Protein AF-A0A945EV19-F1 (afdb_monomer)

Structure (mmCIF, N/CA/C/O backbone):
data_AF-A0A945EV19-F1
#
_entry.id   AF-A0A945EV19-F1
#
loop_
_atom_site.group_PDB
_atom_site.id
_atom_site.type_symbol
_atom_site.label_atom_id
_atom_site.label_alt_id
_atom_site.label_comp_id
_atom_site.label_asym_id
_atom_site.label_entity_id
_atom_site.label_seq_id
_atom_site.pdbx_PDB_ins_code
_atom_site.Cartn_x
_atom_site.Cartn_y
_atom_site.Cartn_z
_atom_site.occupancy
_atom_site.B_iso_or_equiv
_atom_site.auth_seq_id
_atom_site.auth_comp_id
_atom_site.auth_asym_id
_atom_site.auth_atom_id
_atom_site.pdbx_PDB_model_num
ATOM 1 N N . MET A 1 1 ? 43.793 -15.737 29.635 1.00 42.91 1 MET A N 1
ATOM 2 C CA . MET A 1 1 ? 42.887 -14.608 29.924 1.00 42.91 1 MET A CA 1
ATOM 3 C C . MET A 1 1 ? 41.475 -15.043 29.594 1.00 42.91 1 MET A C 1
ATOM 5 O O . MET A 1 1 ? 41.182 -15.377 28.456 1.00 42.91 1 MET A O 1
ATOM 9 N N . ASN A 1 2 ? 40.678 -15.157 30.649 1.00 38.75 2 ASN A N 1
ATOM 10 C CA . ASN A 1 2 ? 39.256 -15.465 30.655 1.00 38.75 2 ASN A CA 1
ATOM 11 C C . ASN A 1 2 ? 38.489 -14.234 30.160 1.00 38.75 2 ASN A C 1
ATOM 13 O O . ASN A 1 2 ? 38.858 -13.145 30.581 1.00 38.75 2 ASN A O 1
ATOM 17 N N . LEU A 1 3 ? 37.445 -14.407 29.349 1.00 44.03 3 LEU A N 1
ATOM 18 C CA . LEU A 1 3 ? 36.220 -13.596 29.377 1.00 44.03 3 LEU A CA 1
ATOM 19 C C . LEU A 1 3 ? 35.181 -14.283 28.480 1.00 44.03 3 LEU A C 1
ATOM 21 O O . LEU A 1 3 ? 35.208 -14.194 27.255 1.00 44.03 3 LEU A O 1
ATOM 25 N N . GLY A 1 4 ? 34.292 -15.031 29.131 1.00 40.19 4 GLY A N 1
ATOM 26 C CA . GLY A 1 4 ? 33.100 -15.595 28.523 1.00 40.19 4 GLY A CA 1
ATOM 27 C C . GLY A 1 4 ? 32.007 -14.543 28.370 1.00 40.19 4 GLY A C 1
ATOM 28 O O . GLY A 1 4 ? 31.804 -13.707 29.247 1.00 40.19 4 GLY A O 1
ATOM 29 N N . VAL A 1 5 ? 31.257 -14.637 27.276 1.00 44.75 5 VAL A N 1
ATOM 30 C CA . VAL A 1 5 ? 29.952 -13.990 27.134 1.00 44.75 5 VAL A CA 1
ATOM 31 C C . VAL A 1 5 ? 28.990 -15.037 26.592 1.00 44.75 5 VAL A C 1
ATOM 33 O O . VAL A 1 5 ? 28.954 -15.332 25.399 1.00 44.75 5 VAL A O 1
ATOM 36 N N . GLY A 1 6 ? 28.233 -15.643 27.504 1.00 36.22 6 GLY A N 1
ATOM 37 C CA . GLY A 1 6 ? 27.120 -16.518 27.170 1.00 36.22 6 GLY A CA 1
ATOM 38 C C . GLY A 1 6 ? 25.921 -15.691 26.717 1.00 36.22 6 GLY A C 1
ATOM 39 O O . GLY A 1 6 ? 25.368 -14.921 27.497 1.00 36.22 6 GLY A O 1
ATOM 40 N N . LYS A 1 7 ? 25.482 -15.879 25.470 1.00 43.66 7 LYS A N 1
ATOM 41 C CA . LYS A 1 7 ? 24.151 -15.456 25.019 1.00 43.66 7 LYS A CA 1
ATOM 42 C C . LYS A 1 7 ? 23.201 -16.644 25.150 1.00 43.66 7 LYS A C 1
ATOM 44 O O . LYS A 1 7 ? 23.249 -17.578 24.356 1.00 43.66 7 LYS A O 1
ATOM 49 N N . LYS A 1 8 ? 22.354 -16.611 26.181 1.00 41.12 8 LYS A N 1
ATOM 50 C CA . LYS A 1 8 ? 21.188 -17.491 26.306 1.00 41.12 8 LYS A CA 1
ATOM 51 C C . LYS A 1 8 ? 20.094 -16.980 25.371 1.00 41.12 8 LYS A C 1
ATOM 53 O O . LYS A 1 8 ? 19.514 -15.924 25.601 1.00 41.12 8 LYS A O 1
ATOM 58 N N . THR A 1 9 ? 19.826 -17.741 24.322 1.00 38.62 9 THR A N 1
ATOM 59 C CA . THR A 1 9 ? 18.695 -17.553 23.415 1.00 38.62 9 THR A CA 1
ATOM 60 C C . THR A 1 9 ? 17.422 -18.015 24.125 1.00 38.62 9 THR A C 1
ATOM 62 O O . THR A 1 9 ? 17.191 -19.215 24.267 1.00 38.62 9 THR A O 1
ATOM 65 N N . ILE A 1 10 ? 16.599 -17.081 24.601 1.00 38.25 10 ILE A N 1
ATOM 66 C CA . ILE A 1 10 ? 15.246 -17.388 25.077 1.00 38.25 10 ILE A CA 1
ATOM 67 C C . ILE A 1 10 ? 14.362 -17.528 23.835 1.00 38.25 10 ILE A C 1
ATOM 69 O O . ILE A 1 10 ? 13.971 -16.546 23.210 1.00 38.25 10 ILE A O 1
ATOM 73 N N . LYS A 1 11 ? 14.099 -18.779 23.448 1.00 35.41 11 LYS A N 1
ATOM 74 C CA . LYS A 1 11 ? 13.029 -19.141 22.516 1.00 35.41 11 LYS A CA 1
ATOM 75 C C . LYS A 1 11 ? 11.694 -18.888 23.219 1.00 35.41 11 LYS A C 1
ATOM 77 O O . LYS A 1 11 ? 11.325 -19.655 24.103 1.00 35.41 11 LYS A O 1
ATOM 82 N N . SER A 1 12 ? 10.981 -17.838 22.825 1.00 33.00 12 SER A N 1
ATOM 83 C CA . SER A 1 12 ? 9.565 -17.687 23.162 1.00 33.00 12 SER A CA 1
ATOM 84 C C . SER A 1 12 ? 8.752 -18.532 22.178 1.00 33.00 12 SER A C 1
ATOM 86 O O . SER A 1 12 ? 8.515 -18.132 21.041 1.00 33.00 12 SER A O 1
ATOM 88 N N . LEU A 1 13 ? 8.419 -19.759 22.590 1.00 31.95 13 LEU A N 1
ATOM 89 C CA . LEU A 1 13 ? 7.355 -20.555 21.986 1.00 31.95 13 LEU A CA 1
ATOM 90 C C . LEU A 1 13 ? 6.024 -20.008 22.520 1.00 31.95 13 LEU A C 1
ATOM 92 O O . LEU A 1 13 ? 5.658 -20.306 23.654 1.00 31.95 13 LEU A O 1
ATOM 96 N N . MET A 1 14 ? 5.280 -19.258 21.708 1.00 32.72 14 MET A N 1
ATOM 97 C CA . MET A 1 14 ? 3.832 -19.160 21.892 1.00 32.72 14 MET A CA 1
ATOM 98 C C . MET A 1 14 ? 3.175 -20.248 21.048 1.00 32.72 14 MET A C 1
ATOM 100 O O . MET A 1 14 ? 3.061 -20.156 19.829 1.00 32.72 14 MET A O 1
ATOM 104 N N . VAL A 1 15 ? 2.800 -21.319 21.740 1.00 33.59 15 VAL A N 1
ATOM 105 C CA . VAL A 1 15 ? 1.923 -22.378 21.254 1.00 33.59 15 VAL A CA 1
ATOM 106 C C . VAL A 1 15 ? 0.499 -21.827 21.283 1.00 33.59 15 VAL A C 1
ATOM 108 O O . VAL A 1 15 ? -0.104 -21.735 22.347 1.00 33.59 15 VAL A O 1
ATOM 111 N N . LEU A 1 16 ? -0.043 -21.463 20.122 1.00 32.97 16 LEU A N 1
ATOM 112 C CA . LEU A 1 16 ? -1.483 -21.288 19.939 1.00 32.97 16 LEU A CA 1
ATOM 113 C C . LEU A 1 16 ? -2.022 -22.552 19.271 1.00 32.97 16 LEU A C 1
ATOM 115 O O . LEU A 1 16 ? -1.946 -22.746 18.061 1.00 32.97 16 LEU A O 1
ATOM 119 N N . SER A 1 17 ? -2.509 -23.445 20.128 1.00 31.20 17 SER A N 1
ATOM 120 C CA . SER A 1 17 ? -3.308 -24.603 19.761 1.00 31.20 17 SER A CA 1
ATOM 121 C C . SER A 1 17 ? -4.707 -24.114 19.385 1.00 31.20 17 SER A C 1
ATOM 123 O O . SER A 1 17 ? -5.472 -23.708 20.255 1.00 31.20 17 SER A O 1
ATOM 125 N N . VAL A 1 18 ? -5.043 -24.139 18.095 1.00 34.44 18 VAL A N 1
ATOM 126 C CA . VAL A 1 18 ? -6.437 -24.107 17.638 1.00 34.44 18 VAL A CA 1
ATOM 127 C C . VAL A 1 18 ? -6.654 -25.319 16.750 1.00 34.44 18 VAL A C 1
ATOM 129 O O . VAL A 1 18 ? -6.249 -25.375 15.590 1.00 34.44 18 VAL A O 1
ATOM 132 N N . VAL A 1 19 ? -7.293 -26.314 17.354 1.00 32.47 19 VAL A N 1
ATOM 133 C CA . VAL A 1 19 ? -7.907 -27.464 16.702 1.00 32.47 19 VAL A CA 1
ATOM 134 C C . VAL A 1 19 ? -8.929 -26.941 15.691 1.00 32.47 19 VAL A C 1
ATOM 136 O O . VAL A 1 19 ? -9.996 -26.471 16.072 1.00 32.47 19 VAL A O 1
ATOM 139 N N . SER A 1 20 ? -8.609 -27.010 14.399 1.00 32.19 20 SER A N 1
ATOM 140 C CA . SER A 1 20 ? -9.603 -26.877 13.330 1.00 32.19 20 SER A CA 1
ATOM 141 C C . SER A 1 20 ? -9.937 -28.262 12.801 1.00 32.19 20 SER A C 1
ATOM 143 O O . SER A 1 20 ? -9.241 -28.835 11.966 1.00 32.19 20 SER A O 1
ATOM 145 N N . LEU A 1 21 ? -11.020 -28.798 13.353 1.00 28.64 21 LEU A N 1
ATOM 146 C CA . LEU A 1 21 ? -11.752 -29.948 12.855 1.00 28.64 21 LEU A CA 1
ATOM 147 C C . LEU A 1 21 ? -12.483 -29.506 11.572 1.00 28.64 21 LEU A C 1
ATOM 149 O O . LEU A 1 21 ? -13.548 -28.899 11.644 1.00 28.64 21 LEU A O 1
ATOM 153 N N . VAL A 1 22 ? -11.903 -29.750 10.394 1.00 30.72 22 VAL A N 1
ATOM 154 C CA . VAL A 1 22 ? -12.606 -29.533 9.118 1.00 30.72 22 VAL A CA 1
ATOM 155 C C . VAL A 1 22 ? -13.322 -30.823 8.744 1.00 30.72 22 VAL A C 1
ATOM 157 O O . VAL A 1 22 ? -12.722 -31.791 8.281 1.00 30.72 22 VAL A O 1
ATOM 160 N N . VAL A 1 23 ? -14.631 -30.823 8.985 1.00 34.84 23 VAL A N 1
ATOM 161 C CA . VAL A 1 23 ? -15.573 -31.807 8.457 1.00 34.84 23 VAL A CA 1
ATOM 162 C C . VAL A 1 23 ? -15.743 -31.550 6.961 1.00 34.84 23 VAL A C 1
ATOM 164 O O . VAL A 1 23 ? -16.213 -30.492 6.544 1.00 34.84 23 VAL A O 1
ATOM 167 N N . ASN A 1 24 ? -15.368 -32.546 6.161 1.00 28.39 24 ASN A N 1
ATOM 168 C CA . ASN A 1 24 ? -15.729 -32.668 4.753 1.00 28.39 24 ASN A CA 1
ATOM 169 C C . ASN A 1 24 ? -17.255 -32.649 4.599 1.00 28.39 24 ASN A C 1
ATOM 171 O O . ASN A 1 24 ? -17.937 -33.542 5.096 1.00 28.39 24 ASN A O 1
ATOM 175 N N . THR A 1 25 ? -17.782 -31.692 3.839 1.00 32.59 25 THR A N 1
ATOM 176 C CA . THR A 1 25 ? -19.096 -31.825 3.198 1.00 32.59 25 THR A CA 1
ATOM 177 C C . THR A 1 25 ? -18.971 -31.475 1.722 1.00 32.59 25 THR A C 1
ATOM 179 O O . THR A 1 25 ? -18.938 -30.323 1.307 1.00 32.59 25 THR A O 1
ATOM 182 N N . THR A 1 26 ? -18.862 -32.534 0.929 1.00 32.34 26 THR A N 1
ATOM 183 C CA . THR A 1 26 ? -19.175 -32.577 -0.496 1.00 32.34 26 THR A CA 1
ATOM 184 C C . THR A 1 26 ? -20.659 -32.281 -0.705 1.00 32.34 26 THR A C 1
ATOM 186 O O . THR A 1 26 ? -21.498 -33.019 -0.190 1.00 32.34 26 THR A O 1
ATOM 189 N N . ILE A 1 27 ? -20.987 -31.267 -1.505 1.00 35.34 27 ILE A N 1
ATOM 190 C CA . ILE A 1 27 ? -22.256 -31.223 -2.237 1.00 35.34 27 ILE A CA 1
ATOM 191 C C . ILE A 1 27 ? -21.911 -30.953 -3.693 1.00 35.34 27 ILE A C 1
ATOM 193 O O . ILE A 1 27 ? -21.363 -29.908 -4.040 1.00 35.34 27 ILE A O 1
ATOM 197 N N . ASP A 1 28 ? -22.225 -31.948 -4.506 1.00 32.94 28 ASP A N 1
ATOM 198 C CA . ASP A 1 28 ? -22.104 -31.944 -5.948 1.00 32.94 28 ASP A CA 1
ATOM 199 C C . ASP A 1 28 ? -23.506 -31.846 -6.567 1.00 32.94 28 ASP A C 1
ATOM 201 O O . ASP A 1 28 ? -24.485 -32.326 -5.994 1.00 32.94 28 ASP A O 1
ATOM 205 N N . ALA A 1 29 ? -23.535 -31.281 -7.773 1.00 32.72 29 ALA A N 1
ATOM 206 C CA . ALA A 1 29 ? -24.549 -31.440 -8.818 1.00 32.72 29 ALA A CA 1
ATOM 207 C C . ALA A 1 29 ? -25.978 -30.857 -8.629 1.00 32.72 29 ALA A C 1
ATOM 209 O O . ALA A 1 29 ? -26.816 -31.368 -7.897 1.00 32.72 29 ALA A O 1
ATOM 210 N N . ALA A 1 30 ? -26.313 -29.875 -9.482 1.00 32.84 30 ALA A N 1
ATOM 211 C CA . ALA A 1 30 ? -27.097 -30.093 -10.717 1.00 32.84 30 ALA A CA 1
ATOM 212 C C . ALA A 1 30 ? -28.138 -28.991 -11.026 1.00 32.84 30 ALA A C 1
ATOM 214 O O . ALA A 1 30 ? -29.107 -28.808 -10.304 1.00 32.84 30 ALA A O 1
ATOM 215 N N . SER A 1 31 ? -27.948 -28.369 -12.202 1.00 32.91 31 SER A N 1
ATOM 216 C CA . SER A 1 31 ? -28.939 -27.959 -13.224 1.00 32.91 31 SER A CA 1
ATOM 217 C C . SER A 1 31 ? -30.195 -27.153 -12.846 1.00 32.91 31 SER A C 1
ATOM 219 O O . SER A 1 31 ? -30.937 -27.542 -11.961 1.00 32.91 31 SER A O 1
ATOM 221 N N . VAL A 1 32 ? -30.537 -26.140 -13.666 1.00 33.91 32 VAL A N 1
ATOM 222 C CA . VAL A 1 32 ? -31.824 -26.052 -14.409 1.00 33.91 32 VAL A CA 1
ATOM 223 C C . VAL A 1 32 ? -31.885 -24.773 -15.282 1.00 33.91 32 VAL A C 1
ATOM 225 O O . VAL A 1 32 ? -31.827 -23.640 -14.823 1.00 33.91 32 VAL A O 1
ATOM 228 N N . THR A 1 33 ? -31.941 -25.038 -16.590 1.00 33.03 33 THR A N 1
ATOM 229 C CA . THR A 1 33 ? -32.557 -24.356 -17.752 1.00 33.03 33 THR A CA 1
ATOM 230 C C . THR A 1 33 ? -32.847 -22.844 -17.837 1.00 33.03 33 THR A C 1
ATOM 232 O O . THR A 1 33 ? -33.601 -22.252 -17.072 1.00 33.03 33 THR A O 1
ATOM 235 N N . LYS A 1 34 ? -32.432 -22.322 -19.006 1.00 36.31 34 LYS A N 1
ATOM 236 C CA . LYS A 1 34 ? -33.011 -21.229 -19.815 1.00 36.31 34 LYS A CA 1
ATOM 237 C C . LYS A 1 34 ? -34.547 -21.111 -19.742 1.00 36.31 34 LYS A C 1
ATOM 239 O O . LYS A 1 34 ? -35.246 -22.074 -20.050 1.00 36.31 34 LYS A O 1
ATOM 244 N N . LYS A 1 35 ? -35.059 -19.876 -19.627 1.00 35.44 35 LYS A N 1
ATOM 245 C CA . LYS A 1 35 ? -36.299 -19.464 -20.312 1.00 35.44 35 LYS A CA 1
ATOM 246 C C . LYS A 1 35 ? -36.251 -17.996 -20.747 1.00 35.44 35 LYS A C 1
ATOM 248 O O . LYS A 1 35 ? -35.703 -17.133 -20.073 1.00 35.44 35 LYS A O 1
ATOM 253 N N . LYS A 1 36 ? -36.782 -17.774 -21.946 1.00 32.44 36 LYS A N 1
ATOM 254 C CA . LYS A 1 36 ? -36.727 -16.578 -22.789 1.00 32.44 36 LYS A CA 1
ATOM 255 C C . LYS A 1 36 ? -38.066 -15.827 -22.693 1.00 32.44 36 LYS A C 1
ATOM 257 O O . LYS A 1 36 ? -39.100 -16.479 -22.646 1.00 32.44 36 LYS A O 1
ATOM 262 N N . ALA A 1 37 ? -37.986 -14.498 -22.801 1.00 33.03 37 ALA A N 1
ATOM 263 C CA . ALA A 1 37 ? -38.996 -13.533 -23.266 1.00 33.03 37 ALA A CA 1
ATOM 264 C C . ALA A 1 37 ? -40.311 -13.330 -22.477 1.00 33.03 37 ALA A C 1
ATOM 266 O O . ALA A 1 37 ? -41.147 -14.218 -22.415 1.00 33.03 37 ALA A O 1
ATOM 267 N N . ALA A 1 38 ? -40.571 -12.071 -22.092 1.00 33.56 38 ALA A N 1
ATOM 268 C CA . ALA A 1 38 ? -41.744 -11.320 -22.562 1.00 33.56 38 ALA A CA 1
ATOM 269 C C . ALA A 1 38 ? -41.592 -9.807 -22.301 1.00 33.56 38 ALA A C 1
ATOM 271 O O . ALA A 1 38 ? -41.319 -9.363 -21.190 1.00 33.56 38 ALA A O 1
ATOM 272 N N . LYS A 1 39 ? -41.780 -9.031 -23.373 1.00 33.06 39 LYS A N 1
ATOM 273 C CA . LYS A 1 39 ? -42.038 -7.584 -23.408 1.00 33.06 39 LYS A CA 1
ATOM 274 C C . LYS A 1 39 ? -43.390 -7.287 -22.745 1.00 33.06 39 LYS A C 1
ATOM 276 O O . LYS A 1 39 ? -44.362 -7.957 -23.072 1.00 33.06 39 LYS A O 1
ATOM 281 N N . SER A 1 40 ? -43.486 -6.201 -21.981 1.00 34.31 40 SER A N 1
ATOM 282 C CA . SER A 1 40 ? -44.745 -5.470 -21.788 1.00 34.31 40 SER A CA 1
ATOM 283 C C . SER A 1 40 ? -44.459 -3.969 -21.705 1.00 34.31 40 SER A C 1
ATOM 285 O O . SER A 1 40 ? -43.538 -3.541 -21.012 1.00 34.31 40 SER A O 1
ATOM 287 N N . LYS A 1 41 ? -45.202 -3.192 -22.499 1.00 35.47 41 LYS A N 1
ATOM 288 C CA . LYS A 1 41 ? -45.164 -1.729 -22.610 1.00 35.47 41 LYS A CA 1
ATOM 289 C C . LYS A 1 41 ? -46.339 -1.138 -21.815 1.00 35.47 41 LYS A C 1
ATOM 291 O O . LYS A 1 41 ? -47.455 -1.533 -22.116 1.00 35.47 41 LYS A O 1
ATOM 296 N N . SER A 1 42 ? -46.043 -0.128 -20.978 1.00 39.94 42 SER A N 1
ATOM 297 C CA . SER A 1 42 ? -46.782 1.149 -20.753 1.00 39.94 42 SER A CA 1
ATOM 298 C C . SER A 1 42 ? -48.249 1.093 -20.233 1.00 39.94 42 SER A C 1
ATOM 300 O O . SER A 1 42 ? -48.894 0.074 -20.426 1.00 39.94 42 SER A O 1
ATOM 302 N N . PRO A 1 43 ? -48.832 2.162 -19.618 1.00 50.25 43 PRO A N 1
ATOM 303 C CA . PRO A 1 43 ? -48.486 3.578 -19.777 1.00 50.25 43 PRO A CA 1
ATOM 304 C C . PRO A 1 43 ? -48.506 4.481 -18.519 1.00 50.25 43 PRO A C 1
ATOM 306 O O . PRO A 1 43 ? -48.774 4.089 -17.390 1.00 50.25 43 PRO A O 1
ATOM 309 N N . VAL A 1 44 ? -48.154 5.727 -18.829 1.00 38.31 44 VAL A N 1
ATOM 310 C CA . VAL A 1 44 ? -48.115 6.985 -18.080 1.00 38.31 44 VAL A CA 1
ATOM 311 C C . VAL A 1 44 ? -49.449 7.354 -17.420 1.00 38.31 44 VAL A C 1
ATOM 313 O O . VAL A 1 44 ? -50.466 7.374 -18.106 1.00 38.31 44 VAL A O 1
ATOM 316 N N . THR A 1 45 ? -49.389 7.845 -16.175 1.00 40.25 45 THR A N 1
ATOM 317 C CA . THR A 1 45 ? -50.371 8.802 -15.635 1.00 40.25 45 THR A CA 1
ATOM 318 C C . THR A 1 45 ? -49.653 9.871 -14.802 1.00 40.25 45 THR A C 1
ATOM 320 O O . THR A 1 45 ? -49.024 9.570 -13.792 1.00 40.25 45 THR A O 1
ATOM 323 N N . LYS A 1 46 ? -49.735 11.130 -15.253 1.00 41.69 46 LYS A N 1
ATOM 324 C CA . LYS A 1 46 ? -49.443 12.359 -14.491 1.00 41.69 46 LYS A CA 1
ATOM 325 C C . LYS A 1 46 ? -50.733 12.806 -13.802 1.00 41.69 46 LYS A C 1
ATOM 327 O O . LYS A 1 46 ? -51.681 13.014 -14.547 1.00 41.69 46 LYS A O 1
ATOM 332 N N . VAL A 1 47 ? -50.739 13.081 -12.492 1.00 38.34 47 VAL A N 1
ATOM 333 C CA . VAL A 1 47 ? -51.599 14.104 -11.839 1.00 38.34 47 VAL A CA 1
ATOM 334 C C . VAL A 1 47 ? -50.897 14.625 -10.564 1.00 38.34 47 VAL A C 1
ATOM 336 O O . VAL A 1 47 ? -50.051 13.947 -9.991 1.00 38.34 47 VAL A O 1
ATOM 339 N N . ALA A 1 48 ? -51.209 15.875 -10.225 1.00 36.31 48 ALA A N 1
ATOM 340 C CA . ALA A 1 48 ? -50.528 16.870 -9.404 1.00 36.31 48 ALA A CA 1
ATOM 341 C C . ALA A 1 48 ? -50.494 16.691 -7.862 1.00 36.31 48 ALA A C 1
ATOM 343 O O . ALA A 1 48 ? -51.332 16.030 -7.261 1.00 36.31 48 ALA A O 1
ATOM 344 N N . THR A 1 49 ? -49.514 17.382 -7.262 1.00 35.22 49 THR A N 1
ATOM 345 C CA . THR A 1 49 ? -49.324 17.846 -5.859 1.00 35.22 49 THR A CA 1
ATOM 346 C C . THR A 1 49 ? -50.412 18.861 -5.414 1.00 35.22 49 THR A C 1
ATOM 348 O O . THR A 1 49 ? -51.123 19.315 -6.315 1.00 35.22 49 THR A O 1
ATOM 351 N N . PRO A 1 50 ? -50.524 19.357 -4.138 1.00 53.47 50 PRO A N 1
ATOM 352 C CA . PRO A 1 50 ? -49.675 19.256 -2.911 1.00 53.47 50 PRO A CA 1
ATOM 353 C C . PRO A 1 50 ? -50.503 19.097 -1.581 1.00 53.47 50 PRO A C 1
ATOM 355 O O . PRO A 1 50 ? -51.657 18.691 -1.673 1.00 53.47 50 PRO A O 1
ATOM 358 N N . PRO A 1 51 ? -50.067 19.537 -0.367 1.00 57.97 51 PRO A N 1
ATOM 359 C CA . PRO A 1 51 ? -48.795 19.410 0.384 1.00 57.97 51 PRO A CA 1
ATOM 360 C C . PRO A 1 51 ? -48.976 18.739 1.781 1.00 57.97 51 PRO A C 1
ATOM 362 O O . PRO A 1 51 ? -50.080 18.734 2.310 1.00 57.97 51 PRO A O 1
ATOM 365 N N . ALA A 1 52 ? -47.888 18.269 2.424 1.00 32.00 52 ALA A N 1
ATOM 366 C CA . ALA A 1 52 ? -47.542 18.507 3.850 1.00 32.00 52 ALA A CA 1
ATOM 367 C C . ALA A 1 52 ? -46.577 17.457 4.457 1.00 32.00 52 ALA A C 1
ATOM 369 O O . ALA A 1 52 ? -46.716 16.257 4.254 1.00 32.00 52 ALA A O 1
ATOM 370 N N . SER A 1 53 ? -45.672 17.978 5.297 1.00 34.56 53 SER A N 1
ATOM 371 C CA . SER A 1 53 ? -44.953 17.358 6.433 1.00 34.56 53 SER A CA 1
ATOM 372 C C . SER A 1 53 ? -43.923 16.231 6.210 1.00 34.56 53 SER A C 1
ATOM 374 O O . SER A 1 53 ? -44.218 15.141 5.739 1.00 34.56 53 SER A O 1
ATOM 376 N N . LYS A 1 54 ? -42.695 16.531 6.669 1.00 39.97 54 LYS A N 1
ATOM 377 C CA . LYS A 1 54 ? -41.512 15.664 6.868 1.00 39.97 54 LYS A CA 1
ATOM 378 C C . LYS A 1 54 ? -41.835 14.423 7.739 1.00 39.97 54 LYS A C 1
ATOM 380 O O . LYS A 1 54 ? -42.753 14.497 8.550 1.00 39.97 54 LYS A O 1
ATOM 385 N N . PRO A 1 55 ? -41.041 13.335 7.657 1.00 36.78 55 PRO A N 1
ATOM 386 C CA . PRO A 1 55 ? -39.794 13.265 8.429 1.00 36.78 55 PRO A CA 1
ATOM 387 C C . PRO A 1 55 ? -38.569 12.842 7.605 1.00 36.78 55 PRO A C 1
ATOM 389 O O . PRO A 1 55 ? -38.652 12.164 6.585 1.00 36.78 55 PRO A O 1
ATOM 392 N N . SER A 1 56 ? -37.416 13.296 8.090 1.00 41.00 56 SER A N 1
ATOM 393 C CA . SER A 1 56 ? -36.074 13.055 7.570 1.00 41.00 56 SER A CA 1
ATOM 394 C C . SER A 1 56 ? -35.739 11.562 7.578 1.00 41.00 56 SER A C 1
ATOM 396 O O . SER A 1 56 ? -35.547 10.974 8.638 1.00 41.00 56 SER A O 1
ATOM 398 N N . VAL A 1 57 ? -35.648 10.954 6.395 1.00 34.66 57 VAL A N 1
ATOM 399 C CA . VAL A 1 57 ? -35.093 9.610 6.217 1.00 34.66 57 VAL A CA 1
ATOM 400 C C . VAL A 1 57 ? -33.575 9.741 6.165 1.00 34.66 57 VAL A C 1
ATOM 402 O O . VAL A 1 57 ? -33.035 10.371 5.257 1.00 34.66 57 VAL A O 1
ATOM 405 N N . HIS A 1 58 ? -32.888 9.140 7.136 1.00 39.31 58 HIS A N 1
ATOM 406 C CA . HIS A 1 58 ? -31.459 8.867 7.047 1.00 39.31 58 HIS A CA 1
ATOM 407 C C . HIS A 1 58 ? -31.202 7.976 5.826 1.00 39.31 58 HIS A C 1
ATOM 409 O O . HIS A 1 58 ? -31.363 6.758 5.859 1.00 39.31 58 HIS A O 1
ATOM 415 N N . THR A 1 59 ? -30.808 8.596 4.717 1.00 31.78 59 THR A N 1
ATOM 416 C CA . THR A 1 59 ? -30.155 7.910 3.607 1.00 31.78 59 THR A CA 1
ATOM 417 C C . THR A 1 59 ? -28.847 7.326 4.117 1.00 31.78 59 THR A C 1
ATOM 419 O O . THR A 1 59 ? -27.881 8.050 4.350 1.00 31.78 59 THR A O 1
ATOM 422 N N . VAL A 1 60 ? -28.832 6.004 4.275 1.00 37.66 60 VAL A N 1
ATOM 423 C CA . VAL A 1 60 ? -27.615 5.195 4.334 1.00 37.66 60 VAL A CA 1
ATOM 424 C C . VAL A 1 60 ? -26.715 5.632 3.170 1.00 37.66 60 VAL A C 1
ATOM 426 O O . VAL A 1 60 ? -27.169 5.584 2.018 1.00 37.66 60 VAL A O 1
ATOM 429 N N . PRO A 1 61 ? -25.473 6.089 3.414 1.00 34.62 61 PRO A N 1
ATOM 430 C CA . PRO A 1 61 ? -24.547 6.362 2.335 1.00 34.62 61 PRO A CA 1
ATOM 431 C C . PRO A 1 61 ? -24.249 5.030 1.655 1.00 34.62 61 PRO A C 1
ATOM 433 O O . PRO A 1 61 ? -23.567 4.157 2.187 1.00 34.62 61 PRO A O 1
ATOM 436 N N . LYS A 1 62 ? -24.831 4.876 0.467 1.00 32.47 62 LYS A N 1
ATOM 437 C CA . LYS A 1 62 ? -24.510 3.836 -0.500 1.00 32.47 62 LYS A CA 1
ATOM 438 C C . LYS A 1 62 ? -22.989 3.813 -0.616 1.00 32.47 62 LYS A C 1
ATOM 440 O O . LYS A 1 62 ? -22.401 4.817 -1.023 1.00 32.47 62 LYS A O 1
ATOM 445 N N . SER A 1 63 ? -22.384 2.707 -0.185 1.00 36.03 63 SER A N 1
ATOM 446 C CA . SER A 1 63 ? -20.942 2.484 -0.207 1.00 36.03 63 SER A CA 1
ATOM 447 C C . SER A 1 63 ? -20.367 3.016 -1.519 1.00 36.03 63 SER A C 1
ATOM 449 O O . SER A 1 63 ? -20.950 2.735 -2.577 1.00 36.03 63 SER A O 1
ATOM 451 N N . PRO A 1 64 ? -19.276 3.803 -1.487 1.00 42.97 64 PRO A N 1
ATOM 452 C CA . PRO A 1 64 ? -18.655 4.266 -2.710 1.00 42.97 64 PRO A CA 1
ATOM 453 C C . PRO A 1 64 ? -18.313 3.022 -3.516 1.00 42.97 64 PRO A C 1
ATOM 455 O O . PRO A 1 64 ? -17.567 2.157 -3.063 1.00 42.97 64 PRO A O 1
ATOM 458 N N . VAL A 1 65 ? -18.939 2.914 -4.687 1.00 34.34 65 VAL A N 1
ATOM 459 C CA . VAL A 1 65 ? -18.590 1.930 -5.700 1.00 34.34 65 VAL A CA 1
ATOM 460 C C . VAL A 1 65 ? -17.090 2.056 -5.874 1.00 34.34 65 VAL A C 1
ATOM 462 O O . VAL A 1 65 ? -16.605 3.064 -6.386 1.00 34.34 65 VAL A O 1
ATOM 465 N N . THR A 1 66 ? -16.370 1.053 -5.380 1.00 38.44 66 THR A N 1
ATOM 466 C CA . THR A 1 66 ? -14.955 0.844 -5.622 1.00 38.44 66 THR A CA 1
ATOM 467 C C . THR A 1 66 ? -14.798 0.786 -7.131 1.00 38.44 66 THR A C 1
ATOM 469 O O . THR A 1 66 ? -14.952 -0.265 -7.754 1.00 38.44 66 THR A O 1
ATOM 472 N N . SER A 1 67 ? -14.547 1.939 -7.748 1.00 38.84 67 SER A N 1
ATOM 473 C CA . SER A 1 67 ? -14.024 2.012 -9.094 1.00 38.84 67 SER A CA 1
ATOM 474 C C . SER A 1 67 ? -12.687 1.296 -9.013 1.00 38.84 67 SER A C 1
ATOM 476 O O . SER A 1 67 ? -11.695 1.876 -8.564 1.00 38.84 67 SER A O 1
ATOM 478 N N . LYS A 1 68 ? -12.682 0.001 -9.355 1.00 38.72 68 LYS A N 1
ATOM 479 C CA . LYS A 1 68 ? -11.457 -0.738 -9.640 1.00 38.72 68 LYS A CA 1
ATOM 480 C C . LYS A 1 68 ? -10.616 0.199 -10.502 1.00 38.72 68 LYS A C 1
ATOM 482 O O . LYS A 1 68 ? -11.105 0.602 -11.562 1.00 38.72 68 LYS A O 1
ATOM 487 N N . PRO A 1 69 ? -9.405 0.582 -10.066 1.00 45.50 69 PRO A N 1
ATOM 488 C CA . PRO A 1 69 ? -8.482 1.239 -10.963 1.00 45.50 69 PRO A CA 1
ATOM 489 C C . PRO A 1 69 ? -8.403 0.329 -12.180 1.00 45.50 69 PRO A C 1
ATOM 491 O O . PRO A 1 69 ? -8.133 -0.868 -12.035 1.00 45.50 69 PRO A O 1
ATOM 494 N N . VAL A 1 70 ? -8.726 0.858 -13.360 1.00 42.47 70 VAL A N 1
ATOM 495 C CA . VAL A 1 70 ? -8.431 0.180 -14.618 1.00 42.47 70 VAL A CA 1
ATOM 496 C C . VAL A 1 70 ? -6.911 0.143 -14.682 1.00 42.47 70 VAL A C 1
ATOM 498 O O . VAL A 1 70 ? -6.260 1.045 -15.203 1.00 42.47 70 VAL A O 1
ATOM 501 N N . ALA A 1 71 ? -6.341 -0.866 -14.030 1.00 44.62 71 ALA A N 1
ATOM 502 C CA . ALA A 1 71 ? -4.950 -1.213 -14.132 1.00 44.62 71 ALA A CA 1
ATOM 503 C C . ALA A 1 71 ? -4.751 -1.543 -15.606 1.00 44.62 71 ALA A C 1
ATOM 505 O O . ALA A 1 71 ? -5.196 -2.591 -16.079 1.00 44.62 71 ALA A O 1
ATOM 506 N N . LYS A 1 72 ? -4.150 -0.602 -16.347 1.00 48.91 72 LYS A N 1
ATOM 507 C CA . LYS A 1 72 ? -3.566 -0.894 -17.654 1.00 48.91 72 LYS A CA 1
ATOM 508 C C . LYS A 1 72 ? -2.783 -2.189 -17.468 1.00 48.91 72 LYS A C 1
ATOM 510 O O . LYS A 1 72 ? -1.964 -2.274 -16.550 1.00 48.91 72 LYS A O 1
ATOM 515 N N . ALA A 1 73 ? -3.160 -3.203 -18.244 1.00 53.12 73 ALA A N 1
ATOM 516 C CA . ALA A 1 73 ? -2.653 -4.558 -18.106 1.00 53.12 73 ALA A CA 1
ATOM 517 C C . ALA A 1 73 ? -1.119 -4.548 -17.967 1.00 53.12 73 ALA A C 1
ATOM 519 O O . ALA A 1 73 ? -0.478 -3.670 -18.557 1.00 53.12 73 ALA A O 1
ATOM 520 N N . PRO A 1 74 ? -0.531 -5.499 -17.211 1.00 54.66 74 PRO A N 1
ATOM 521 C CA . PRO A 1 74 ? 0.915 -5.675 -17.162 1.00 54.66 74 PRO A CA 1
ATOM 522 C C . PRO A 1 74 ? 1.452 -5.616 -18.585 1.00 54.66 74 PRO A C 1
ATOM 524 O O . PRO A 1 74 ? 0.919 -6.313 -19.451 1.00 54.66 74 PRO A O 1
ATOM 527 N N . VAL A 1 75 ? 2.433 -4.741 -18.827 1.00 57.50 75 VAL A N 1
ATOM 528 C CA . VAL A 1 75 ? 3.071 -4.587 -20.136 1.00 57.50 75 VAL A CA 1
ATOM 529 C C . VAL A 1 75 ? 3.541 -5.976 -20.556 1.00 57.50 75 VAL A C 1
ATOM 531 O O . VAL A 1 75 ? 4.516 -6.496 -20.014 1.00 57.50 75 VAL A O 1
ATOM 534 N N . GLN A 1 76 ? 2.790 -6.618 -21.454 1.00 62.50 76 GLN A N 1
ATOM 535 C CA . GLN A 1 76 ? 3.226 -7.859 -22.068 1.00 62.50 76 GLN A CA 1
ATOM 536 C C . GLN A 1 76 ? 4.537 -7.546 -22.796 1.00 62.50 76 GLN A C 1
ATOM 538 O O . GLN A 1 76 ? 4.658 -6.448 -23.356 1.00 62.50 76 GLN A O 1
ATOM 543 N N . PRO A 1 77 ? 5.529 -8.455 -22.760 1.00 56.34 77 PRO A N 1
ATOM 544 C CA . PRO A 1 77 ? 6.751 -8.270 -23.527 1.00 56.34 77 PRO A CA 1
ATOM 545 C C . PRO A 1 77 ? 6.350 -7.932 -24.970 1.00 56.34 77 PRO A C 1
ATOM 547 O O . PRO A 1 77 ? 5.511 -8.640 -25.533 1.00 56.34 77 PRO A O 1
ATOM 550 N N . PRO A 1 78 ? 6.844 -6.816 -25.536 1.00 48.66 78 PRO A N 1
ATOM 551 C CA . PRO A 1 78 ? 6.411 -6.379 -26.846 1.00 48.66 78 PRO A CA 1
ATOM 552 C C . PRO A 1 78 ? 6.714 -7.487 -27.848 1.00 48.66 78 PRO A C 1
ATOM 554 O O . PRO A 1 78 ? 7.832 -8.006 -27.902 1.00 48.66 78 PRO A O 1
ATOM 557 N N . THR A 1 79 ? 5.705 -7.843 -28.641 1.00 54.69 79 THR A N 1
ATOM 558 C CA . THR A 1 79 ? 5.889 -8.595 -29.878 1.00 54.69 79 THR A CA 1
ATOM 559 C C . THR A 1 79 ? 7.016 -7.915 -30.659 1.00 54.69 79 THR A C 1
ATOM 561 O O . THR A 1 79 ? 6.979 -6.684 -30.777 1.00 54.69 79 THR A O 1
ATOM 564 N N . PRO A 1 80 ? 8.038 -8.652 -31.134 1.00 52.00 80 PRO A N 1
ATOM 565 C CA . PRO A 1 80 ? 9.147 -8.057 -31.866 1.00 52.00 80 PRO A CA 1
ATOM 566 C C . PRO A 1 80 ? 8.594 -7.180 -32.988 1.00 52.00 80 PRO A C 1
ATOM 568 O O . PRO A 1 80 ? 7.811 -7.640 -33.819 1.00 52.00 80 PRO A O 1
ATOM 571 N N . VAL A 1 81 ? 8.954 -5.895 -32.955 1.00 48.81 81 VAL A N 1
ATOM 572 C CA . VAL A 1 81 ? 8.583 -4.932 -33.989 1.00 48.81 81 VAL A CA 1
ATOM 573 C C . VAL A 1 81 ? 9.233 -5.421 -35.276 1.00 48.81 81 VAL A C 1
ATOM 575 O O . VAL A 1 81 ? 10.454 -5.383 -35.417 1.00 48.81 81 VAL A O 1
ATOM 578 N N . VAL A 1 82 ? 8.417 -5.953 -36.185 1.00 44.25 82 VAL A N 1
ATOM 579 C CA . VAL A 1 82 ? 8.837 -6.270 -37.548 1.00 44.25 82 VAL A CA 1
ATOM 580 C C . VAL A 1 82 ? 9.237 -4.943 -38.178 1.00 44.25 82 VAL A C 1
ATOM 582 O O . VAL A 1 82 ? 8.397 -4.061 -38.351 1.00 44.25 82 VAL A O 1
ATOM 585 N N . ALA A 1 83 ? 10.532 -4.777 -38.438 1.00 47.75 83 ALA A N 1
ATOM 586 C CA . ALA A 1 83 ? 11.060 -3.615 -39.130 1.00 47.75 83 ALA A CA 1
ATOM 587 C C . ALA A 1 83 ? 10.374 -3.519 -40.500 1.00 47.75 83 ALA A C 1
ATOM 589 O O . ALA A 1 83 ? 10.546 -4.395 -41.345 1.00 47.75 83 ALA A O 1
ATOM 590 N N . GLN A 1 84 ? 9.554 -2.488 -40.700 1.00 46.19 84 GLN A N 1
ATOM 591 C CA . GLN A 1 84 ? 9.091 -2.125 -42.033 1.00 46.19 84 GLN A CA 1
ATOM 592 C C . GLN A 1 84 ? 10.276 -1.500 -42.767 1.00 46.19 84 GLN A C 1
ATOM 594 O O . GLN A 1 84 ? 10.733 -0.415 -42.410 1.00 46.19 84 GLN A O 1
ATOM 599 N N . GLU A 1 85 ? 10.794 -2.219 -43.760 1.00 39.59 85 GLU A N 1
ATOM 600 C CA . GLU A 1 85 ? 11.790 -1.708 -44.697 1.00 39.59 85 GLU A CA 1
ATOM 601 C C . GLU A 1 85 ? 11.211 -0.486 -45.425 1.00 39.59 85 GLU A C 1
ATOM 603 O O . GLU A 1 85 ? 10.189 -0.569 -46.109 1.00 39.59 85 GLU A O 1
ATOM 608 N N . ALA A 1 86 ? 11.845 0.673 -45.248 1.00 46.22 86 ALA A N 1
ATOM 609 C CA . ALA A 1 86 ? 11.512 1.865 -46.011 1.00 46.22 86 ALA A CA 1
ATOM 610 C C . ALA A 1 86 ? 11.972 1.686 -47.473 1.00 46.22 86 ALA A C 1
ATOM 612 O O . ALA A 1 86 ? 13.102 1.247 -47.707 1.00 46.22 86 ALA A O 1
ATOM 613 N N . PRO A 1 87 ? 11.147 2.043 -48.474 1.00 45.97 87 PRO A N 1
ATOM 614 C CA . PRO A 1 87 ? 11.527 1.923 -49.874 1.00 45.97 87 PRO A CA 1
ATOM 615 C C . PRO A 1 87 ? 12.596 2.959 -50.263 1.00 45.97 87 PRO A C 1
ATOM 617 O O . PRO A 1 87 ? 12.317 4.144 -50.406 1.00 45.97 87 PRO A O 1
ATOM 620 N N . GLY A 1 88 ? 13.821 2.465 -50.465 1.00 46.97 88 GLY A N 1
ATOM 621 C CA . GLY A 1 88 ? 14.772 2.890 -51.499 1.00 46.97 88 GLY A CA 1
ATOM 622 C C . GLY A 1 88 ? 15.148 4.372 -51.586 1.00 46.97 88 GLY A C 1
ATOM 623 O O . GLY A 1 88 ? 14.729 5.058 -52.516 1.00 46.97 88 GLY A O 1
ATOM 624 N N . ILE A 1 89 ? 16.071 4.824 -50.734 1.00 43.56 89 ILE A N 1
ATOM 625 C CA . ILE A 1 89 ? 16.888 6.011 -51.025 1.00 43.56 89 ILE A CA 1
ATOM 626 C C . ILE A 1 89 ? 18.133 5.534 -51.785 1.00 43.56 89 ILE A C 1
ATOM 628 O O . ILE A 1 89 ? 19.042 4.949 -51.203 1.00 43.56 89 ILE A O 1
ATOM 632 N N . LYS A 1 90 ? 18.170 5.765 -53.103 1.00 46.72 90 LYS A N 1
ATOM 633 C CA . LYS A 1 90 ? 19.378 5.582 -53.922 1.00 46.72 90 LYS A CA 1
ATOM 634 C C . LYS A 1 90 ? 20.359 6.716 -53.619 1.00 46.72 90 LYS A C 1
ATOM 636 O O . LYS A 1 90 ? 20.289 7.775 -54.235 1.00 46.72 90 LYS A O 1
ATOM 641 N N . THR A 1 91 ? 21.271 6.505 -52.679 1.00 49.50 91 THR A N 1
ATOM 642 C CA . THR A 1 91 ? 22.448 7.364 -52.503 1.00 49.50 91 THR A CA 1
ATOM 643 C C . THR A 1 91 ? 23.544 6.930 -53.471 1.00 49.50 91 THR A C 1
ATOM 645 O O . THR A 1 91 ? 24.231 5.941 -53.245 1.00 49.50 91 THR A O 1
ATOM 648 N N . THR A 1 92 ? 23.713 7.679 -54.559 1.00 49.41 92 THR A N 1
ATOM 649 C CA . THR A 1 92 ? 24.905 7.648 -55.418 1.00 49.41 92 THR A CA 1
ATOM 650 C C . THR A 1 92 ? 26.081 8.271 -54.664 1.00 49.41 92 THR A C 1
ATOM 652 O O . THR A 1 92 ? 26.242 9.491 -54.664 1.00 49.41 92 THR A O 1
ATOM 655 N N . GLY A 1 93 ? 26.882 7.450 -53.989 1.00 48.00 93 GLY A N 1
ATOM 656 C CA . GLY A 1 93 ? 28.085 7.882 -53.282 1.00 48.00 93 GLY A CA 1
ATOM 657 C C . GLY A 1 93 ? 29.084 6.736 -53.169 1.00 48.00 93 GLY A C 1
ATOM 658 O O . GLY A 1 93 ? 28.731 5.691 -52.642 1.00 48.00 93 GLY A O 1
ATOM 659 N N . LEU A 1 94 ? 30.288 6.970 -53.708 1.00 44.34 94 LEU A N 1
ATOM 660 C CA . LEU A 1 94 ? 31.512 6.155 -53.675 1.00 44.34 94 LEU A CA 1
ATOM 661 C C . LEU A 1 94 ? 31.322 4.667 -53.330 1.00 44.34 94 LEU A C 1
ATOM 663 O O . LEU A 1 94 ? 31.318 4.254 -52.169 1.00 44.34 94 LEU A O 1
ATOM 667 N N . ASP A 1 95 ? 31.212 3.877 -54.389 1.00 46.09 95 ASP A N 1
ATOM 668 C CA . ASP A 1 95 ? 30.996 2.445 -54.324 1.00 46.09 95 ASP A CA 1
ATOM 669 C C . ASP A 1 95 ? 32.241 1.731 -53.768 1.00 46.09 95 ASP A C 1
ATOM 671 O O . ASP A 1 95 ? 33.261 1.568 -54.439 1.00 46.09 95 ASP A O 1
ATOM 675 N N . THR A 1 96 ? 32.176 1.374 -52.486 1.00 50.38 96 THR A N 1
ATOM 676 C CA . THR A 1 96 ? 33.146 0.519 -51.781 1.00 50.38 96 THR A CA 1
ATOM 677 C C . THR A 1 96 ? 32.601 -0.908 -51.660 1.00 50.38 96 THR A C 1
ATOM 679 O O . THR A 1 96 ? 32.931 -1.627 -50.717 1.00 50.38 96 THR A O 1
ATOM 682 N N . GLU A 1 97 ? 31.767 -1.334 -52.620 1.00 46.28 97 GLU A N 1
ATOM 683 C CA . GLU A 1 97 ? 31.233 -2.691 -52.748 1.00 46.28 97 GLU A CA 1
ATOM 684 C C . GLU A 1 97 ? 32.333 -3.710 -53.083 1.00 46.28 97 GLU A C 1
ATOM 686 O O . GLU A 1 97 ? 32.436 -4.269 -54.173 1.00 46.28 97 GLU A O 1
ATOM 691 N N . ASN A 1 98 ? 33.128 -4.059 -52.079 1.00 53.59 98 ASN A N 1
ATOM 692 C CA . ASN A 1 98 ? 33.381 -5.468 -51.863 1.00 53.59 98 ASN A CA 1
ATOM 693 C C . ASN A 1 98 ? 32.218 -5.961 -50.994 1.00 53.59 98 ASN A C 1
ATOM 695 O O . ASN A 1 98 ? 31.941 -5.369 -49.957 1.00 53.59 98 ASN A O 1
ATOM 699 N N . LYS A 1 99 ? 31.525 -7.046 -51.356 1.00 53.00 99 LYS A N 1
ATOM 700 C CA . LYS A 1 99 ? 30.416 -7.602 -50.537 1.00 53.00 99 LYS A CA 1
ATOM 701 C C . LYS A 1 99 ? 30.842 -7.994 -49.107 1.00 53.00 99 LYS A C 1
ATOM 703 O O . LYS A 1 99 ? 30.002 -8.320 -48.278 1.00 53.00 99 LYS A O 1
ATOM 708 N N . ALA A 1 100 ? 32.147 -7.962 -48.830 1.00 58.19 100 ALA A N 1
ATOM 709 C CA . ALA A 1 100 ? 32.762 -8.145 -47.522 1.00 58.19 100 ALA A CA 1
ATOM 710 C C . ALA A 1 100 ? 33.064 -6.830 -46.758 1.00 58.19 100 ALA A C 1
ATOM 712 O O . ALA A 1 100 ? 33.428 -6.893 -45.585 1.00 58.19 100 ALA A O 1
ATOM 713 N N . SER A 1 101 ? 32.938 -5.651 -47.378 1.00 62.78 101 SER A N 1
ATOM 714 C CA . SER A 1 101 ? 33.262 -4.343 -46.793 1.00 62.78 101 SER A CA 1
ATOM 715 C C . SER A 1 101 ? 32.047 -3.415 -46.816 1.00 62.78 101 SER A C 1
ATOM 717 O O . SER A 1 101 ? 31.809 -2.703 -47.785 1.00 62.78 101 SER A O 1
ATOM 719 N N . GLY A 1 102 ? 31.261 -3.421 -45.737 1.00 76.38 102 GLY A N 1
ATOM 720 C CA . GLY A 1 102 ? 30.198 -2.433 -45.546 1.00 76.38 102 GLY A CA 1
ATOM 721 C C . GLY A 1 102 ? 30.740 -1.000 -45.455 1.00 76.38 102 GLY A C 1
ATOM 722 O O . GLY A 1 102 ? 31.931 -0.779 -45.219 1.00 76.38 102 GLY A O 1
ATOM 723 N N . ASN A 1 103 ? 29.857 -0.008 -45.599 1.00 90.88 103 ASN A N 1
ATOM 724 C CA . ASN A 1 103 ? 30.229 1.399 -45.461 1.00 90.88 103 ASN A CA 1
ATOM 725 C C . ASN A 1 103 ? 30.603 1.717 -44.001 1.00 90.88 103 ASN A C 1
ATOM 727 O O . ASN A 1 103 ? 29.739 1.844 -43.127 1.00 90.88 103 ASN A O 1
ATOM 731 N N . TRP A 1 104 ? 31.903 1.874 -43.740 1.00 91.19 104 TRP A N 1
ATOM 732 C CA . TRP A 1 104 ? 32.428 2.142 -42.399 1.00 91.19 104 TRP A CA 1
ATOM 733 C C . TRP A 1 104 ? 31.858 3.425 -41.777 1.00 91.19 104 TRP A C 1
ATOM 735 O O . TRP A 1 104 ? 31.623 3.453 -40.569 1.00 91.19 104 TRP A O 1
ATOM 745 N N . VAL A 1 105 ? 31.615 4.474 -42.574 1.00 94.12 105 VAL A N 1
ATOM 746 C CA . VAL A 1 105 ? 31.128 5.769 -42.065 1.00 94.12 105 VAL A CA 1
ATOM 747 C C . VAL A 1 105 ? 29.719 5.603 -41.509 1.00 94.12 105 VAL A C 1
ATOM 749 O O . VAL A 1 105 ? 29.449 6.013 -40.382 1.00 94.12 105 VAL A O 1
ATOM 752 N N . LEU A 1 106 ? 28.849 4.923 -42.262 1.00 94.56 106 L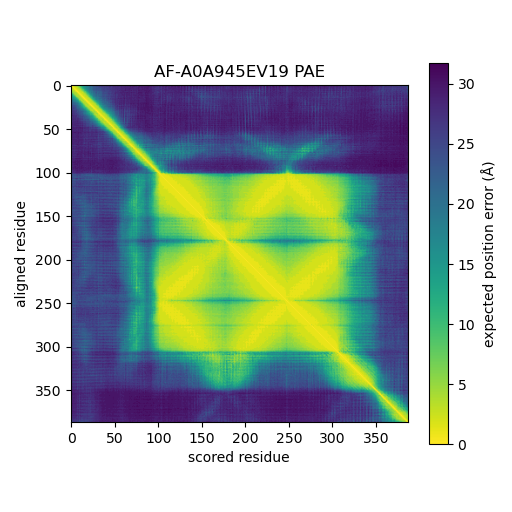EU A N 1
ATOM 753 C CA . LEU A 1 106 ? 27.484 4.625 -41.826 1.00 94.56 106 LEU A CA 1
ATOM 754 C C . LEU A 1 106 ? 27.475 3.706 -40.601 1.00 94.56 106 LEU A C 1
ATOM 756 O O . LEU A 1 106 ? 26.756 3.964 -39.639 1.00 94.56 106 LEU A O 1
ATOM 760 N N . LYS A 1 107 ? 28.328 2.673 -40.579 1.00 94.56 107 LYS A N 1
ATOM 761 C CA . LYS A 1 107 ? 28.491 1.817 -39.395 1.00 94.56 107 LYS A CA 1
ATOM 762 C C . LYS A 1 107 ? 28.889 2.643 -38.164 1.00 94.56 107 LYS A C 1
ATOM 764 O O . LYS A 1 107 ? 28.312 2.452 -37.094 1.00 94.56 107 LYS A O 1
ATOM 769 N N . LYS A 1 108 ? 29.875 3.538 -38.299 1.00 95.44 108 LYS A N 1
ATOM 770 C CA . LYS A 1 108 ? 30.331 4.399 -37.201 1.00 95.44 108 LYS A CA 1
ATOM 771 C C . LYS A 1 108 ? 29.193 5.277 -36.683 1.00 95.44 108 LYS A C 1
ATOM 773 O O . LYS A 1 108 ? 29.011 5.343 -35.473 1.00 95.44 108 LYS A O 1
ATOM 778 N N . GLN A 1 109 ? 28.406 5.872 -37.577 1.00 96.69 109 GLN A N 1
ATOM 779 C CA . GLN A 1 109 ? 27.233 6.653 -37.191 1.00 96.69 109 GLN A CA 1
ATOM 780 C C . GLN A 1 109 ? 26.249 5.817 -36.353 1.00 96.69 109 GLN A C 1
ATOM 782 O O . GLN A 1 109 ? 25.889 6.222 -35.249 1.00 96.69 109 GLN A O 1
ATOM 787 N N . TYR A 1 110 ? 25.873 4.616 -36.810 1.00 97.50 110 TYR A N 1
ATOM 788 C CA . TYR A 1 110 ? 24.979 3.740 -36.039 1.00 97.50 110 TYR A CA 1
ATOM 789 C C . TYR A 1 110 ? 25.566 3.316 -34.694 1.00 97.50 110 TYR A C 1
ATOM 791 O O . TYR A 1 110 ? 24.827 3.156 -33.725 1.00 97.50 110 TYR A O 1
ATOM 799 N N . TRP A 1 111 ? 26.884 3.141 -34.610 1.00 97.81 111 TRP A N 1
ATOM 800 C CA . TRP A 1 111 ? 27.553 2.831 -33.351 1.00 97.81 111 TRP A CA 1
ATOM 801 C C . TRP A 1 111 ? 27.466 3.995 -32.350 1.00 97.81 111 TRP A C 1
ATOM 803 O O . TRP A 1 111 ? 27.114 3.762 -31.194 1.00 97.81 111 TRP A O 1
ATOM 813 N N . GLU A 1 112 ? 27.712 5.237 -32.781 1.00 98.06 112 GLU A N 1
ATOM 814 C CA . GLU A 1 112 ? 27.616 6.438 -31.930 1.00 98.06 112 GLU A CA 1
ATOM 815 C C . GLU A 1 112 ? 26.171 6.686 -31.452 1.00 98.06 112 GLU A C 1
ATOM 817 O O . GLU A 1 112 ? 25.920 6.963 -30.270 1.00 98.06 112 GLU A O 1
ATOM 822 N N . GLU A 1 113 ? 25.191 6.514 -32.345 1.00 98.06 113 GLU A N 1
ATOM 823 C CA . GLU A 1 113 ? 23.768 6.616 -32.005 1.00 98.06 113 GLU A CA 1
ATOM 8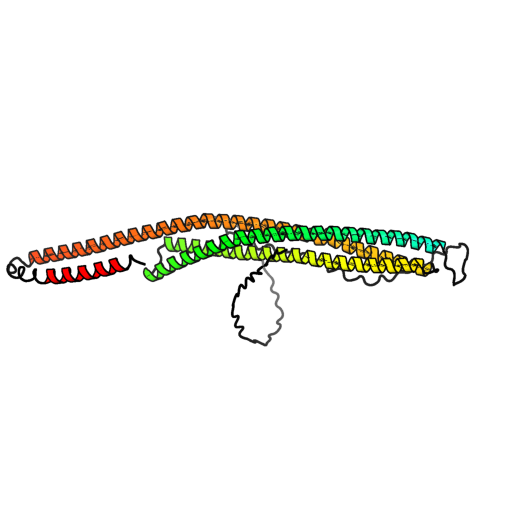24 C C . GLU A 1 113 ? 23.326 5.493 -31.049 1.00 98.06 113 GLU A C 1
ATOM 826 O O . GLU A 1 113 ? 22.580 5.738 -30.088 1.00 98.06 113 GLU A O 1
ATOM 831 N N . ALA A 1 114 ? 23.808 4.263 -31.259 1.00 98.00 114 ALA A N 1
ATOM 832 C CA . ALA A 1 114 ? 23.550 3.132 -30.371 1.00 98.00 114 ALA A CA 1
ATOM 833 C C . ALA A 1 114 ? 24.177 3.339 -28.987 1.00 98.00 114 ALA A C 1
ATOM 835 O O . ALA A 1 114 ? 23.514 3.058 -27.989 1.00 98.00 114 ALA A O 1
ATOM 836 N N . GLN A 1 115 ? 25.402 3.875 -28.907 1.00 98.19 115 GLN A N 1
ATOM 837 C CA . GLN A 1 115 ? 26.052 4.214 -27.640 1.00 98.19 115 GLN A CA 1
ATOM 838 C C . GLN A 1 115 ? 25.211 5.228 -26.862 1.00 98.19 115 GLN A C 1
ATOM 840 O O . GLN A 1 115 ? 24.841 4.979 -25.715 1.00 98.19 115 GLN A O 1
ATOM 845 N N . THR A 1 116 ? 24.840 6.332 -27.513 1.00 98.38 116 THR A N 1
ATOM 846 C CA . THR A 1 116 ? 24.010 7.381 -26.904 1.00 98.38 116 THR A CA 1
ATOM 847 C C . THR A 1 116 ? 22.676 6.815 -26.406 1.00 98.38 116 THR A C 1
ATOM 849 O O . THR A 1 116 ? 22.186 7.160 -25.330 1.00 98.38 116 THR A O 1
ATOM 852 N N . THR A 1 117 ? 22.062 5.921 -27.184 1.00 98.25 117 THR A N 1
ATOM 853 C CA . THR A 1 117 ? 20.794 5.276 -26.820 1.00 98.25 117 THR A CA 1
ATOM 854 C C . THR A 1 117 ? 20.963 4.311 -25.646 1.00 98.25 117 THR A C 1
ATOM 856 O O . THR A 1 117 ? 20.134 4.300 -24.735 1.00 98.25 117 THR A O 1
ATOM 859 N N . PHE A 1 118 ? 22.047 3.538 -25.617 1.00 98.44 118 PHE A N 1
ATOM 860 C CA . PHE A 1 118 ? 22.371 2.646 -24.508 1.00 98.44 118 PHE A CA 1
ATOM 861 C C . PHE A 1 118 ? 22.635 3.416 -23.205 1.00 98.44 118 PHE A C 1
ATOM 863 O O . PHE A 1 118 ? 22.106 3.049 -22.157 1.00 98.44 118 PHE A O 1
ATOM 870 N N . GLU A 1 119 ? 23.365 4.531 -23.262 1.00 98.56 119 GLU A N 1
ATOM 871 C CA . GLU A 1 119 ? 23.578 5.406 -22.103 1.00 98.56 119 GLU A CA 1
ATOM 872 C C . GLU A 1 119 ? 22.252 5.950 -21.552 1.00 98.56 119 GLU A C 1
ATOM 874 O O . GLU A 1 119 ? 22.040 5.961 -20.338 1.00 98.56 119 GLU A O 1
ATOM 879 N N . LYS A 1 120 ? 21.302 6.314 -22.425 1.00 98.56 120 LYS A N 1
ATOM 880 C CA . LYS A 1 120 ? 19.943 6.695 -22.001 1.00 98.56 120 LYS A CA 1
ATOM 881 C C . LYS A 1 120 ? 19.213 5.553 -21.290 1.00 98.56 120 LYS A C 1
ATOM 883 O O . LYS A 1 120 ? 18.567 5.809 -20.276 1.00 98.56 120 LYS A O 1
ATOM 888 N N . ILE A 1 121 ? 19.309 4.316 -21.788 1.00 98.44 121 ILE A N 1
ATOM 889 C CA . ILE A 1 121 ? 18.724 3.134 -21.126 1.00 98.44 121 ILE A CA 1
ATOM 890 C C . ILE A 1 121 ? 19.295 2.977 -19.714 1.00 98.44 121 ILE A C 1
ATOM 892 O O . ILE A 1 121 ? 18.531 2.863 -18.753 1.00 98.44 121 ILE A O 1
ATOM 896 N N . ARG A 1 122 ? 20.624 3.024 -19.585 1.00 98.56 122 ARG A N 1
ATOM 897 C CA . ARG A 1 122 ? 21.317 2.904 -18.300 1.00 98.56 122 ARG A CA 1
ATOM 898 C C . ARG A 1 122 ? 20.881 3.992 -17.318 1.00 98.56 122 ARG A C 1
ATOM 900 O O . ARG A 1 122 ? 20.495 3.683 -16.196 1.00 98.56 122 ARG A O 1
ATOM 907 N N . ASN A 1 123 ? 20.842 5.248 -17.764 1.00 98.56 123 ASN A N 1
ATOM 908 C CA . ASN A 1 123 ? 20.409 6.375 -16.935 1.00 98.56 123 ASN A CA 1
ATOM 909 C C . ASN A 1 123 ? 18.961 6.216 -16.435 1.00 98.56 123 ASN A C 1
ATOM 911 O O . ASN A 1 123 ? 18.667 6.532 -15.280 1.00 98.56 123 ASN A O 1
ATOM 915 N N . ILE A 1 124 ? 18.052 5.701 -17.275 1.00 98.50 124 ILE A N 1
ATOM 916 C CA . ILE A 1 124 ? 16.676 5.403 -16.851 1.00 98.50 124 ILE A CA 1
ATOM 917 C C . ILE A 1 124 ? 16.669 4.297 -15.790 1.00 98.50 124 ILE A C 1
ATOM 919 O O . ILE A 1 124 ? 16.001 4.447 -14.768 1.00 98.50 124 ILE A O 1
ATOM 923 N N . ASN A 1 125 ? 17.422 3.214 -15.989 1.00 98.44 125 ASN A N 1
ATOM 924 C CA . ASN A 1 125 ? 17.493 2.119 -15.020 1.00 98.44 125 ASN A CA 1
ATOM 925 C C . ASN A 1 125 ? 18.085 2.557 -13.676 1.00 98.44 125 ASN A C 1
ATOM 927 O O . ASN A 1 125 ? 17.544 2.193 -12.631 1.00 98.44 125 ASN A O 1
ATOM 931 N N . ASP A 1 126 ? 19.119 3.396 -13.682 1.00 98.44 126 ASP A N 1
ATOM 932 C CA . ASP A 1 126 ? 19.676 3.980 -12.460 1.00 98.44 126 ASP A CA 1
ATOM 933 C C . ASP A 1 126 ? 18.634 4.844 -11.723 1.00 98.44 126 ASP A C 1
ATOM 935 O O . ASP A 1 126 ? 18.490 4.755 -10.500 1.00 98.44 126 ASP A O 1
ATOM 939 N N . SER A 1 127 ? 17.839 5.633 -12.456 1.00 98.25 127 SER A N 1
ATOM 940 C CA . SER A 1 127 ? 16.720 6.390 -11.879 1.00 98.25 127 SER A CA 1
ATOM 941 C C . SER A 1 127 ? 15.621 5.482 -11.322 1.00 98.25 127 SER A C 1
ATOM 943 O O . SER A 1 127 ? 15.040 5.793 -10.283 1.00 98.25 127 SER A O 1
ATOM 945 N N . LEU A 1 128 ? 15.326 4.360 -11.982 1.00 98.00 128 LEU A N 1
ATOM 946 C CA . LEU A 1 128 ? 14.321 3.402 -11.525 1.00 98.00 128 LEU A CA 1
ATOM 947 C C . LEU A 1 128 ? 14.707 2.746 -10.196 1.00 98.00 128 LEU A C 1
ATOM 949 O O . LEU A 1 128 ? 13.838 2.517 -9.357 1.00 98.00 128 LEU A O 1
ATOM 953 N N . LEU A 1 129 ? 15.997 2.491 -9.970 1.00 97.62 129 LEU A N 1
ATOM 954 C CA . LEU A 1 129 ? 16.491 1.957 -8.697 1.00 97.62 129 LEU A CA 1
ATOM 955 C C . LEU A 1 129 ? 16.341 2.957 -7.554 1.00 97.62 129 LEU A C 1
ATOM 957 O O . LEU A 1 129 ? 15.937 2.577 -6.459 1.00 97.62 129 LEU A O 1
ATOM 961 N N . LYS A 1 130 ? 16.603 4.242 -7.810 1.00 98.12 130 LYS A N 1
ATOM 962 C CA . LYS A 1 130 ? 16.315 5.301 -6.830 1.00 98.12 130 LYS A CA 1
ATOM 963 C C . LYS A 1 130 ? 14.822 5.351 -6.524 1.00 98.12 130 LYS A C 1
ATOM 965 O O . LYS A 1 130 ? 14.432 5.349 -5.360 1.00 98.12 130 LYS A O 1
ATOM 970 N N . LYS A 1 131 ? 13.987 5.287 -7.566 1.00 97.88 131 LYS A N 1
ATOM 971 C CA . LYS A 1 131 ? 12.532 5.270 -7.407 1.00 97.88 131 LYS A CA 1
ATOM 972 C C . LYS A 1 131 ? 12.052 4.059 -6.607 1.00 97.88 131 LYS A C 1
ATOM 974 O O . LYS A 1 131 ? 11.126 4.194 -5.820 1.00 97.88 131 LYS A O 1
ATOM 979 N N . GLN A 1 132 ? 12.684 2.894 -6.752 1.00 98.06 132 GLN A N 1
ATOM 980 C CA . GLN A 1 132 ? 12.371 1.707 -5.948 1.00 98.06 132 GLN A CA 1
ATOM 981 C C . GLN A 1 132 ? 12.487 1.977 -4.446 1.00 98.06 132 GLN A C 1
ATOM 983 O O . GLN A 1 132 ? 11.626 1.530 -3.693 1.00 98.06 132 GLN A O 1
ATOM 988 N N . MET A 1 133 ? 13.515 2.717 -4.025 1.00 98.00 133 MET A N 1
ATOM 989 C CA . MET A 1 133 ? 13.696 3.076 -2.618 1.00 98.00 133 MET A CA 1
ATOM 990 C C . MET A 1 133 ? 12.565 3.980 -2.132 1.00 98.00 133 MET A C 1
ATOM 992 O O . MET A 1 133 ? 11.994 3.700 -1.090 1.00 98.00 133 MET A O 1
ATOM 996 N N . GLU A 1 134 ? 12.117 4.946 -2.942 1.00 97.94 134 GLU A N 1
ATOM 997 C CA . GLU A 1 134 ? 10.952 5.776 -2.588 1.00 97.94 134 GLU A CA 1
ATOM 998 C C . GLU A 1 134 ? 9.672 4.948 -2.365 1.00 97.94 134 GLU A C 1
ATOM 1000 O O . GLU A 1 134 ? 8.859 5.277 -1.503 1.00 97.94 134 GLU A O 1
ATOM 1005 N N . TYR A 1 135 ? 9.472 3.864 -3.125 1.00 98.25 135 TYR A N 1
ATOM 1006 C CA . TYR A 1 135 ? 8.359 2.934 -2.895 1.00 98.25 135 TYR A CA 1
ATOM 1007 C C . TYR A 1 135 ? 8.509 2.150 -1.592 1.00 98.25 135 TYR A C 1
ATOM 1009 O O . TYR A 1 135 ? 7.514 1.949 -0.898 1.00 98.25 135 TYR A O 1
ATOM 1017 N N . ILE A 1 136 ? 9.723 1.694 -1.282 1.00 98.12 136 ILE A N 1
ATOM 1018 C CA . ILE A 1 136 ? 10.021 0.965 -0.045 1.00 98.12 136 ILE A CA 1
ATOM 1019 C C . ILE A 1 136 ? 9.795 1.881 1.157 1.00 98.12 136 ILE A C 1
ATOM 1021 O O . ILE A 1 136 ? 9.037 1.512 2.049 1.00 98.12 136 ILE A O 1
ATOM 1025 N N . ASP A 1 137 ? 10.359 3.087 1.136 1.00 98.12 137 ASP A N 1
ATOM 1026 C CA . ASP A 1 137 ? 10.213 4.079 2.202 1.00 98.12 137 ASP A CA 1
ATOM 1027 C C . ASP A 1 137 ? 8.738 4.422 2.420 1.00 98.12 137 ASP A C 1
ATOM 1029 O O . ASP A 1 137 ? 8.233 4.386 3.541 1.00 98.12 137 ASP A O 1
ATOM 1033 N N . LYS A 1 138 ? 7.998 4.666 1.329 1.00 97.62 138 LYS A N 1
ATOM 1034 C CA . LYS A 1 138 ? 6.571 4.974 1.420 1.00 97.62 138 LYS A CA 1
ATOM 1035 C C . LYS A 1 138 ? 5.754 3.812 1.984 1.00 97.62 138 LYS A C 1
ATOM 1037 O O . LYS A 1 138 ? 4.799 4.061 2.714 1.00 97.62 138 LYS A O 1
ATOM 1042 N N . SER A 1 139 ? 6.102 2.573 1.635 1.00 97.25 139 SER A N 1
ATOM 1043 C CA . SER A 1 139 ? 5.461 1.374 2.180 1.00 97.25 139 SER A CA 1
ATOM 1044 C C . SER A 1 139 ? 5.755 1.222 3.671 1.00 97.25 139 SER A C 1
ATOM 1046 O O . SER A 1 139 ? 4.824 1.020 4.438 1.00 97.25 139 SER A O 1
ATOM 1048 N N . ALA A 1 140 ? 7.013 1.390 4.086 1.00 97.94 140 ALA A N 1
ATOM 1049 C CA . ALA A 1 140 ? 7.422 1.299 5.486 1.00 97.94 140 ALA A CA 1
ATOM 1050 C C . ALA A 1 140 ? 6.753 2.379 6.356 1.00 97.94 140 ALA A C 1
ATOM 1052 O O . ALA A 1 140 ? 6.336 2.114 7.482 1.00 97.94 140 ALA A O 1
ATOM 1053 N N . ASP A 1 141 ? 6.589 3.594 5.823 1.00 97.31 141 ASP A N 1
ATOM 1054 C CA . ASP A 1 141 ? 5.847 4.667 6.491 1.00 97.31 141 ASP A CA 1
ATOM 1055 C C . ASP A 1 141 ? 4.378 4.298 6.749 1.00 97.31 141 ASP A C 1
ATOM 1057 O O . ASP A 1 141 ? 3.801 4.711 7.758 1.00 97.31 141 ASP A O 1
ATOM 1061 N N . ILE A 1 142 ? 3.747 3.580 5.816 1.00 96.50 142 ILE A N 1
ATOM 1062 C CA . ILE A 1 142 ? 2.346 3.158 5.928 1.00 96.50 142 ILE A CA 1
ATOM 1063 C C . ILE A 1 142 ? 2.239 1.993 6.901 1.00 96.50 142 ILE A C 1
ATOM 1065 O O . ILE A 1 142 ? 1.455 2.098 7.838 1.00 96.50 142 ILE A O 1
ATOM 1069 N N . GLU A 1 143 ? 3.078 0.971 6.748 1.00 97.56 143 GLU A N 1
ATOM 1070 C CA . GLU A 1 143 ? 3.169 -0.179 7.653 1.00 97.56 143 GLU A CA 1
ATOM 1071 C C . GLU A 1 143 ? 3.334 0.290 9.102 1.00 97.56 143 GLU A C 1
ATOM 1073 O O . GLU A 1 143 ? 2.518 -0.030 9.957 1.00 97.56 143 GLU A O 1
ATOM 1078 N N . LYS A 1 144 ? 4.280 1.199 9.371 1.00 97.50 144 LYS A N 1
ATOM 1079 C CA . LYS A 1 144 ? 4.477 1.762 10.713 1.00 97.50 144 LYS A CA 1
ATOM 1080 C C . LYS A 1 144 ? 3.227 2.452 11.264 1.00 97.50 144 LYS A C 1
ATOM 1082 O O . LYS A 1 144 ? 2.934 2.337 12.456 1.00 97.50 144 LYS A O 1
ATOM 1087 N N . LYS A 1 145 ? 2.513 3.227 10.439 1.00 95.94 145 LYS A N 1
ATOM 1088 C CA . LYS A 1 145 ? 1.266 3.900 10.851 1.00 95.94 145 LYS A CA 1
ATOM 1089 C C . LYS A 1 145 ? 0.168 2.890 11.144 1.00 95.94 145 LYS A C 1
ATOM 1091 O O . LYS A 1 145 ? -0.545 3.056 12.127 1.00 95.94 145 LYS A O 1
ATOM 1096 N N . VAL A 1 146 ? 0.055 1.874 10.299 1.00 96.00 146 VAL A N 1
ATOM 1097 C CA . VAL A 1 146 ? -0.902 0.783 10.431 1.00 96.00 146 VAL A CA 1
ATOM 1098 C C . VAL A 1 146 ? -0.610 -0.010 11.706 1.00 96.00 146 VAL A C 1
ATOM 1100 O O . VAL A 1 146 ? -1.496 -0.115 12.542 1.00 96.00 146 VAL A O 1
ATOM 1103 N N . ASP A 1 147 ? 0.628 -0.439 11.941 1.00 95.75 147 ASP A N 1
ATOM 1104 C CA . ASP A 1 147 ? 1.052 -1.159 13.151 1.00 95.75 147 ASP A CA 1
ATOM 1105 C C . ASP A 1 147 ? 0.816 -0.357 14.432 1.00 95.75 147 ASP A C 1
ATOM 1107 O O . ASP A 1 147 ? 0.309 -0.875 15.431 1.00 95.75 147 ASP A O 1
ATOM 1111 N N . THR A 1 148 ? 1.172 0.932 14.401 1.00 93.00 148 THR A N 1
ATOM 1112 C CA . THR A 1 148 ? 0.954 1.840 15.533 1.00 93.00 148 THR A CA 1
ATOM 1113 C C . THR A 1 148 ? -0.538 1.949 15.826 1.00 93.00 148 THR A C 1
ATOM 1115 O O . THR A 1 148 ? -0.954 1.809 16.974 1.00 93.00 148 THR A O 1
ATOM 1118 N N . ALA A 1 149 ? -1.348 2.127 14.781 1.00 91.19 149 ALA A N 1
ATOM 1119 C CA . ALA A 1 149 ? -2.790 2.177 14.906 1.00 91.19 149 ALA A CA 1
ATOM 1120 C C . ALA A 1 149 ? -3.356 0.857 15.439 1.00 91.19 149 ALA A C 1
ATOM 1122 O O . ALA A 1 149 ? -4.046 0.895 16.442 1.00 91.19 149 ALA A O 1
ATOM 1123 N N . PHE A 1 150 ? -3.026 -0.302 14.864 1.00 91.75 150 PHE A N 1
ATOM 1124 C CA . PHE A 1 150 ? -3.505 -1.610 15.331 1.00 91.75 150 PHE A CA 1
ATOM 1125 C C . PHE A 1 150 ? -3.116 -1.908 16.779 1.00 91.75 150 PHE A C 1
ATOM 1127 O O . PHE A 1 150 ? -3.907 -2.504 17.506 1.00 91.75 150 PHE A O 1
ATOM 1134 N N . THR A 1 151 ? -1.935 -1.473 17.219 1.00 90.19 151 THR A N 1
ATOM 1135 C CA . THR A 1 151 ? -1.507 -1.648 18.611 1.00 90.19 151 THR A CA 1
ATOM 1136 C C . THR A 1 151 ? -2.334 -0.775 19.555 1.00 90.19 151 THR A C 1
ATOM 1138 O O . THR A 1 151 ? -2.860 -1.280 20.541 1.00 90.19 151 THR A O 1
ATOM 1141 N N . THR A 1 152 ? -2.485 0.520 19.259 1.00 88.38 152 THR A N 1
ATOM 1142 C CA . THR A 1 152 ? -3.251 1.446 20.112 1.00 88.38 152 THR A CA 1
ATOM 1143 C C . THR A 1 152 ? -4.747 1.129 20.085 1.00 88.38 152 THR A C 1
ATOM 1145 O O . THR A 1 152 ? -5.361 0.897 21.122 1.00 88.38 152 THR A O 1
ATOM 1148 N N . ILE A 1 153 ? -5.317 1.039 18.887 1.00 88.06 153 ILE A N 1
ATOM 1149 C CA . ILE A 1 153 ? -6.740 0.791 18.646 1.00 88.06 153 ILE A CA 1
ATOM 1150 C C . ILE A 1 153 ? -7.137 -0.609 19.105 1.00 88.06 153 ILE A C 1
ATOM 1152 O O . ILE A 1 153 ? -8.205 -0.776 19.683 1.00 88.06 153 ILE A O 1
ATOM 1156 N N . GLY A 1 154 ? -6.293 -1.618 18.877 1.00 82.44 154 GLY A N 1
ATOM 1157 C CA . GLY A 1 154 ? -6.594 -2.997 19.259 1.00 82.44 154 GLY A CA 1
ATOM 1158 C C . GLY A 1 154 ? -6.738 -3.175 20.770 1.00 82.44 154 GLY A C 1
ATOM 1159 O O . GLY A 1 154 ? -7.611 -3.922 21.211 1.00 82.44 154 GLY A O 1
ATOM 1160 N N . VAL A 1 155 ? -5.932 -2.459 21.564 1.00 83.06 155 VAL A N 1
ATOM 1161 C CA . VAL A 1 155 ? -6.052 -2.459 23.030 1.00 83.06 155 VAL A CA 1
ATOM 1162 C C . VAL A 1 155 ? -7.372 -1.812 23.455 1.00 83.06 155 VAL A C 1
ATOM 1164 O O . VAL A 1 155 ? -8.167 -2.451 24.142 1.00 83.06 155 VAL A O 1
ATOM 1167 N N . GLU A 1 156 ? -7.655 -0.597 22.981 1.00 83.31 156 GLU A N 1
ATOM 1168 C CA . GLU A 1 156 ? -8.879 0.138 23.341 1.00 83.31 156 GLU A CA 1
ATOM 1169 C C . GLU A 1 156 ? -10.151 -0.603 22.900 1.00 83.31 156 GLU A C 1
ATOM 1171 O O . GLU A 1 156 ? -11.127 -0.703 23.644 1.00 83.31 156 GLU A O 1
ATOM 1176 N N . GLN A 1 157 ? -10.134 -1.191 21.703 1.00 81.62 157 GLN A N 1
ATOM 1177 C CA . GLN A 1 157 ? -11.243 -1.978 21.178 1.00 81.62 157 GLN A CA 1
ATOM 1178 C C . GLN A 1 157 ? -11.481 -3.254 21.994 1.00 81.62 157 GLN A C 1
ATOM 1180 O O . GLN A 1 157 ? -12.636 -3.604 22.248 1.00 81.62 157 GLN A O 1
ATOM 1185 N N . GLY A 1 158 ? -10.415 -3.946 22.409 1.00 82.94 158 GLY A N 1
ATOM 1186 C CA . GLY A 1 158 ? -10.510 -5.142 23.245 1.00 82.94 158 GLY A CA 1
ATOM 1187 C C . GLY A 1 158 ? -11.203 -4.851 24.575 1.00 82.94 158 GLY A C 1
ATOM 1188 O O . GLY A 1 158 ? -12.187 -5.512 24.915 1.00 82.94 158 GLY A O 1
ATOM 1189 N N . GLU A 1 159 ? -10.762 -3.800 25.268 1.00 86.81 159 GLU A N 1
ATOM 1190 C CA . GLU A 1 159 ? -11.361 -3.352 26.530 1.00 86.81 159 GLU A CA 1
ATOM 1191 C C . GLU A 1 159 ? -12.837 -2.958 26.360 1.00 86.81 159 GLU A C 1
ATOM 1193 O O . GLU A 1 159 ? -13.689 -3.311 27.183 1.00 86.81 159 GLU A O 1
ATOM 1198 N N . LEU A 1 160 ? -13.170 -2.267 25.264 1.00 83.62 160 LEU A N 1
ATOM 1199 C CA . LEU A 1 160 ? -14.537 -1.844 24.966 1.00 83.62 160 LEU A CA 1
ATOM 1200 C C . LEU A 1 160 ? -15.464 -3.043 24.681 1.00 83.62 160 LEU A C 1
ATOM 1202 O O . LEU A 1 160 ? -16.607 -3.071 25.141 1.00 83.62 160 LEU A O 1
ATOM 1206 N N . ILE A 1 161 ? -14.978 -4.057 23.954 1.00 86.06 161 ILE A N 1
ATOM 1207 C CA . ILE A 1 161 ? -15.725 -5.293 23.675 1.00 86.06 161 ILE A CA 1
ATOM 1208 C C . ILE A 1 161 ? -15.983 -6.077 24.961 1.00 86.06 161 ILE A C 1
ATOM 1210 O O . ILE A 1 161 ? -17.097 -6.568 25.160 1.00 86.06 161 ILE A O 1
ATOM 1214 N N . GLU A 1 162 ? -14.973 -6.227 25.820 1.00 89.38 162 GLU A N 1
ATOM 1215 C CA . GLU A 1 162 ? -15.122 -6.915 27.105 1.00 89.38 162 GLU A CA 1
ATOM 1216 C C . GLU A 1 162 ? -16.134 -6.203 28.001 1.00 89.38 162 GLU A C 1
ATOM 1218 O O . GLU A 1 162 ? -17.033 -6.851 28.543 1.00 89.38 162 GLU A O 1
ATOM 1223 N N . LEU A 1 163 ? -16.067 -4.871 28.062 1.00 85.56 163 LEU A N 1
ATOM 1224 C CA . LEU A 1 163 ? -17.025 -4.058 28.800 1.00 85.56 163 LEU A CA 1
ATOM 1225 C C . LEU A 1 163 ? -18.459 -4.241 28.288 1.00 85.56 163 LEU A C 1
ATOM 1227 O O . LEU A 1 163 ? -19.365 -4.513 29.078 1.00 85.56 163 LEU A O 1
ATOM 1231 N N . LEU A 1 164 ? -18.687 -4.128 26.975 1.00 85.81 164 LEU A N 1
ATOM 1232 C CA . LEU A 1 164 ? -20.027 -4.314 26.406 1.00 85.81 164 LEU A CA 1
ATOM 1233 C C . LEU A 1 164 ? -20.553 -5.736 26.635 1.00 85.81 164 LEU A C 1
ATOM 1235 O O . LEU A 1 164 ? -21.740 -5.912 26.906 1.00 85.81 164 LEU A O 1
ATOM 1239 N N . LYS A 1 165 ? -19.686 -6.755 26.564 1.00 90.62 165 LYS A N 1
ATOM 1240 C CA . LYS A 1 165 ? -20.060 -8.139 26.887 1.00 90.62 165 LYS A CA 1
ATOM 1241 C C . LYS A 1 165 ? -20.458 -8.287 28.352 1.00 90.62 165 LYS A C 1
ATOM 1243 O O . LYS A 1 165 ? -21.473 -8.927 28.612 1.00 90.62 165 LYS A O 1
ATOM 1248 N N . SER A 1 166 ? -19.713 -7.690 29.288 1.00 88.69 166 SER A N 1
ATOM 1249 C CA . SER A 1 166 ? -20.073 -7.740 30.710 1.00 88.69 166 SER A CA 1
ATOM 1250 C C . SER A 1 166 ? -21.390 -7.017 30.995 1.00 88.69 166 SER A C 1
ATOM 1252 O O . SER A 1 166 ? -22.231 -7.558 31.703 1.00 88.69 166 SER A O 1
ATOM 1254 N N . LEU A 1 167 ? -21.617 -5.847 30.381 1.00 86.38 167 LEU A N 1
ATOM 1255 C CA . LEU A 1 167 ? -22.860 -5.086 30.550 1.00 86.38 167 LEU A CA 1
ATOM 1256 C C . LEU A 1 167 ? -24.071 -5.853 30.001 1.00 86.38 167 LEU A C 1
ATOM 1258 O O . LEU A 1 167 ? -25.089 -5.961 30.678 1.00 86.38 167 LEU A O 1
ATOM 1262 N N . ASN A 1 168 ? -23.951 -6.446 28.808 1.00 88.38 168 ASN A N 1
ATOM 1263 C CA . ASN A 1 168 ? -25.012 -7.284 28.245 1.00 88.38 168 ASN A CA 1
ATOM 1264 C C . ASN A 1 168 ? -25.286 -8.530 29.103 1.00 88.38 168 ASN A C 1
ATOM 1266 O O . ASN A 1 168 ? -26.445 -8.902 29.276 1.00 88.38 168 ASN A O 1
ATOM 1270 N N . ALA A 1 169 ? -24.243 -9.175 29.637 1.00 91.56 169 ALA A N 1
ATOM 1271 C CA . ALA A 1 169 ? -24.397 -10.349 30.494 1.00 91.56 169 ALA A CA 1
ATOM 1272 C C . ALA A 1 169 ? -25.124 -10.016 31.807 1.00 91.56 169 ALA A C 1
ATOM 1274 O O . ALA A 1 169 ? -25.975 -10.796 32.238 1.00 91.56 169 ALA A O 1
ATOM 1275 N N . ASP A 1 170 ? -24.832 -8.858 32.404 1.00 88.06 170 ASP A N 1
ATOM 1276 C CA . ASP A 1 170 ? -25.512 -8.370 33.607 1.00 88.06 170 ASP A CA 1
ATOM 1277 C C . ASP A 1 170 ? -27.009 -8.118 33.339 1.00 88.06 170 ASP A C 1
ATOM 1279 O O . ASP A 1 170 ? -27.847 -8.649 34.066 1.00 88.06 170 ASP A O 1
ATOM 1283 N N . ILE A 1 171 ? -27.367 -7.429 32.245 1.00 87.81 171 ILE A N 1
ATOM 1284 C CA . ILE A 1 171 ? -28.781 -7.187 31.883 1.00 87.81 171 ILE A CA 1
ATOM 1285 C C . ILE A 1 171 ? -29.515 -8.500 31.577 1.00 87.81 171 ILE A C 1
ATOM 1287 O O . ILE A 1 171 ? -30.667 -8.697 31.963 1.00 87.81 171 ILE A O 1
ATOM 1291 N N . GLU A 1 172 ? -28.870 -9.440 30.879 1.00 89.44 172 GLU A N 1
ATOM 1292 C CA . GLU A 1 172 ? -29.469 -10.755 30.627 1.00 89.44 172 GLU A CA 1
ATOM 1293 C C . GLU A 1 172 ? -29.695 -11.552 31.913 1.00 89.44 172 GLU A C 1
ATOM 1295 O O . GLU A 1 172 ? -30.645 -12.339 31.989 1.00 89.44 172 GLU A O 1
ATOM 1300 N N . LYS A 1 173 ? -28.821 -11.385 32.907 1.00 91.00 173 LYS A N 1
ATOM 1301 C CA . LYS A 1 173 ? -28.973 -12.007 34.218 1.00 91.00 173 LYS A CA 1
ATOM 1302 C C . LYS A 1 173 ? -30.148 -11.387 34.974 1.00 91.00 173 LYS A C 1
ATOM 1304 O O . LYS A 1 173 ? -31.002 -12.138 35.439 1.00 91.00 173 LYS A O 1
ATOM 1309 N N . GLU A 1 174 ? -30.256 -10.061 35.007 1.00 84.94 174 GLU A N 1
ATOM 1310 C CA . GLU A 1 174 ? -31.391 -9.350 35.618 1.00 84.94 174 GLU A CA 1
ATOM 1311 C C . GLU A 1 174 ? -32.721 -9.751 34.973 1.00 84.94 174 GLU A C 1
ATOM 1313 O O . GLU A 1 174 ? 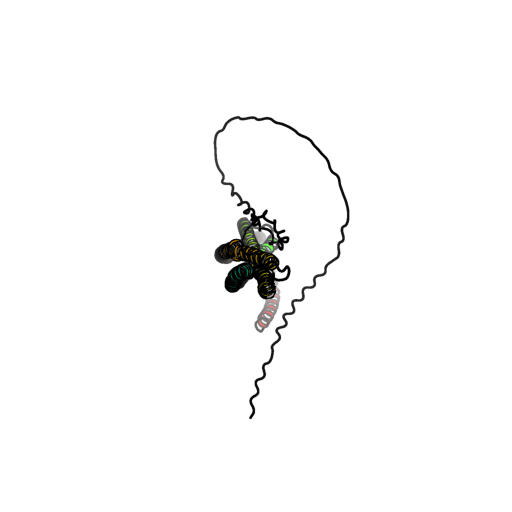-33.673 -10.089 35.676 1.00 84.94 174 GLU A O 1
ATOM 1318 N N . ARG A 1 175 ? -32.764 -9.867 33.641 1.00 88.19 175 ARG A N 1
ATOM 1319 C CA . ARG A 1 175 ? -33.935 -10.379 32.915 1.00 88.19 175 ARG A CA 1
ATOM 1320 C C . ARG A 1 175 ? -34.326 -11.800 33.337 1.00 88.19 175 ARG A C 1
ATOM 1322 O O . ARG A 1 175 ? -35.506 -12.129 33.423 1.00 88.19 175 ARG A O 1
ATOM 1329 N N . LYS A 1 176 ? -33.353 -12.682 33.581 1.00 92.00 176 LYS A N 1
ATOM 1330 C CA . LYS A 1 176 ? -33.625 -14.063 34.023 1.00 92.00 176 LYS A CA 1
ATOM 1331 C C . LYS A 1 176 ? -34.118 -14.122 35.469 1.00 92.00 176 LYS A C 1
ATOM 1333 O O . LYS A 1 176 ? -34.920 -14.996 35.782 1.00 92.00 176 LYS A O 1
ATOM 1338 N N . GLU A 1 177 ? -33.640 -13.226 36.330 1.00 89.75 177 GLU A N 1
ATOM 1339 C CA . GLU A 1 177 ? -33.974 -13.204 37.759 1.00 89.75 177 GLU A CA 1
ATOM 1340 C C . GLU A 1 177 ? -35.288 -12.464 38.054 1.00 89.75 177 GLU A C 1
ATOM 1342 O O . GLU A 1 177 ? -36.099 -12.954 38.840 1.00 89.75 177 GLU A O 1
ATOM 1347 N N . ARG A 1 178 ? -35.522 -11.310 37.417 1.00 84.12 178 ARG A N 1
ATOM 1348 C CA . ARG A 1 178 ? -36.666 -10.416 37.682 1.00 84.12 178 ARG A CA 1
ATOM 1349 C C . ARG A 1 178 ? -37.795 -10.525 36.652 1.00 84.12 178 ARG A C 1
ATOM 1351 O O . ARG A 1 178 ? -38.910 -10.088 36.927 1.00 84.12 178 ARG A O 1
ATOM 1358 N N . GLY A 1 179 ? -37.545 -11.151 35.502 1.00 87.94 179 GLY A N 1
ATOM 1359 C CA . GLY A 1 179 ? -38.529 -11.330 34.436 1.00 87.94 179 GLY A CA 1
ATOM 1360 C C . GLY A 1 179 ? -38.434 -10.257 33.350 1.00 87.94 179 GLY A C 1
ATOM 1361 O O . GLY A 1 179 ? -37.420 -10.139 32.665 1.00 87.94 179 GLY A O 1
ATOM 1362 N N . ASP A 1 180 ? -39.523 -9.528 33.107 1.00 89.62 180 ASP A N 1
ATOM 1363 C CA . ASP A 1 180 ? -39.561 -8.543 32.023 1.00 89.62 180 ASP A CA 1
ATOM 1364 C C . ASP A 1 180 ? -38.756 -7.287 32.387 1.00 89.62 180 ASP A C 1
ATOM 1366 O O . ASP A 1 180 ? -38.945 -6.714 33.455 1.00 89.62 180 ASP A O 1
ATOM 1370 N N . LEU A 1 181 ? -37.876 -6.863 31.473 1.00 85.94 181 LEU A N 1
ATOM 1371 C CA . LEU A 1 181 ? -37.036 -5.672 31.641 1.00 85.94 181 LEU A CA 1
ATOM 1372 C C . LEU A 1 181 ? -37.895 -4.409 31.741 1.00 85.94 181 LEU A C 1
ATOM 1374 O O . LEU A 1 181 ? -38.857 -4.261 30.966 1.00 85.94 181 LEU A O 1
ATOM 1378 N N . SER A 1 182 ? -37.500 -3.488 32.619 1.00 88.31 182 SER A N 1
ATOM 1379 C CA . SER A 1 182 ? -38.114 -2.164 32.728 1.00 88.31 182 SER A CA 1
ATOM 1380 C C . SER A 1 182 ? -37.886 -1.338 31.449 1.00 88.31 182 SER A C 1
ATOM 1382 O O . SER A 1 182 ? -36.970 -1.598 30.668 1.00 88.31 182 SER A O 1
ATOM 1384 N N . GLU A 1 183 ? -38.738 -0.343 31.180 1.00 89.19 183 GLU A N 1
ATOM 1385 C CA . GLU A 1 183 ? -38.583 0.524 29.999 1.00 89.19 183 GLU A CA 1
ATOM 1386 C C . GLU A 1 183 ? -37.190 1.186 29.892 1.00 89.19 183 GLU A C 1
ATOM 1388 O O . GLU A 1 183 ? -36.606 1.146 28.805 1.00 89.19 183 GLU A O 1
ATOM 1393 N N . PRO A 1 184 ? -36.589 1.730 30.972 1.00 86.94 184 PRO A N 1
ATOM 1394 C CA . PRO A 1 184 ? -35.247 2.296 30.875 1.00 86.94 184 PRO A CA 1
ATOM 1395 C C . PRO A 1 184 ? -34.150 1.237 30.659 1.00 86.94 184 PRO A C 1
ATOM 1397 O O . PRO A 1 184 ? -33.197 1.505 29.931 1.00 86.94 184 PRO A O 1
ATOM 1400 N N . GLU A 1 185 ? -34.292 0.013 31.181 1.00 83.62 185 GLU A N 1
ATOM 1401 C CA . GLU A 1 185 ? -33.369 -1.094 30.865 1.00 83.62 185 GLU A CA 1
ATOM 1402 C C . GLU A 1 185 ? -33.441 -1.498 29.385 1.00 83.62 185 GLU A C 1
ATOM 1404 O O . GLU A 1 185 ? -32.426 -1.839 28.773 1.00 83.62 185 GLU A O 1
ATOM 1409 N N . ARG A 1 186 ? -34.636 -1.458 28.778 1.00 88.94 186 ARG A N 1
ATOM 1410 C CA . ARG A 1 186 ? -34.817 -1.739 27.342 1.00 88.94 186 ARG A CA 1
ATOM 1411 C C . ARG A 1 186 ? -34.135 -0.686 26.476 1.00 88.94 186 ARG A C 1
ATOM 1413 O O . ARG A 1 186 ? -33.518 -1.041 25.469 1.00 88.94 186 ARG A O 1
ATOM 1420 N N . GLU A 1 187 ? -34.240 0.581 26.864 1.00 89.94 187 GLU A N 1
ATOM 1421 C CA . GLU A 1 187 ? -33.563 1.699 26.205 1.00 89.94 187 GLU A CA 1
ATOM 1422 C C . GLU A 1 187 ? -32.035 1.558 26.320 1.00 89.94 187 GLU A C 1
ATOM 1424 O O . GLU A 1 187 ? -31.334 1.605 25.308 1.00 89.94 187 GLU A O 1
ATOM 1429 N N . PHE A 1 188 ? -31.524 1.243 27.514 1.00 87.56 188 PHE A N 1
ATOM 1430 C CA . PHE A 1 188 ? -30.098 0.988 27.740 1.00 87.56 188 PHE A CA 1
ATOM 1431 C C . PHE A 1 188 ? -29.580 -0.213 26.926 1.00 87.56 188 PHE A C 1
ATOM 1433 O O . PHE A 1 188 ? -28.532 -0.139 26.283 1.00 87.56 188 PHE A O 1
ATOM 1440 N N . LEU A 1 189 ? -30.345 -1.310 26.857 1.00 88.62 189 LEU A N 1
ATOM 1441 C CA . LEU A 1 189 ? -30.024 -2.460 26.003 1.00 88.62 189 LEU A CA 1
ATOM 1442 C C . LEU A 1 189 ? -29.969 -2.069 24.515 1.00 88.62 189 LEU A C 1
ATOM 1444 O O . LEU A 1 189 ? -29.140 -2.596 23.766 1.00 88.62 189 LEU A O 1
ATOM 1448 N N . ARG A 1 190 ? -30.854 -1.171 24.059 1.00 92.25 190 ARG A N 1
ATOM 1449 C CA . ARG A 1 190 ? -30.824 -0.656 22.682 1.00 92.25 190 ARG A CA 1
ATOM 1450 C C . ARG A 1 190 ? -29.535 0.120 22.429 1.00 92.25 190 ARG A C 1
ATOM 1452 O O . ARG A 1 190 ? -28.861 -0.163 21.442 1.00 92.25 190 ARG A O 1
ATOM 1459 N N . GLU A 1 191 ? -29.149 1.004 23.342 1.00 91.00 191 GLU A N 1
ATOM 1460 C CA . GLU A 1 191 ? -27.899 1.761 23.238 1.00 91.00 191 GLU A CA 1
ATOM 1461 C C . GLU A 1 191 ? -26.660 0.847 23.221 1.00 91.00 191 GLU A C 1
ATOM 1463 O O . GLU A 1 191 ? -25.752 1.034 22.404 1.00 91.00 191 GLU A O 1
ATOM 1468 N N . LEU A 1 192 ? -26.627 -0.193 24.064 1.00 89.50 192 LEU A N 1
ATOM 1469 C CA . LEU A 1 192 ? -25.543 -1.181 24.059 1.00 89.50 192 LEU A CA 1
ATOM 1470 C C . LEU A 1 192 ? -25.432 -1.906 22.716 1.00 89.50 192 LEU A C 1
ATOM 1472 O O . LEU A 1 192 ? -24.322 -2.108 22.216 1.00 89.50 192 LEU A O 1
ATOM 1476 N N . LYS A 1 193 ? -26.566 -2.273 22.106 1.00 92.56 193 LYS A N 1
ATOM 1477 C CA . LYS A 1 193 ? -26.586 -2.894 20.774 1.00 92.56 193 LYS A CA 1
ATOM 1478 C C . LYS A 1 193 ? -26.083 -1.940 19.697 1.00 92.56 193 LYS A C 1
ATOM 1480 O O . LYS A 1 193 ? -25.264 -2.352 18.879 1.00 92.56 193 LYS A O 1
ATOM 1485 N N . GLU A 1 194 ? -26.495 -0.676 19.723 1.00 93.75 194 GLU A N 1
ATOM 1486 C CA . GLU A 1 194 ? -25.998 0.339 18.786 1.00 93.75 194 GLU A CA 1
ATOM 1487 C C . GLU A 1 194 ? -24.478 0.530 18.908 1.00 93.75 194 GLU A C 1
ATOM 1489 O O . GLU A 1 194 ? -23.765 0.599 17.904 1.00 93.75 194 GLU A O 1
ATOM 1494 N N . LYS A 1 195 ? -23.942 0.564 20.133 1.00 91.44 195 LYS A N 1
ATOM 1495 C CA . LYS A 1 195 ? -22.490 0.632 20.366 1.00 91.44 195 LYS A CA 1
ATOM 1496 C C . LYS A 1 195 ? -21.778 -0.634 19.895 1.00 91.44 195 LYS A C 1
ATOM 1498 O O . LYS A 1 195 ? -20.722 -0.540 19.273 1.00 91.44 195 LYS A O 1
ATOM 1503 N N . 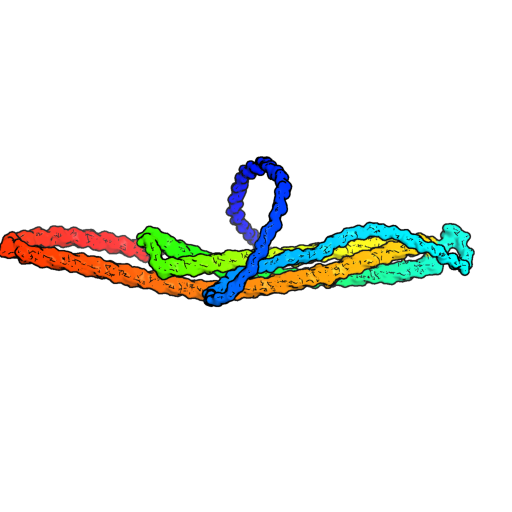GLN A 1 196 ? -22.372 -1.808 20.101 1.00 91.81 196 GLN A N 1
ATOM 1504 C CA . GLN A 1 196 ? -21.838 -3.067 19.584 1.00 91.81 196 GLN A CA 1
ATOM 1505 C C . GLN A 1 196 ? -21.785 -3.087 18.047 1.00 91.81 196 GLN A C 1
ATOM 1507 O O . GLN A 1 196 ? -20.820 -3.590 17.471 1.00 91.81 196 GLN A O 1
ATOM 1512 N N . GLU A 1 197 ? -22.790 -2.535 17.366 1.00 94.31 197 GLU A N 1
ATOM 1513 C CA . GLU A 1 197 ? -22.781 -2.383 15.906 1.00 94.31 197 GLU A CA 1
ATOM 1514 C C . GLU A 1 197 ? -21.687 -1.422 15.434 1.00 94.31 197 GLU A C 1
ATOM 1516 O O . GLU A 1 197 ? -20.972 -1.739 14.483 1.00 94.31 197 GLU A O 1
ATOM 1521 N N . LYS A 1 198 ? -21.482 -0.299 16.135 1.00 93.31 198 LYS A N 1
ATOM 1522 C CA . LYS A 1 198 ? -20.373 0.627 15.849 1.00 93.31 198 LYS A CA 1
ATOM 1523 C C . LYS A 1 198 ? -19.008 -0.054 15.985 1.00 93.31 198 LYS A C 1
ATOM 1525 O O . LYS A 1 198 ? -18.162 0.138 15.119 1.00 93.31 198 LYS A O 1
ATOM 1530 N N . ILE A 1 199 ? -18.799 -0.896 17.001 1.00 90.56 199 ILE A N 1
ATOM 1531 C CA . ILE A 1 199 ? -17.552 -1.672 17.129 1.00 90.56 199 ILE A CA 1
ATOM 1532 C C . ILE A 1 199 ? -17.364 -2.633 15.955 1.00 90.56 199 ILE A C 1
ATOM 1534 O O . ILE A 1 199 ? -16.275 -2.698 15.394 1.00 90.56 199 ILE A O 1
ATOM 1538 N N . LYS A 1 200 ? -18.412 -3.359 15.545 1.00 92.44 200 LYS A N 1
ATOM 1539 C CA . LYS A 1 200 ? -18.330 -4.239 14.366 1.00 92.44 200 LYS A CA 1
ATOM 1540 C C . LYS A 1 200 ? -17.977 -3.456 13.104 1.00 92.44 200 LYS A C 1
ATOM 1542 O O . LYS A 1 200 ? -17.221 -3.944 12.271 1.00 92.44 200 LYS A O 1
ATOM 1547 N N . GLN A 1 201 ? -18.503 -2.240 12.962 1.00 93.94 201 GLN A N 1
ATOM 1548 C CA . GLN A 1 201 ? -18.124 -1.368 11.856 1.00 93.94 201 GLN A CA 1
ATOM 1549 C C . GLN A 1 201 ? -16.637 -0.987 11.923 1.00 93.94 201 GLN A C 1
ATOM 1551 O O . GLN A 1 201 ? -15.970 -1.023 10.894 1.00 93.94 201 GLN A O 1
ATOM 1556 N N . LEU A 1 202 ? -16.091 -0.717 13.114 1.00 92.62 202 LEU A N 1
ATOM 1557 C CA . LEU A 1 202 ? -14.657 -0.455 13.286 1.00 92.62 202 LEU A CA 1
ATOM 1558 C C . LEU A 1 202 ? -13.786 -1.661 12.919 1.00 92.62 202 LEU A C 1
ATOM 1560 O O . LEU A 1 202 ? -12.746 -1.479 12.294 1.00 92.62 202 LEU A O 1
ATOM 1564 N N . GLU A 1 203 ? -14.215 -2.888 13.232 1.00 90.81 203 GLU A N 1
ATOM 1565 C CA . GLU A 1 203 ? -13.523 -4.108 12.777 1.00 90.81 203 GLU A CA 1
ATOM 1566 C C . GLU A 1 203 ? -13.462 -4.185 11.245 1.00 90.81 203 GLU A C 1
ATOM 1568 O O . GLU A 1 203 ? -12.423 -4.520 10.671 1.00 90.81 203 GLU A O 1
ATOM 1573 N N . LEU A 1 204 ? -14.568 -3.856 10.568 1.00 95.56 204 LEU A N 1
ATOM 1574 C CA . LEU A 1 204 ? -14.622 -3.827 9.105 1.00 95.56 204 LEU A CA 1
ATOM 1575 C C . LEU A 1 204 ? -13.729 -2.727 8.524 1.00 95.56 204 LEU A C 1
ATOM 1577 O O . LEU A 1 204 ? -13.039 -2.965 7.532 1.00 95.56 204 LEU A O 1
ATOM 1581 N N . ASP A 1 205 ? -13.714 -1.550 9.145 1.00 94.56 205 ASP A N 1
ATOM 1582 C CA . ASP A 1 205 ? -12.880 -0.431 8.713 1.00 94.56 205 ASP A CA 1
ATOM 1583 C C . ASP A 1 205 ? -11.384 -0.746 8.903 1.00 94.56 205 ASP A C 1
ATOM 1585 O O . ASP A 1 205 ? -10.588 -0.496 7.998 1.00 94.56 205 ASP A O 1
ATOM 1589 N N . LEU A 1 206 ? -10.995 -1.382 10.016 1.00 93.50 206 LEU A N 1
ATOM 1590 C CA . LEU A 1 206 ? -9.627 -1.873 10.243 1.00 93.50 206 LEU A CA 1
ATOM 1591 C C . LEU A 1 206 ? -9.218 -2.927 9.212 1.00 93.50 206 LEU A C 1
ATOM 1593 O O . LEU A 1 206 ? -8.103 -2.894 8.690 1.00 93.50 206 LEU A O 1
ATOM 1597 N N . LYS A 1 207 ? -10.123 -3.847 8.866 1.00 95.06 207 LYS A N 1
ATOM 1598 C CA . LYS A 1 207 ? -9.865 -4.823 7.804 1.00 95.06 207 LYS A CA 1
ATOM 1599 C C . LYS A 1 207 ? -9.642 -4.138 6.453 1.00 95.06 207 LYS A C 1
ATOM 1601 O O . LYS A 1 207 ? -8.727 -4.517 5.726 1.00 95.06 207 LYS A O 1
ATOM 1606 N N . ALA A 1 208 ? -10.435 -3.115 6.132 1.00 96.75 208 ALA A N 1
ATOM 1607 C CA . ALA A 1 208 ? -10.251 -2.334 4.912 1.00 96.75 208 ALA A CA 1
ATOM 1608 C C . ALA A 1 208 ? -8.890 -1.613 4.887 1.00 96.75 208 ALA A C 1
ATOM 1610 O O . ALA A 1 208 ? -8.253 -1.558 3.834 1.00 96.75 208 ALA A O 1
ATOM 1611 N N . VAL A 1 209 ? -8.411 -1.122 6.037 1.00 97.31 209 VAL A N 1
ATOM 1612 C CA . VAL A 1 209 ? -7.054 -0.565 6.170 1.00 97.31 209 VAL A CA 1
ATOM 1613 C C . VAL A 1 209 ? -5.989 -1.624 5.872 1.00 97.31 209 VAL A C 1
ATOM 1615 O O . VAL A 1 209 ? -5.064 -1.340 5.111 1.00 97.31 209 VAL A O 1
ATOM 1618 N N . GLY A 1 210 ? -6.139 -2.844 6.395 1.00 95.00 210 GLY A N 1
ATOM 1619 C CA . GLY A 1 210 ? -5.232 -3.958 6.094 1.00 95.00 210 GLY A CA 1
ATOM 1620 C C . GLY A 1 210 ? -5.169 -4.291 4.597 1.00 95.00 210 GLY A C 1
ATOM 1621 O O . GLY A 1 210 ? -4.087 -4.413 4.031 1.00 95.00 210 GLY A O 1
ATOM 1622 N N . GLU A 1 211 ? -6.315 -4.334 3.910 1.00 97.44 211 GLU A N 1
ATOM 1623 C CA . GLU A 1 211 ? -6.365 -4.576 2.457 1.00 97.44 211 GLU A CA 1
ATOM 1624 C C . GLU A 1 211 ? -5.686 -3.456 1.638 1.00 97.44 211 GLU A C 1
ATOM 1626 O O . GLU A 1 211 ? -5.097 -3.703 0.573 1.00 97.44 211 GLU A O 1
ATOM 1631 N N . LEU A 1 212 ? -5.759 -2.207 2.113 1.00 97.19 212 LEU A N 1
ATOM 1632 C CA . LEU A 1 212 ? -5.046 -1.086 1.499 1.00 97.19 212 LEU A CA 1
ATOM 1633 C C . LEU A 1 212 ? -3.531 -1.196 1.703 1.00 97.19 212 LEU A C 1
ATOM 1635 O O . LEU A 1 212 ? -2.794 -0.934 0.748 1.00 97.19 212 LEU A O 1
ATOM 1639 N N . ASP A 1 213 ? -3.075 -1.598 2.892 1.00 97.62 213 ASP A N 1
ATOM 1640 C CA . ASP A 1 213 ? -1.655 -1.841 3.172 1.00 97.62 213 ASP A CA 1
ATOM 1641 C C . ASP A 1 213 ? -1.093 -2.960 2.282 1.00 97.62 213 ASP A C 1
ATOM 1643 O O . ASP A 1 213 ? -0.140 -2.739 1.530 1.00 97.62 213 ASP A O 1
ATOM 1647 N N . ASP A 1 214 ? -1.778 -4.106 2.217 1.00 97.25 214 ASP A N 1
ATOM 1648 C CA . ASP A 1 214 ? -1.434 -5.222 1.325 1.00 97.25 214 ASP A CA 1
ATOM 1649 C C . ASP A 1 214 ? -1.309 -4.774 -0.140 1.00 97.25 214 ASP A C 1
ATOM 1651 O O . ASP A 1 214 ? -0.420 -5.205 -0.887 1.00 97.25 214 ASP A O 1
ATOM 1655 N N . THR A 1 215 ? -2.197 -3.876 -0.576 1.00 97.06 215 THR A N 1
ATOM 1656 C CA . THR A 1 215 ? -2.164 -3.315 -1.931 1.00 97.06 215 THR A CA 1
ATOM 1657 C C . THR A 1 215 ? -0.907 -2.472 -2.162 1.00 97.06 215 THR A C 1
ATOM 1659 O O . THR A 1 215 ? -0.317 -2.538 -3.249 1.00 97.06 215 THR A O 1
ATOM 1662 N N . VAL A 1 216 ? -0.478 -1.693 -1.166 1.00 97.50 216 VAL A N 1
ATOM 1663 C CA . VAL A 1 216 ? 0.755 -0.898 -1.229 1.00 97.50 216 VAL A CA 1
ATOM 1664 C C . VAL A 1 216 ? 1.986 -1.804 -1.234 1.00 97.50 216 VAL A C 1
ATOM 1666 O O . VAL A 1 216 ? 2.826 -1.669 -2.129 1.00 97.50 216 VAL A O 1
ATOM 1669 N N . GLN A 1 217 ? 2.060 -2.795 -0.345 1.00 97.25 217 GLN A N 1
ATOM 1670 C CA . GLN A 1 217 ? 3.149 -3.776 -0.341 1.00 97.25 217 GLN A CA 1
ATOM 1671 C C . GLN A 1 217 ? 3.221 -4.549 -1.671 1.00 97.25 217 GLN A C 1
ATOM 1673 O O . GLN A 1 217 ? 4.292 -4.790 -2.243 1.00 97.25 217 GLN A O 1
ATOM 1678 N N . GLY A 1 218 ? 2.060 -4.898 -2.233 1.00 97.25 218 GLY A N 1
ATOM 1679 C CA . GLY A 1 218 ? 1.942 -5.502 -3.556 1.00 97.25 218 GLY A CA 1
ATOM 1680 C C . GLY A 1 218 ? 2.495 -4.614 -4.677 1.00 97.25 218 GLY A C 1
ATOM 1681 O O . GLY A 1 218 ? 3.054 -5.130 -5.651 1.00 97.25 218 GLY A O 1
ATOM 1682 N N . ALA A 1 219 ? 2.396 -3.288 -4.553 1.00 97.44 219 ALA A N 1
ATOM 1683 C CA . ALA A 1 219 ? 2.992 -2.353 -5.503 1.00 97.44 219 ALA A CA 1
ATOM 1684 C C . ALA A 1 219 ? 4.529 -2.389 -5.458 1.00 97.44 219 ALA A C 1
ATOM 1686 O O . ALA A 1 219 ? 5.148 -2.438 -6.521 1.00 97.44 219 ALA A O 1
ATOM 1687 N N . VAL A 1 220 ? 5.149 -2.479 -4.274 1.00 97.62 220 VAL A N 1
ATOM 1688 C CA . VAL A 1 220 ? 6.616 -2.616 -4.124 1.00 97.62 220 VAL A CA 1
ATOM 1689 C C . VAL A 1 220 ? 7.135 -3.872 -4.838 1.00 97.62 220 VAL A C 1
ATOM 1691 O O . VAL A 1 220 ? 8.132 -3.834 -5.574 1.00 97.62 220 VAL A O 1
ATOM 1694 N N . LYS A 1 221 ? 6.413 -4.993 -4.705 1.00 97.88 221 LYS A N 1
ATOM 1695 C CA . LYS A 1 221 ? 6.727 -6.243 -5.421 1.00 97.88 221 LYS A CA 1
ATOM 1696 C C . LYS A 1 221 ? 6.642 -6.057 -6.940 1.00 97.88 221 LYS A C 1
ATOM 1698 O O . LYS A 1 221 ? 7.546 -6.480 -7.662 1.00 97.88 221 LYS A O 1
ATOM 1703 N N . LYS A 1 222 ? 5.598 -5.379 -7.434 1.00 97.88 222 LYS A N 1
ATOM 1704 C CA . LYS A 1 222 ? 5.432 -5.069 -8.867 1.00 97.88 222 LYS A CA 1
ATOM 1705 C C . LYS A 1 222 ? 6.539 -4.157 -9.399 1.00 97.88 222 LYS A C 1
ATOM 1707 O O . LYS A 1 222 ? 7.039 -4.423 -10.487 1.00 97.88 222 LYS A O 1
ATOM 1712 N N . VAL A 1 223 ? 6.958 -3.132 -8.649 1.00 98.00 223 VAL A N 1
ATOM 1713 C CA . VAL A 1 223 ? 8.098 -2.272 -9.028 1.00 98.00 223 VAL A CA 1
ATOM 1714 C C . VAL A 1 223 ? 9.353 -3.116 -9.207 1.00 98.00 223 VAL A C 1
ATOM 1716 O O . VAL A 1 223 ? 9.997 -3.047 -10.249 1.00 98.00 223 VAL A O 1
ATOM 1719 N N . SER A 1 224 ? 9.648 -3.987 -8.243 1.00 97.69 224 SER A N 1
ATOM 1720 C CA . SER A 1 224 ? 10.823 -4.865 -8.290 1.00 97.69 224 SER A CA 1
ATOM 1721 C C . SER A 1 224 ? 10.816 -5.783 -9.523 1.00 97.69 224 SER A C 1
ATOM 1723 O O . SER A 1 224 ? 11.838 -5.950 -10.189 1.00 97.69 224 SER A O 1
ATOM 1725 N N . GLN A 1 225 ? 9.652 -6.338 -9.880 1.00 98.12 225 GLN A N 1
ATOM 1726 C CA . GLN A 1 225 ? 9.484 -7.148 -11.093 1.00 98.12 225 GLN A CA 1
ATOM 1727 C C . GLN A 1 225 ? 9.702 -6.335 -12.375 1.00 98.12 225 GLN A C 1
ATOM 1729 O O . GLN A 1 225 ? 10.392 -6.792 -13.284 1.00 98.12 225 GLN A O 1
ATOM 1734 N N . GLN A 1 226 ? 9.145 -5.127 -12.452 1.00 97.88 226 GLN A N 1
ATOM 1735 C CA . GLN A 1 226 ? 9.287 -4.259 -13.622 1.00 97.88 226 GLN A CA 1
ATOM 1736 C C . GLN A 1 226 ? 10.728 -3.759 -13.800 1.00 97.88 226 GLN A C 1
ATOM 1738 O O . GLN A 1 226 ? 11.233 -3.732 -14.919 1.00 97.88 226 GLN A O 1
ATOM 1743 N N . ILE A 1 227 ? 11.437 -3.463 -12.708 1.00 98.00 227 ILE A N 1
ATOM 1744 C CA . ILE A 1 227 ? 12.865 -3.115 -12.746 1.00 98.00 227 ILE A CA 1
ATOM 1745 C C . ILE A 1 227 ? 13.701 -4.284 -13.268 1.00 98.00 227 ILE A C 1
ATOM 1747 O O . ILE A 1 227 ? 14.608 -4.074 -14.072 1.00 98.00 227 ILE A O 1
ATOM 1751 N N . LYS A 1 228 ? 13.382 -5.522 -12.868 1.00 98.38 228 LYS A N 1
ATOM 1752 C CA . LYS A 1 228 ? 14.049 -6.712 -13.412 1.00 98.38 228 LYS A CA 1
ATOM 1753 C C . LYS A 1 228 ? 13.870 -6.804 -14.931 1.00 98.38 228 LYS A C 1
ATOM 1755 O O . LYS A 1 228 ? 14.858 -6.962 -15.639 1.00 98.38 228 LYS A O 1
ATOM 1760 N N . ILE A 1 229 ? 12.645 -6.617 -15.428 1.00 97.62 229 ILE A N 1
ATOM 1761 C CA . ILE A 1 229 ? 12.353 -6.590 -16.872 1.00 97.62 229 ILE A CA 1
ATOM 1762 C C . ILE A 1 229 ? 13.154 -5.478 -17.575 1.00 97.62 229 ILE A C 1
ATOM 1764 O O . ILE A 1 229 ? 13.734 -5.703 -18.635 1.00 97.62 229 ILE A O 1
ATOM 1768 N N . SER A 1 230 ? 13.232 -4.290 -16.972 1.00 98.12 230 SER A N 1
ATOM 1769 C CA . SER A 1 230 ? 13.992 -3.157 -17.513 1.00 98.12 230 SER A CA 1
ATOM 1770 C C . SER A 1 230 ? 15.498 -3.440 -17.611 1.00 98.12 230 SER A C 1
ATOM 1772 O O . SER A 1 230 ? 16.141 -3.098 -18.605 1.00 98.12 230 SER A O 1
ATOM 1774 N N . ARG A 1 231 ? 16.066 -4.127 -16.613 1.00 98.44 231 ARG A N 1
ATOM 1775 C CA . ARG A 1 231 ? 17.464 -4.589 -16.632 1.00 98.44 231 ARG A CA 1
ATOM 1776 C C . ARG A 1 231 ? 17.705 -5.681 -17.672 1.00 98.44 231 ARG A C 1
ATOM 1778 O O . ARG A 1 231 ? 18.753 -5.696 -18.310 1.00 98.44 231 ARG A O 1
ATOM 1785 N N . ASP A 1 232 ? 16.737 -6.566 -17.898 1.00 98.38 232 ASP A N 1
ATOM 1786 C CA . ASP A 1 232 ? 16.836 -7.561 -18.970 1.00 98.38 232 ASP A CA 1
ATOM 1787 C C . ASP A 1 232 ? 16.895 -6.886 -20.353 1.00 98.38 232 ASP A C 1
ATOM 1789 O O . ASP A 1 232 ? 17.666 -7.319 -21.213 1.00 98.38 232 ASP A O 1
ATOM 1793 N N . TYR A 1 233 ? 16.142 -5.800 -20.569 1.00 98.50 233 TYR A N 1
ATOM 1794 C CA . TYR A 1 233 ? 16.254 -4.990 -21.790 1.00 98.50 233 TYR A CA 1
ATOM 1795 C C . TYR A 1 233 ? 17.595 -4.268 -21.904 1.00 98.50 233 TYR A C 1
ATOM 1797 O O . TYR A 1 233 ? 18.172 -4.261 -22.987 1.00 98.50 233 TYR A O 1
ATOM 1805 N N . GLU A 1 234 ? 18.125 -3.717 -20.812 1.00 98.50 234 GLU A N 1
ATOM 1806 C CA . GLU A 1 234 ? 19.469 -3.125 -20.792 1.00 98.50 234 GLU A CA 1
ATOM 1807 C C . GLU A 1 234 ? 20.547 -4.142 -21.174 1.00 98.50 234 GLU A C 1
ATOM 1809 O O . GLU A 1 234 ? 21.379 -3.860 -22.032 1.00 98.50 234 GLU A O 1
ATOM 1814 N N . ASN A 1 235 ? 20.497 -5.354 -20.618 1.00 98.50 235 ASN A N 1
ATOM 1815 C CA . ASN A 1 235 ? 21.444 -6.418 -20.950 1.00 98.50 235 ASN A CA 1
ATOM 1816 C C . ASN A 1 235 ? 21.372 -6.817 -22.432 1.00 98.50 235 ASN A C 1
ATOM 1818 O O . ASN A 1 235 ? 22.402 -7.053 -23.069 1.00 98.50 235 ASN A O 1
ATOM 1822 N N . LYS A 1 236 ? 20.162 -6.886 -23.002 1.00 98.31 236 LYS A N 1
ATOM 1823 C CA . LYS A 1 236 ? 19.967 -7.147 -24.437 1.00 98.31 236 LYS A CA 1
ATOM 1824 C C . LYS A 1 236 ? 20.507 -6.001 -25.291 1.00 98.31 236 LYS A C 1
ATOM 1826 O O . LYS A 1 236 ? 21.286 -6.258 -26.204 1.00 98.31 236 LYS A O 1
ATOM 1831 N N . ALA A 1 237 ? 20.177 -4.759 -24.939 1.00 98.31 237 ALA A N 1
ATOM 1832 C CA . ALA A 1 237 ? 20.680 -3.565 -25.608 1.00 98.31 237 ALA A CA 1
ATOM 1833 C C . ALA A 1 237 ? 22.212 -3.501 -25.582 1.00 98.31 237 ALA A C 1
ATOM 1835 O O . ALA A 1 237 ? 22.826 -3.235 -26.608 1.00 98.31 237 ALA A O 1
ATOM 1836 N N . TRP A 1 238 ? 22.836 -3.829 -24.448 1.00 98.44 238 TRP A N 1
ATOM 1837 C CA . TRP A 1 238 ? 24.290 -3.916 -24.322 1.00 98.44 238 TRP A CA 1
ATOM 1838 C C . TRP A 1 238 ? 24.897 -4.965 -25.257 1.00 98.44 238 TRP A C 1
ATOM 1840 O O . TRP A 1 238 ? 25.921 -4.729 -25.898 1.00 98.44 238 TRP A O 1
ATOM 1850 N N . ASN A 1 239 ? 24.281 -6.146 -25.341 1.00 98.38 239 ASN A N 1
ATOM 1851 C CA . ASN A 1 239 ? 24.762 -7.210 -26.214 1.00 98.38 239 ASN A CA 1
ATOM 1852 C C . ASN A 1 239 ? 24.646 -6.834 -27.693 1.00 98.38 239 ASN A C 1
ATOM 1854 O O . ASN A 1 239 ? 25.600 -7.057 -28.435 1.00 98.38 239 ASN A O 1
ATOM 1858 N N . ASP A 1 240 ? 23.530 -6.238 -28.108 1.00 98.19 240 ASP A N 1
ATOM 1859 C CA . ASP A 1 240 ? 23.337 -5.817 -29.496 1.00 98.19 240 ASP A CA 1
ATOM 1860 C C . ASP A 1 240 ? 24.226 -4.610 -29.845 1.00 98.19 240 ASP A C 1
ATOM 1862 O O . ASP A 1 240 ? 24.861 -4.611 -30.897 1.00 98.19 240 ASP A O 1
ATOM 1866 N N . PHE A 1 241 ? 24.424 -3.666 -28.917 1.00 98.31 241 PHE A N 1
ATOM 1867 C CA . PHE A 1 241 ? 25.411 -2.588 -29.052 1.00 98.31 241 PHE A CA 1
ATOM 1868 C C . PHE A 1 241 ? 26.841 -3.116 -29.257 1.00 98.31 241 PHE A C 1
ATOM 1870 O O . PHE A 1 241 ? 27.536 -2.692 -30.182 1.00 98.31 241 PHE A O 1
ATOM 1877 N N . LYS A 1 242 ? 27.291 -4.088 -28.451 1.00 98.19 242 LYS A N 1
ATOM 1878 C CA . LYS A 1 242 ? 28.619 -4.705 -28.631 1.00 98.19 242 LYS A CA 1
ATOM 1879 C C . LYS A 1 242 ? 28.766 -5.372 -29.999 1.00 98.19 242 LYS A C 1
ATOM 1881 O O . LYS A 1 242 ? 29.824 -5.249 -30.615 1.00 98.19 242 LYS A O 1
ATOM 1886 N N . LYS A 1 243 ? 27.722 -6.057 -30.483 1.00 97.38 243 LYS A N 1
ATOM 1887 C CA . LYS A 1 243 ? 27.734 -6.700 -31.807 1.00 97.38 243 LYS A CA 1
ATOM 1888 C C . LYS A 1 243 ? 27.922 -5.681 -32.927 1.00 97.38 243 LYS A C 1
ATOM 1890 O O . LYS A 1 243 ? 28.696 -5.966 -33.833 1.00 97.38 243 LYS A O 1
ATOM 1895 N N . ILE A 1 244 ? 27.316 -4.489 -32.834 1.00 95.50 244 ILE A N 1
ATOM 1896 C CA . ILE A 1 244 ? 27.541 -3.394 -33.800 1.00 95.50 244 ILE A CA 1
ATOM 1897 C C . ILE A 1 244 ? 29.036 -3.073 -33.917 1.00 95.50 244 ILE A C 1
ATOM 1899 O O . ILE A 1 244 ? 29.542 -2.877 -35.018 1.00 95.50 244 ILE A O 1
ATOM 1903 N N . GLY A 1 245 ? 29.775 -3.069 -32.803 1.00 93.75 245 GLY A N 1
ATOM 1904 C CA . GLY A 1 245 ? 31.227 -2.873 -32.823 1.00 93.75 245 GLY A CA 1
ATOM 1905 C C . GLY A 1 245 ? 31.984 -3.975 -33.579 1.00 93.75 245 GLY A C 1
ATOM 1906 O O . GLY A 1 245 ? 32.943 -3.674 -34.293 1.00 93.75 245 GLY A O 1
ATOM 1907 N N . GLN A 1 246 ? 31.529 -5.226 -33.462 1.00 95.25 246 GLN A N 1
ATOM 1908 C CA . GLN A 1 246 ? 32.196 -6.431 -33.977 1.00 95.25 246 GLN A CA 1
ATOM 1909 C C . GLN A 1 246 ? 31.957 -6.699 -35.469 1.00 95.25 246 GLN A C 1
ATOM 1911 O O . GLN A 1 246 ? 32.826 -7.257 -36.135 1.00 95.25 246 GLN A O 1
ATOM 1916 N N . ILE A 1 247 ? 30.798 -6.320 -36.003 1.00 93.38 247 ILE A N 1
ATOM 1917 C CA . ILE A 1 247 ? 30.453 -6.535 -37.416 1.00 93.38 247 ILE A CA 1
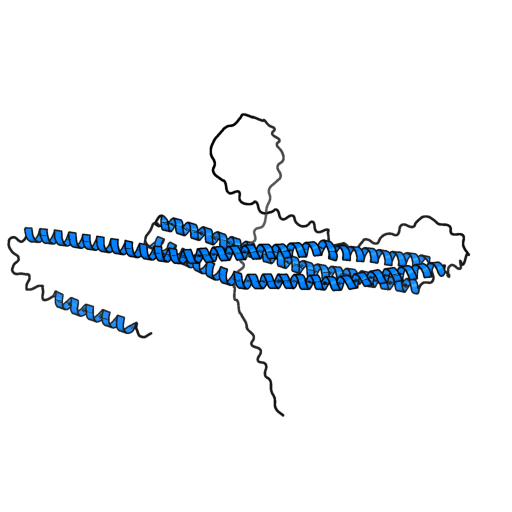ATOM 1918 C C . ILE A 1 247 ? 31.078 -5.467 -38.317 1.00 93.38 247 ILE A C 1
ATOM 1920 O O . ILE A 1 247 ? 31.292 -4.340 -37.888 1.00 93.38 247 ILE A O 1
ATOM 1924 N N . LEU A 1 248 ? 31.373 -5.785 -39.577 1.00 88.69 248 LEU A N 1
ATOM 1925 C CA . LEU A 1 248 ? 31.849 -4.798 -40.562 1.00 88.69 248 LEU A CA 1
ATOM 1926 C C . LEU A 1 248 ? 30.715 -4.237 -41.430 1.00 88.69 248 LEU A C 1
ATOM 1928 O O . LEU A 1 248 ? 30.849 -3.145 -41.976 1.00 88.69 248 LEU A O 1
ATOM 1932 N N . ASP A 1 249 ? 29.601 -4.962 -41.535 1.00 91.25 249 ASP A N 1
ATOM 1933 C CA . ASP A 1 249 ? 28.468 -4.568 -42.363 1.00 91.25 249 ASP A CA 1
ATOM 1934 C C . ASP A 1 249 ? 27.573 -3.525 -41.676 1.00 91.25 249 ASP A C 1
ATOM 1936 O O . ASP A 1 249 ? 27.035 -3.737 -40.587 1.00 91.25 249 ASP A O 1
ATOM 1940 N N . HIS A 1 250 ? 27.397 -2.391 -42.348 1.00 94.00 250 HIS A N 1
ATOM 1941 C CA . HIS A 1 250 ? 26.516 -1.308 -41.937 1.00 94.00 250 HIS A CA 1
ATOM 1942 C C . HIS A 1 250 ? 25.020 -1.661 -41.970 1.00 94.00 250 HIS A C 1
ATOM 1944 O O . HIS A 1 250 ? 24.276 -1.111 -41.162 1.00 94.00 250 HIS A O 1
ATOM 1950 N N . VAL A 1 251 ? 24.565 -2.569 -42.845 1.00 93.81 251 VAL A N 1
ATOM 1951 C CA . VAL A 1 251 ? 23.142 -2.958 -42.923 1.00 93.81 251 VAL A CA 1
ATOM 1952 C C . VAL A 1 251 ? 22.751 -3.757 -41.679 1.00 93.81 251 VAL A C 1
ATOM 1954 O O . VAL A 1 251 ? 21.760 -3.459 -41.010 1.00 93.81 251 VAL A O 1
ATOM 1957 N N . GLU A 1 252 ? 23.584 -4.726 -41.302 1.00 94.88 252 GLU A N 1
ATOM 1958 C CA . GLU A 1 252 ? 23.422 -5.476 -40.055 1.00 94.88 252 GLU A CA 1
ATOM 1959 C C . GLU A 1 252 ? 23.554 -4.548 -38.825 1.00 94.88 252 GLU A C 1
ATOM 1961 O O . GLU A 1 252 ? 22.785 -4.666 -37.867 1.00 94.88 252 GLU A O 1
ATOM 1966 N N . ALA A 1 253 ? 24.460 -3.559 -38.864 1.00 95.44 253 ALA A N 1
ATOM 1967 C CA . ALA A 1 253 ? 24.599 -2.551 -37.806 1.00 95.44 253 ALA A CA 1
ATOM 1968 C C . ALA A 1 253 ? 23.342 -1.691 -37.641 1.00 95.44 253 ALA A C 1
ATOM 1970 O O . ALA A 1 253 ? 22.909 -1.452 -36.514 1.00 95.44 253 ALA A O 1
ATOM 1971 N N . HIS A 1 254 ? 22.728 -1.276 -38.749 1.00 96.31 254 HIS A N 1
ATOM 1972 C CA . HIS A 1 254 ? 21.481 -0.515 -38.761 1.00 96.31 254 HIS A CA 1
ATOM 1973 C C . HIS A 1 254 ? 20.336 -1.290 -38.104 1.00 96.31 254 HIS A C 1
ATOM 1975 O O . HIS A 1 254 ? 19.609 -0.760 -37.260 1.00 96.31 254 HIS A O 1
ATOM 1981 N N . LYS A 1 255 ? 20.217 -2.580 -38.431 1.00 97.06 255 LYS A N 1
ATOM 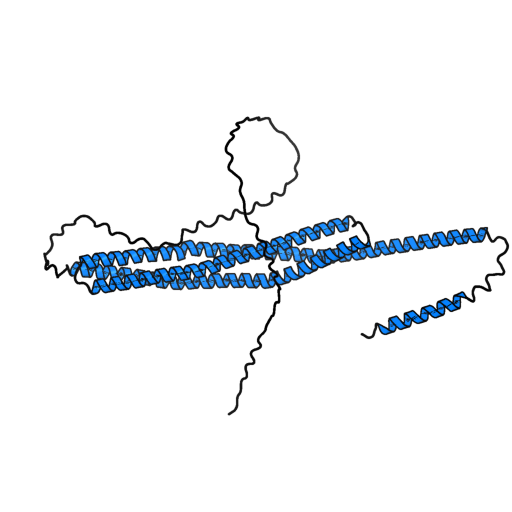1982 C CA . LYS A 1 255 ? 19.222 -3.478 -37.838 1.00 97.06 255 LYS A CA 1
ATOM 1983 C C . LYS A 1 255 ? 19.414 -3.627 -36.328 1.00 97.06 255 LYS A C 1
ATOM 1985 O O . LYS A 1 255 ? 18.447 -3.496 -35.576 1.00 97.06 255 LYS A O 1
ATOM 1990 N N . LEU A 1 256 ? 20.644 -3.876 -35.876 1.00 97.50 256 LEU A N 1
ATOM 1991 C CA . LEU A 1 256 ? 20.968 -3.965 -34.447 1.00 97.50 256 LEU A CA 1
ATOM 1992 C C . LEU A 1 256 ? 20.713 -2.634 -33.726 1.00 97.50 256 LEU A C 1
ATOM 1994 O O . LEU A 1 256 ? 20.181 -2.632 -32.617 1.00 97.50 256 LEU A O 1
ATOM 1998 N N . PHE A 1 257 ? 21.021 -1.498 -34.354 1.00 98.00 257 PHE A N 1
ATOM 1999 C CA . PHE A 1 257 ? 20.721 -0.179 -33.798 1.00 98.00 257 PHE A CA 1
ATOM 2000 C C . PHE A 1 257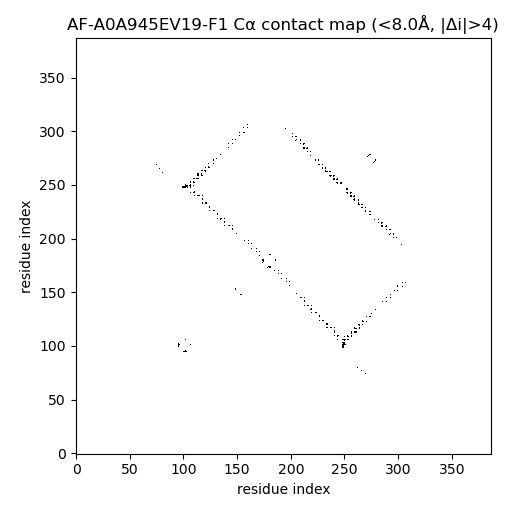 ? 19.217 0.003 -33.540 1.00 98.00 257 PHE A C 1
ATOM 2002 O O . PHE A 1 257 ? 18.828 0.399 -32.440 1.00 98.00 257 PHE A O 1
ATOM 2009 N N . TYR A 1 258 ? 18.349 -0.355 -34.491 1.00 98.19 258 TYR A N 1
ATOM 2010 C CA . TYR A 1 258 ? 16.904 -0.283 -34.258 1.00 98.19 258 TYR A CA 1
ATOM 2011 C C . TYR A 1 258 ? 16.415 -1.244 -33.173 1.00 98.19 258 TYR A C 1
ATOM 2013 O O . TYR A 1 258 ? 15.450 -0.926 -32.476 1.00 98.19 258 TYR A O 1
ATOM 2021 N N . GLN A 1 259 ? 17.082 -2.383 -32.969 1.00 98.12 259 GLN A N 1
ATOM 2022 C CA . GLN A 1 259 ? 16.800 -3.248 -31.820 1.00 98.12 259 GLN A CA 1
ATOM 2023 C C . GLN A 1 259 ? 17.150 -2.544 -30.502 1.00 98.12 259 GLN A C 1
ATOM 2025 O O . GLN A 1 259 ? 16.314 -2.509 -29.597 1.00 98.12 259 GLN A O 1
ATOM 2030 N N . VAL A 1 260 ? 18.323 -1.901 -30.420 1.00 98.19 260 VAL A N 1
ATOM 2031 C CA . VAL A 1 260 ? 18.722 -1.065 -29.271 1.00 98.19 260 VAL A CA 1
ATOM 2032 C C . VAL A 1 260 ? 17.694 0.042 -29.014 1.00 98.19 260 VAL A C 1
ATOM 2034 O O . VAL A 1 260 ? 17.258 0.230 -27.876 1.00 98.19 260 VAL A O 1
ATOM 2037 N N . HIS A 1 261 ? 17.232 0.721 -30.065 1.00 98.19 261 HIS A N 1
ATOM 2038 C CA . HIS A 1 261 ? 16.181 1.733 -29.963 1.00 98.19 261 HIS A CA 1
ATOM 2039 C C . HIS A 1 261 ? 14.839 1.153 -29.478 1.00 98.19 261 HIS A C 1
ATOM 2041 O O . HIS A 1 261 ? 14.182 1.735 -28.615 1.00 98.19 261 HIS A O 1
ATOM 2047 N N . GLY A 1 262 ? 14.448 -0.030 -29.959 1.00 98.19 262 GLY A N 1
ATOM 2048 C CA . GLY A 1 262 ? 13.247 -0.727 -29.496 1.00 98.19 262 GLY A CA 1
ATOM 2049 C C . GLY A 1 262 ? 13.297 -1.085 -28.005 1.00 98.19 262 GLY A C 1
ATOM 2050 O O . GLY A 1 262 ? 12.294 -0.945 -27.291 1.00 98.19 262 GLY A O 1
ATOM 2051 N N . TYR A 1 263 ? 14.467 -1.488 -27.496 1.00 98.38 263 TYR A N 1
ATOM 2052 C CA . TYR A 1 263 ? 14.667 -1.685 -26.057 1.00 98.38 263 TYR A CA 1
ATOM 2053 C C . TYR A 1 263 ? 14.555 -0.370 -25.286 1.00 98.38 263 TYR A C 1
ATOM 2055 O O . TYR A 1 263 ? 13.903 -0.347 -24.244 1.00 98.38 263 TYR A O 1
ATOM 2063 N N . TYR A 1 264 ? 15.099 0.731 -25.812 1.00 98.44 264 TYR A N 1
ATOM 2064 C CA . TYR A 1 264 ? 14.952 2.055 -25.204 1.00 98.44 264 TYR A CA 1
ATOM 2065 C C . TYR A 1 264 ? 13.483 2.458 -25.037 1.00 98.44 264 TYR A C 1
ATOM 2067 O O . TYR A 1 264 ? 13.064 2.784 -23.926 1.00 98.44 264 TYR A O 1
ATOM 2075 N N . THR A 1 265 ? 12.663 2.330 -26.083 1.00 98.31 265 THR A N 1
ATOM 2076 C CA . THR A 1 265 ? 11.219 2.603 -25.986 1.00 98.31 265 THR A CA 1
ATOM 2077 C C . THR A 1 265 ? 10.523 1.699 -24.963 1.00 98.31 265 THR A C 1
ATOM 2079 O O . THR A 1 265 ? 9.590 2.117 -24.277 1.00 98.31 265 THR A O 1
ATOM 2082 N N . SER A 1 266 ? 10.962 0.445 -24.840 1.00 98.00 266 SER A N 1
ATOM 2083 C CA . SER A 1 266 ? 10.407 -0.501 -23.863 1.00 98.00 266 SER A CA 1
ATOM 2084 C C . SER A 1 266 ? 10.747 -0.096 -22.426 1.00 98.00 266 SER A C 1
ATOM 2086 O O . SER A 1 266 ? 9.870 -0.104 -21.564 1.00 98.00 266 SER A O 1
ATOM 2088 N N . VAL A 1 267 ? 11.988 0.329 -22.184 1.00 98.38 267 VAL A N 1
ATOM 2089 C CA . VAL A 1 267 ? 12.458 0.848 -20.891 1.00 98.38 267 VAL A CA 1
ATOM 2090 C C . VAL A 1 267 ? 11.740 2.151 -20.520 1.00 98.38 267 VAL A C 1
ATOM 2092 O O . VAL A 1 267 ? 11.313 2.301 -19.377 1.00 98.38 267 VAL A O 1
ATOM 2095 N N . GLN A 1 268 ? 11.497 3.052 -21.480 1.00 98.38 268 GLN A N 1
ATOM 2096 C CA . GLN A 1 268 ? 10.687 4.257 -21.250 1.00 98.38 268 GLN A CA 1
ATOM 2097 C C . GLN A 1 268 ? 9.266 3.920 -20.786 1.00 98.38 268 GLN A C 1
ATOM 2099 O O . GLN A 1 268 ? 8.798 4.473 -19.798 1.00 98.38 268 GLN A O 1
ATOM 2104 N N . LYS A 1 269 ? 8.597 2.954 -21.428 1.00 98.31 269 LYS A N 1
ATOM 2105 C CA . LYS A 1 269 ? 7.248 2.524 -21.018 1.00 98.31 269 LYS A CA 1
ATOM 2106 C C . LYS A 1 269 ? 7.223 1.958 -19.597 1.00 98.31 269 LYS A C 1
ATOM 2108 O O . LYS A 1 269 ? 6.268 2.200 -18.858 1.00 98.31 269 LYS A O 1
ATOM 2113 N N . VAL A 1 270 ? 8.257 1.206 -19.213 1.00 98.06 270 VAL A N 1
ATOM 2114 C CA . VAL A 1 270 ? 8.416 0.712 -17.836 1.00 98.06 270 VAL A CA 1
ATOM 2115 C C . VAL A 1 270 ? 8.594 1.882 -16.867 1.00 98.06 270 VAL A C 1
ATOM 2117 O O . VAL A 1 270 ? 7.920 1.926 -15.835 1.00 98.06 270 VAL A O 1
ATOM 2120 N N . ALA A 1 271 ? 9.440 2.853 -17.217 1.00 98.31 271 ALA A N 1
ATOM 2121 C CA . ALA A 1 271 ? 9.645 4.057 -16.423 1.00 98.31 271 ALA A CA 1
ATOM 2122 C C . ALA A 1 271 ? 8.365 4.876 -16.243 1.00 98.31 271 ALA A C 1
ATOM 2124 O O . ALA A 1 271 ? 8.031 5.220 -15.111 1.00 98.31 271 ALA A O 1
ATOM 2125 N N . ASP A 1 272 ? 7.598 5.109 -17.305 1.00 98.31 272 ASP A N 1
ATOM 2126 C CA . ASP A 1 272 ? 6.333 5.843 -17.235 1.00 98.31 272 ASP A CA 1
ATOM 2127 C C . ASP A 1 272 ? 5.313 5.136 -16.331 1.00 98.31 272 ASP A C 1
ATOM 2129 O O . ASP A 1 272 ? 4.632 5.768 -15.515 1.00 98.31 272 ASP A O 1
ATOM 2133 N N . TYR A 1 273 ? 5.222 3.806 -16.435 1.00 98.12 273 TYR A N 1
ATOM 2134 C CA . TYR A 1 273 ? 4.349 3.008 -15.580 1.00 98.12 273 TYR A CA 1
ATOM 2135 C C . TYR A 1 273 ? 4.738 3.121 -14.098 1.00 98.12 273 TYR A C 1
ATOM 2137 O O . TYR A 1 273 ? 3.859 3.346 -13.262 1.00 98.12 273 TYR A O 1
ATOM 2145 N N . ILE A 1 274 ? 6.030 3.005 -13.768 1.00 98.12 274 ILE A N 1
ATOM 2146 C CA . ILE A 1 274 ? 6.528 3.097 -12.386 1.00 98.12 274 ILE A CA 1
ATOM 2147 C C . ILE A 1 274 ? 6.396 4.526 -11.839 1.00 98.12 274 ILE A C 1
ATOM 2149 O O . ILE A 1 274 ? 5.949 4.702 -10.707 1.00 98.12 274 ILE A O 1
ATOM 2153 N N . ASN A 1 275 ? 6.763 5.547 -12.614 1.00 97.94 275 ASN A N 1
ATOM 2154 C CA . ASN A 1 275 ? 6.827 6.931 -12.140 1.00 97.94 275 ASN A CA 1
ATOM 2155 C C . ASN A 1 275 ? 5.454 7.591 -12.005 1.00 97.94 275 ASN A C 1
ATOM 2157 O O . ASN A 1 275 ? 5.264 8.419 -11.114 1.00 97.94 275 ASN A O 1
ATOM 2161 N N . HIS A 1 276 ? 4.500 7.231 -12.864 1.00 96.38 276 HIS A N 1
ATOM 2162 C CA . HIS A 1 276 ? 3.196 7.887 -12.902 1.00 96.38 276 HIS A CA 1
ATOM 2163 C C . HIS A 1 276 ? 2.073 6.944 -12.492 1.00 96.38 276 HIS A C 1
ATOM 2165 O O . HIS A 1 276 ? 1.415 7.175 -11.478 1.00 96.38 276 HIS A O 1
ATOM 2171 N N . GLY A 1 277 ? 1.858 5.873 -13.261 1.00 95.56 277 GLY A N 1
ATOM 2172 C CA . GLY A 1 277 ? 0.685 5.013 -13.099 1.00 95.56 277 GLY A CA 1
ATOM 2173 C C . GLY A 1 277 ? 0.637 4.333 -11.733 1.00 95.56 277 GLY A C 1
ATOM 2174 O O . GLY A 1 277 ? -0.332 4.473 -10.988 1.00 95.56 277 GLY A O 1
ATOM 2175 N N . LEU A 1 278 ? 1.703 3.615 -11.393 1.00 96.31 278 LEU A N 1
ATOM 2176 C CA . LEU A 1 278 ? 1.772 2.855 -10.153 1.00 96.31 278 LEU A CA 1
ATOM 2177 C C . LEU A 1 278 ? 1.995 3.767 -8.936 1.00 96.31 278 LEU A C 1
ATOM 2179 O O . LEU A 1 278 ? 1.362 3.559 -7.901 1.00 96.31 278 LEU A O 1
ATOM 2183 N N . TRP A 1 279 ? 2.809 4.820 -9.076 1.00 97.94 279 TRP A N 1
ATOM 2184 C CA . TRP A 1 279 ? 3.150 5.709 -7.960 1.00 97.94 279 TRP A CA 1
ATOM 2185 C C . TRP A 1 279 ? 1.937 6.509 -7.499 1.00 97.94 279 TRP A C 1
ATOM 2187 O O . TRP A 1 279 ? 1.658 6.586 -6.304 1.00 97.94 279 TRP A O 1
ATOM 2197 N N . SER A 1 280 ? 1.159 7.036 -8.448 1.00 97.94 280 SER A N 1
ATOM 2198 C CA . SER A 1 280 ? -0.088 7.738 -8.145 1.00 97.94 280 SER A CA 1
ATOM 2199 C C . SER A 1 280 ? -1.060 6.848 -7.365 1.00 97.94 280 SER A C 1
ATOM 2201 O O . SER A 1 280 ? -1.641 7.298 -6.377 1.00 97.94 280 SER A O 1
ATOM 2203 N N . SER A 1 281 ? -1.181 5.568 -7.738 1.00 96.44 281 SER A N 1
ATOM 2204 C CA . SER A 1 281 ? -2.019 4.615 -7.003 1.00 96.44 281 SER A CA 1
ATOM 2205 C C . SER A 1 281 ? -1.515 4.366 -5.580 1.00 96.44 281 SER A C 1
ATOM 2207 O O . SER A 1 281 ? -2.334 4.275 -4.669 1.00 96.44 281 SER A O 1
ATOM 2209 N N . VAL A 1 282 ? -0.197 4.254 -5.375 1.00 97.69 282 VAL A N 1
ATOM 2210 C CA . VAL A 1 282 ? 0.391 4.074 -4.036 1.00 97.69 282 VAL A CA 1
ATOM 2211 C C . VAL A 1 282 ? 0.122 5.288 -3.159 1.00 97.69 282 VAL A C 1
ATOM 2213 O O . VAL A 1 282 ? -0.368 5.130 -2.046 1.00 97.69 282 VAL A O 1
ATOM 2216 N N . VAL A 1 283 ? 0.361 6.498 -3.666 1.00 97.94 283 VAL A N 1
ATOM 2217 C CA . VAL A 1 283 ? 0.099 7.737 -2.919 1.00 97.94 283 VAL A CA 1
ATOM 2218 C C . VAL A 1 283 ? -1.388 7.874 -2.578 1.00 97.94 283 VAL A C 1
ATOM 2220 O O . VAL A 1 283 ? -1.728 8.197 -1.442 1.00 97.94 283 VAL A O 1
ATOM 2223 N N . ALA A 1 284 ? -2.283 7.577 -3.524 1.00 98.06 284 ALA A N 1
ATOM 2224 C CA . ALA A 1 284 ? -3.722 7.629 -3.282 1.00 98.06 284 ALA A CA 1
ATOM 2225 C C . ALA A 1 284 ? -4.168 6.627 -2.203 1.00 98.06 284 ALA A C 1
ATOM 2227 O O . ALA A 1 284 ? -4.957 6.980 -1.328 1.00 98.06 284 ALA A O 1
ATOM 2228 N N . ASN A 1 285 ? -3.653 5.396 -2.235 1.00 97.25 285 ASN A N 1
ATOM 2229 C CA . ASN A 1 285 ? -3.969 4.387 -1.224 1.00 97.25 285 ASN A CA 1
ATOM 2230 C C . ASN A 1 285 ? -3.372 4.744 0.144 1.00 97.25 285 ASN A C 1
ATOM 2232 O O . ASN A 1 285 ? -4.062 4.616 1.149 1.00 97.25 285 ASN A O 1
ATOM 2236 N N . ALA A 1 286 ? -2.152 5.284 0.183 1.00 96.88 286 ALA A N 1
ATOM 2237 C CA . ALA A 1 286 ? -1.519 5.771 1.407 1.00 96.88 286 ALA A CA 1
ATOM 2238 C C . ALA A 1 286 ? -2.349 6.859 2.105 1.00 96.88 286 ALA A C 1
ATOM 2240 O O . ALA A 1 286 ? -2.510 6.848 3.324 1.00 96.88 286 ALA A O 1
ATOM 2241 N N . ASN A 1 287 ? -2.893 7.797 1.326 1.00 97.62 287 ASN A N 1
ATOM 2242 C CA . ASN A 1 287 ? -3.749 8.854 1.857 1.00 97.62 287 ASN A CA 1
ATOM 2243 C C . ASN A 1 287 ? -5.060 8.277 2.403 1.00 97.62 287 ASN A C 1
ATOM 2245 O O . ASN A 1 287 ? -5.460 8.631 3.507 1.00 97.62 287 ASN A O 1
ATOM 2249 N N . LYS A 1 288 ? -5.676 7.325 1.688 1.00 97.81 288 LYS A N 1
ATOM 2250 C CA . LYS A 1 288 ? -6.880 6.624 2.163 1.00 97.81 288 LYS A CA 1
ATOM 2251 C C . LYS A 1 288 ? -6.648 5.867 3.468 1.00 97.81 288 LYS A C 1
ATOM 2253 O O . LYS A 1 288 ? -7.520 5.915 4.328 1.00 97.81 288 LYS A O 1
ATOM 2258 N N . VAL A 1 289 ? -5.490 5.221 3.635 1.00 97.62 289 VAL A N 1
ATOM 2259 C CA . VAL A 1 289 ? -5.105 4.596 4.913 1.00 97.62 289 VAL A CA 1
ATOM 2260 C C . VAL A 1 289 ? -5.090 5.645 6.022 1.00 97.62 289 VAL A C 1
ATOM 2262 O O . VAL A 1 289 ? -5.742 5.456 7.042 1.00 97.62 289 VAL A O 1
ATOM 2265 N N . GLY A 1 290 ? -4.423 6.784 5.809 1.00 95.50 290 GLY A N 1
ATOM 2266 C CA . GLY A 1 290 ? -4.396 7.872 6.792 1.00 95.50 290 GLY A CA 1
ATOM 2267 C C . GLY A 1 290 ? -5.789 8.404 7.150 1.00 95.50 290 GLY A C 1
ATOM 2268 O O . GLY A 1 290 ? -6.098 8.584 8.325 1.00 95.50 290 GLY A O 1
ATOM 2269 N N . GLU A 1 291 ? -6.652 8.607 6.152 1.00 97.50 291 GLU A N 1
ATOM 2270 C CA . GLU A 1 291 ? -8.035 9.054 6.356 1.00 97.50 291 GLU A CA 1
ATOM 2271 C C . GLU A 1 291 ? -8.880 8.028 7.123 1.00 97.50 291 GLU A C 1
ATOM 2273 O O . GLU A 1 291 ? -9.642 8.407 8.012 1.00 97.50 291 GLU A O 1
ATOM 2278 N N . GLN A 1 292 ? -8.769 6.738 6.790 1.00 96.31 292 GLN A N 1
ATOM 2279 C CA . GLN A 1 292 ? -9.492 5.674 7.489 1.00 96.31 292 GLN A CA 1
ATOM 2280 C C . GLN A 1 292 ? -9.003 5.526 8.928 1.00 96.31 292 GLN A C 1
ATOM 2282 O O . GLN A 1 292 ? -9.828 5.510 9.834 1.00 96.31 292 GLN A O 1
ATOM 2287 N N . LEU A 1 293 ? -7.688 5.519 9.157 1.00 96.06 293 LEU A N 1
ATOM 2288 C CA . LEU A 1 293 ? -7.118 5.465 10.504 1.00 96.06 293 LEU A CA 1
ATOM 2289 C C . LEU A 1 293 ? -7.574 6.647 11.368 1.00 96.06 293 LEU A C 1
ATOM 2291 O O . LEU A 1 293 ? -7.958 6.449 12.517 1.00 96.06 293 LEU A O 1
ATOM 2295 N N . SER A 1 294 ? -7.618 7.860 10.808 1.00 96.19 294 SER A N 1
ATOM 2296 C CA . SER A 1 294 ? -8.138 9.030 11.525 1.00 96.19 294 SER A CA 1
ATOM 2297 C C . SER A 1 294 ? -9.620 8.879 11.885 1.00 96.19 294 SER A C 1
ATOM 2299 O O . SER A 1 294 ? -10.003 9.209 13.004 1.00 96.19 294 SER A O 1
ATOM 2301 N N . LYS A 1 295 ? -10.454 8.358 10.974 1.00 96.75 295 LYS A N 1
ATOM 2302 C CA . LYS A 1 295 ? -11.881 8.103 11.245 1.00 96.75 295 LYS A CA 1
ATOM 2303 C C . LYS A 1 295 ? -12.088 7.040 12.320 1.00 96.75 295 LYS A C 1
ATOM 2305 O O . LYS A 1 295 ? -12.973 7.201 13.160 1.00 96.75 295 LYS A O 1
ATOM 2310 N N . ILE A 1 296 ? -11.284 5.977 12.293 1.00 94.25 296 ILE A N 1
ATOM 2311 C CA . ILE A 1 296 ? -11.327 4.905 13.291 1.00 94.25 296 ILE A CA 1
ATOM 2312 C C . ILE A 1 296 ? -10.931 5.474 14.659 1.00 94.25 296 ILE A C 1
ATOM 2314 O O . ILE A 1 296 ? -11.691 5.302 15.605 1.00 94.25 296 ILE A O 1
ATOM 2318 N N . SER A 1 297 ? -9.831 6.236 14.743 1.00 93.44 297 SER A N 1
ATOM 2319 C CA . SER A 1 297 ? -9.395 6.902 15.984 1.00 93.44 297 SER A CA 1
ATOM 2320 C C . SER A 1 297 ? -10.505 7.764 16.587 1.00 93.44 297 SER A C 1
ATOM 2322 O O . SER A 1 297 ? -10.895 7.554 17.730 1.00 93.44 297 SER A O 1
ATOM 2324 N N . SER A 1 298 ? -11.103 8.669 15.802 1.00 95.75 298 SER A N 1
ATOM 2325 C CA . SER A 1 298 ? -12.187 9.530 16.299 1.00 95.75 298 SER A CA 1
ATOM 2326 C C . SER A 1 298 ? -13.435 8.745 16.716 1.00 95.75 298 SER A C 1
ATOM 2328 O O . SER A 1 298 ? -14.142 9.141 17.640 1.00 95.75 298 SER A O 1
ATOM 2330 N N . SER A 1 299 ? -13.728 7.630 16.043 1.00 94.19 299 SER A N 1
ATOM 2331 C CA . SER A 1 299 ? -14.865 6.774 16.395 1.00 94.19 299 SER A CA 1
ATOM 2332 C C . SER A 1 299 ? -14.625 6.013 17.697 1.00 94.19 299 SER A C 1
ATOM 2334 O O . SER A 1 299 ? -15.560 5.840 18.477 1.00 94.19 299 SER A O 1
ATOM 2336 N N . ILE A 1 300 ? -13.386 5.589 17.953 1.00 89.94 300 ILE A N 1
ATOM 2337 C CA . ILE A 1 300 ? -13.001 4.954 19.215 1.00 89.94 300 ILE A CA 1
ATOM 2338 C C . ILE A 1 300 ? -13.024 5.969 20.342 1.00 89.94 300 ILE A C 1
ATOM 2340 O O . ILE A 1 300 ? -13.646 5.694 21.354 1.00 89.94 300 ILE A O 1
ATOM 2344 N N . GLU A 1 301 ? -12.465 7.165 20.159 1.00 91.69 301 GLU A N 1
ATOM 2345 C CA . GLU A 1 301 ? -12.547 8.240 21.156 1.00 91.69 301 GLU A CA 1
ATOM 2346 C C . GLU A 1 301 ? -14.004 8.547 21.533 1.00 91.69 301 GLU A C 1
ATOM 2348 O O . GLU A 1 301 ? -14.339 8.644 22.716 1.00 91.69 301 GLU A O 1
ATOM 2353 N N . ALA A 1 302 ? -14.898 8.619 20.540 1.00 93.12 302 ALA A N 1
ATOM 2354 C CA . ALA A 1 302 ? -16.327 8.808 20.770 1.00 93.12 302 ALA A CA 1
ATOM 2355 C C . ALA A 1 302 ? -16.964 7.627 21.523 1.00 93.12 302 ALA A C 1
ATOM 2357 O O . ALA A 1 302 ? -17.779 7.835 22.427 1.00 93.12 302 ALA A O 1
ATOM 2358 N N . LEU A 1 303 ? -16.598 6.386 21.183 1.00 89.06 303 LEU A N 1
ATOM 2359 C CA . LEU A 1 303 ? -17.085 5.199 21.883 1.00 89.06 303 LEU A CA 1
ATOM 2360 C C . LEU A 1 303 ? -16.547 5.111 23.310 1.00 89.06 303 LEU A C 1
ATOM 2362 O O . LEU A 1 303 ? -17.331 4.824 24.207 1.00 89.06 303 LEU A O 1
ATOM 2366 N N . THR A 1 304 ? -15.269 5.404 23.536 1.00 87.75 304 THR A N 1
ATOM 2367 C CA . THR A 1 304 ? -14.618 5.422 24.848 1.00 87.75 304 THR A CA 1
ATOM 2368 C C . THR A 1 304 ? -15.249 6.479 25.743 1.00 87.75 304 THR A C 1
ATOM 2370 O O . THR A 1 304 ? -15.646 6.154 26.861 1.00 87.75 304 THR A O 1
ATOM 2373 N N . ALA A 1 305 ? -15.455 7.703 25.241 1.00 89.81 305 ALA A N 1
ATOM 2374 C CA . ALA A 1 305 ? -16.184 8.745 25.964 1.00 89.81 305 ALA A CA 1
ATOM 2375 C C . ALA A 1 305 ? -17.594 8.265 26.348 1.00 89.81 305 ALA A C 1
ATOM 2377 O O . ALA A 1 305 ? -17.960 8.270 27.521 1.00 89.81 305 ALA A O 1
ATOM 2378 N N . SER A 1 306 ? -18.337 7.717 25.382 1.00 87.00 306 SER A N 1
ATOM 2379 C CA . SER A 1 306 ? -19.679 7.187 25.639 1.00 87.00 306 SER A CA 1
ATOM 2380 C C . SER A 1 306 ? -19.694 5.916 26.505 1.00 87.00 306 SER A C 1
ATOM 2382 O O . SER A 1 306 ? -20.733 5.561 27.050 1.00 87.00 306 SER A O 1
ATOM 2384 N N . GLY A 1 307 ? -18.586 5.177 26.594 1.00 76.81 307 GLY A N 1
ATOM 2385 C CA . GLY A 1 307 ? -18.442 3.944 27.371 1.00 76.81 307 GLY A CA 1
ATOM 2386 C C . GLY A 1 307 ? -18.137 4.220 28.840 1.00 76.81 307 GLY A C 1
ATOM 2387 O O . GLY A 1 307 ? -18.612 3.496 29.718 1.00 76.81 307 GLY A O 1
ATOM 2388 N N . VAL A 1 308 ? -17.408 5.304 29.117 1.00 69.94 308 VAL A N 1
ATOM 2389 C CA . VAL A 1 308 ? -17.293 5.872 30.467 1.00 69.94 308 VAL A CA 1
ATOM 2390 C C . VAL A 1 308 ? -18.678 6.273 30.979 1.00 69.94 308 VAL A C 1
ATOM 2392 O O . VAL A 1 308 ? -19.024 5.936 32.115 1.00 69.94 308 VAL A O 1
ATOM 2395 N N . ASP A 1 309 ? -19.500 6.878 30.120 1.00 73.81 309 ASP A N 1
ATOM 2396 C CA . ASP A 1 309 ? -20.876 7.238 30.468 1.00 73.81 309 ASP A CA 1
ATOM 2397 C C . ASP A 1 309 ? -21.741 6.000 30.764 1.00 73.81 309 ASP A C 1
ATOM 2399 O O . ASP A 1 309 ? -22.408 5.972 31.797 1.00 73.81 309 ASP A O 1
ATOM 2403 N N . LEU A 1 310 ? -21.642 4.920 29.970 1.00 70.19 310 LEU A N 1
ATOM 2404 C CA . LEU A 1 310 ? -22.384 3.670 30.231 1.00 70.19 310 LEU A CA 1
ATOM 2405 C C . LEU A 1 310 ? -22.060 3.049 31.590 1.00 70.19 310 LEU A C 1
ATOM 2407 O O . LEU A 1 310 ? -22.955 2.549 32.268 1.00 70.19 310 LEU A O 1
ATOM 2411 N N . LYS A 1 311 ? -20.782 3.046 31.996 1.00 71.88 311 LYS A N 1
ATOM 2412 C CA . LYS A 1 311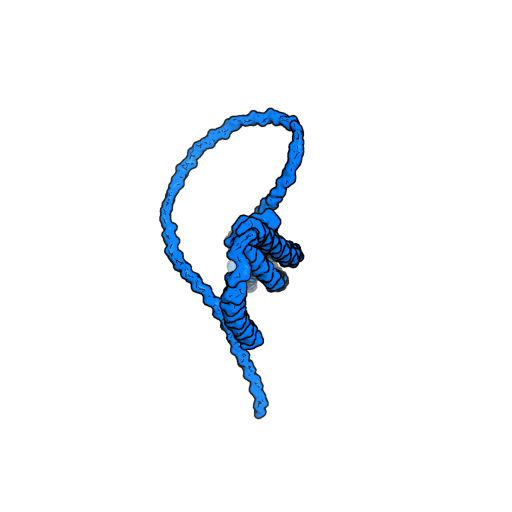 ? -20.393 2.548 33.326 1.00 71.88 311 LYS A CA 1
ATOM 2413 C C . LYS A 1 311 ? -21.051 3.381 34.420 1.00 71.88 311 LYS A C 1
ATOM 2415 O O . LYS A 1 311 ? -21.570 2.826 35.387 1.00 71.88 311 LYS A O 1
ATOM 2420 N N . ALA A 1 312 ? -21.029 4.705 34.273 1.00 79.62 312 ALA A N 1
ATOM 2421 C CA . ALA A 1 312 ? -21.655 5.605 35.231 1.00 79.62 312 ALA A CA 1
ATOM 2422 C C . ALA A 1 312 ? -23.177 5.405 35.285 1.00 79.62 312 ALA A C 1
ATOM 2424 O O . ALA A 1 312 ? -23.763 5.426 36.366 1.00 79.62 312 ALA A O 1
ATOM 2425 N N . GLU A 1 313 ? -23.811 5.176 34.140 1.00 70.94 313 GLU A N 1
ATOM 2426 C CA . GLU A 1 313 ? -25.249 4.965 34.020 1.00 70.94 313 GLU A CA 1
ATOM 2427 C C . GLU A 1 313 ? -25.688 3.608 34.578 1.00 70.94 313 GLU A C 1
ATOM 2429 O O . GLU A 1 313 ? -26.640 3.549 35.352 1.00 70.94 313 GLU A O 1
ATOM 2434 N N . MET A 1 314 ? -24.917 2.542 34.348 1.00 69.31 314 MET A N 1
ATOM 2435 C CA . MET A 1 314 ? -25.155 1.244 34.985 1.00 69.31 314 MET A CA 1
ATOM 2436 C C . MET A 1 314 ? -25.064 1.326 36.516 1.00 69.31 314 MET A C 1
ATOM 2438 O O . MET A 1 314 ? -25.868 0.724 37.223 1.00 69.31 314 MET A O 1
ATOM 2442 N N . VAL A 1 315 ? -24.104 2.087 37.057 1.00 78.56 315 VAL A N 1
ATOM 2443 C CA . VAL A 1 315 ? -24.000 2.298 38.512 1.00 78.56 315 VAL A CA 1
ATOM 2444 C C . VAL A 1 315 ? -25.211 3.064 39.048 1.00 78.56 315 VAL A C 1
ATOM 2446 O O . VAL A 1 315 ? -25.640 2.796 40.170 1.00 78.56 315 VAL A O 1
ATOM 2449 N N . LYS A 1 316 ? -25.777 4.000 38.275 1.00 77.19 316 LYS A N 1
ATOM 2450 C CA . LYS A 1 316 ? -27.033 4.667 38.643 1.00 77.19 316 LYS A CA 1
ATOM 2451 C C . LYS A 1 316 ? -28.186 3.666 38.658 1.00 77.19 316 LYS A C 1
ATOM 2453 O O . LYS A 1 316 ? -28.862 3.596 39.674 1.00 77.19 316 LYS A O 1
ATOM 2458 N N . PHE A 1 317 ? -28.335 2.845 37.616 1.00 67.12 317 PHE A N 1
ATOM 2459 C CA . PHE A 1 317 ? -29.375 1.813 37.554 1.00 67.12 317 PHE A CA 1
ATOM 2460 C C . PHE A 1 317 ? -29.300 0.827 38.715 1.00 67.12 317 PHE A C 1
ATOM 2462 O O . PHE A 1 317 ? -30.287 0.656 39.419 1.00 67.12 317 PHE A O 1
ATOM 2469 N N . LYS A 1 318 ? -28.115 0.274 39.007 1.00 75.00 318 LYS A N 1
ATOM 2470 C CA . LYS A 1 318 ? -27.934 -0.645 40.143 1.00 75.00 318 LYS A CA 1
ATOM 2471 C C . LYS A 1 318 ? -28.331 -0.007 41.477 1.00 75.00 318 LYS A C 1
ATOM 2473 O O . LYS A 1 318 ? -28.952 -0.662 42.303 1.00 75.00 318 LYS A O 1
ATOM 2478 N N . LYS A 1 319 ? -28.016 1.277 41.684 1.00 78.25 319 LYS A N 1
ATOM 2479 C CA . LYS A 1 319 ? -28.420 2.005 42.899 1.00 78.25 319 LYS A CA 1
ATOM 2480 C C . LYS A 1 319 ? -29.923 2.251 42.960 1.00 78.25 319 LYS A C 1
ATOM 2482 O O . LYS A 1 319 ? -30.508 2.071 44.021 1.00 78.25 319 LYS A O 1
ATOM 2487 N N . THR A 1 320 ? -30.535 2.650 41.848 1.00 71.62 320 THR A N 1
ATOM 2488 C CA . THR A 1 320 ? -31.984 2.865 41.777 1.00 71.62 320 THR A CA 1
ATOM 2489 C C . THR A 1 320 ? -32.735 1.558 42.015 1.00 71.62 320 THR A C 1
ATOM 2491 O O . THR A 1 320 ? -33.677 1.537 42.797 1.00 71.62 320 THR A O 1
ATOM 2494 N N . ASP A 1 321 ? -32.268 0.450 41.445 1.00 68.25 321 ASP A N 1
ATOM 2495 C CA . ASP A 1 321 ? -32.850 -0.871 41.674 1.00 68.25 321 ASP A CA 1
ATOM 2496 C C . ASP A 1 321 ? -32.666 -1.364 43.110 1.00 68.25 321 ASP A C 1
ATOM 2498 O O . ASP A 1 321 ? -33.571 -1.992 43.655 1.00 68.25 321 ASP A O 1
ATOM 2502 N N . GLU A 1 322 ? -31.523 -1.088 43.744 1.00 74.44 322 GLU A N 1
ATOM 2503 C CA . GLU A 1 322 ? -31.311 -1.378 45.167 1.00 74.44 322 GLU A CA 1
ATOM 2504 C C . GLU A 1 322 ? -32.220 -0.534 46.074 1.00 74.44 322 GLU A C 1
ATOM 2506 O O . GLU A 1 322 ? -32.716 -1.042 47.082 1.00 74.44 322 GLU A O 1
ATOM 2511 N N . GLU A 1 323 ? -32.451 0.739 45.741 1.00 73.75 323 GLU A N 1
ATOM 2512 C CA . GLU A 1 323 ? -33.372 1.619 46.473 1.00 73.75 323 GLU A CA 1
ATOM 2513 C C . GLU A 1 323 ? -34.829 1.177 46.313 1.00 73.75 323 GLU A C 1
ATOM 2515 O O . GLU A 1 323 ? -35.536 1.061 47.314 1.00 73.75 323 GLU A O 1
ATOM 2520 N N . VAL A 1 324 ? -35.257 0.845 45.094 1.00 71.75 324 VAL A N 1
ATOM 2521 C CA . VAL A 1 324 ? -36.608 0.330 44.819 1.00 71.75 324 VAL A CA 1
ATOM 2522 C C . VAL A 1 324 ? -36.830 -1.021 45.504 1.00 71.75 324 VAL A C 1
ATOM 2524 O O . VAL A 1 324 ? -37.889 -1.256 46.087 1.00 71.75 324 VAL A O 1
ATOM 2527 N N . GLU A 1 325 ? -35.832 -1.908 45.500 1.00 70.31 325 GLU A N 1
ATOM 2528 C CA . GLU A 1 325 ? -35.933 -3.197 46.190 1.00 70.31 325 GLU A CA 1
ATOM 2529 C C . GLU A 1 325 ? -35.987 -3.016 47.715 1.00 70.31 325 GLU A C 1
ATOM 2531 O O . GLU A 1 325 ? -36.752 -3.706 48.391 1.00 70.31 325 GLU A O 1
ATOM 2536 N N . LYS A 1 326 ? -35.237 -2.053 48.270 1.00 73.44 326 LYS A N 1
ATOM 2537 C CA . LYS A 1 326 ? -35.345 -1.681 49.688 1.00 73.44 326 LYS A CA 1
ATOM 2538 C C . LYS A 1 326 ? -36.720 -1.129 50.036 1.00 73.44 326 LYS A C 1
ATOM 2540 O O . LYS A 1 326 ? -37.291 -1.576 51.026 1.00 73.44 326 LYS A O 1
ATOM 2545 N N . GLU A 1 327 ? -37.272 -0.213 49.241 1.00 71.50 327 GLU A N 1
ATOM 2546 C CA . GLU A 1 327 ? -38.626 0.307 49.471 1.00 71.50 327 GLU A CA 1
ATOM 2547 C C . GLU A 1 327 ? -39.666 -0.811 49.425 1.00 71.50 327 GLU A C 1
ATOM 2549 O O . GLU A 1 327 ? -40.534 -0.884 50.296 1.00 71.50 327 GLU A O 1
ATOM 2554 N N . ARG A 1 328 ? -39.540 -1.738 48.473 1.00 73.69 328 ARG A N 1
ATOM 2555 C CA . ARG A 1 328 ? -40.437 -2.887 48.365 1.00 73.69 328 ARG A CA 1
ATOM 2556 C C . ARG A 1 328 ? -40.315 -3.832 49.565 1.00 73.69 328 ARG A C 1
ATOM 2558 O O . ARG A 1 328 ? -41.332 -4.289 50.083 1.00 73.69 328 ARG A O 1
ATOM 2565 N N . GLN A 1 329 ? -39.100 -4.105 50.045 1.00 73.56 329 GLN A N 1
ATOM 2566 C CA . GLN A 1 329 ? -38.883 -4.906 51.256 1.00 73.56 329 GLN A CA 1
ATOM 2567 C C . GLN A 1 329 ? -39.437 -4.215 52.507 1.00 73.56 329 GLN A C 1
ATOM 2569 O O . GLN A 1 329 ? -40.076 -4.867 53.334 1.00 73.56 329 GLN A O 1
ATOM 2574 N N . GLU A 1 330 ? -39.251 -2.901 52.636 1.00 77.12 330 GLU A N 1
ATOM 2575 C CA . GLU A 1 330 ? -39.828 -2.112 53.725 1.00 77.12 330 GLU A CA 1
ATOM 2576 C C . GLU A 1 330 ? -41.358 -2.078 53.664 1.00 77.12 330 GLU A C 1
ATOM 2578 O O . GLU A 1 330 ? -42.020 -2.132 54.704 1.00 77.12 330 GLU A O 1
ATOM 2583 N N . GLU A 1 331 ? -41.947 -2.005 52.471 1.00 75.81 331 GLU A N 1
ATOM 2584 C CA . GLU A 1 331 ? -43.394 -2.033 52.286 1.00 75.81 331 GLU A CA 1
ATOM 2585 C C . GLU A 1 331 ? -43.967 -3.417 52.615 1.00 75.81 331 GLU A C 1
ATOM 2587 O O . GLU A 1 331 ? -44.929 -3.505 53.380 1.00 75.81 331 GLU A O 1
ATOM 2592 N N . GLU A 1 332 ? -43.327 -4.502 52.167 1.00 78.25 332 GLU A N 1
ATOM 2593 C CA . GLU A 1 332 ? -43.679 -5.874 52.553 1.00 78.25 332 GLU A CA 1
ATOM 2594 C C . GLU A 1 332 ? -43.536 -6.099 54.072 1.00 78.25 332 GLU A C 1
ATOM 2596 O O . GLU A 1 332 ? -44.409 -6.717 54.694 1.00 78.25 332 GLU A O 1
ATOM 2601 N N . GLU A 1 333 ? -42.487 -5.570 54.714 1.00 76.19 333 GLU A N 1
ATOM 2602 C CA . GLU A 1 333 ? -42.337 -5.612 56.173 1.00 76.19 333 GLU A CA 1
ATOM 2603 C C . GLU A 1 333 ? -43.408 -4.786 56.892 1.00 76.19 333 GLU A C 1
ATOM 2605 O O . GLU A 1 333 ? -43.995 -5.262 57.872 1.00 76.19 333 GLU A O 1
ATOM 2610 N N . ARG A 1 334 ? -43.723 -3.576 56.414 1.00 77.50 334 ARG A N 1
ATOM 2611 C CA . ARG A 1 334 ? -44.812 -2.747 56.957 1.00 77.50 334 ARG A CA 1
ATOM 2612 C C . ARG A 1 334 ? -46.152 -3.448 56.817 1.00 77.50 334 ARG A C 1
ATOM 2614 O O . ARG A 1 334 ? -46.944 -3.426 57.761 1.00 77.50 334 ARG A O 1
ATOM 2621 N N . GLU A 1 335 ? -46.401 -4.109 55.694 1.00 78.75 335 GLU A N 1
ATOM 2622 C CA . GLU A 1 335 ? -47.630 -4.853 55.453 1.00 78.75 335 GLU A CA 1
ATOM 2623 C C . GLU A 1 335 ? -47.713 -6.096 56.356 1.00 78.75 335 GLU A C 1
ATOM 2625 O O . GLU A 1 335 ? -48.757 -6.356 56.966 1.00 78.75 335 GLU A O 1
ATOM 2630 N N . ARG A 1 336 ? -46.601 -6.825 56.546 1.00 78.69 336 ARG A N 1
ATOM 2631 C CA . ARG A 1 336 ? -46.494 -7.935 57.512 1.00 78.69 336 ARG A CA 1
ATOM 2632 C C . ARG A 1 336 ? -46.717 -7.462 58.946 1.00 78.69 336 ARG A C 1
ATOM 2634 O O . ARG A 1 336 ? -47.485 -8.087 59.681 1.00 78.69 336 ARG A O 1
ATOM 2641 N N . LEU A 1 337 ? -46.119 -6.341 59.347 1.00 75.00 337 LEU A N 1
ATOM 2642 C CA . LEU A 1 337 ? -46.307 -5.732 60.667 1.00 75.00 337 LEU A CA 1
ATOM 2643 C C . LEU A 1 337 ? -47.740 -5.223 60.863 1.00 75.00 337 LEU A C 1
ATOM 2645 O O . LEU A 1 337 ? -48.298 -5.373 61.953 1.00 75.00 337 LEU A O 1
ATOM 2649 N N . ALA A 1 338 ? -48.373 -4.664 59.832 1.00 76.69 338 ALA A N 1
ATOM 2650 C CA . ALA A 1 338 ? -49.770 -4.238 59.867 1.00 76.69 338 ALA A CA 1
ATOM 2651 C C . ALA A 1 338 ? -50.719 -5.439 59.997 1.00 76.69 338 ALA A C 1
ATOM 2653 O O . ALA A 1 338 ? -51.603 -5.429 60.861 1.00 76.69 338 ALA A O 1
ATOM 2654 N N . LYS A 1 339 ? -50.492 -6.513 59.227 1.00 78.38 339 LYS A N 1
ATOM 2655 C CA . LYS A 1 339 ? -51.227 -7.786 59.332 1.00 78.38 339 LYS A CA 1
ATOM 2656 C C . LYS A 1 339 ? -51.036 -8.426 60.714 1.00 78.38 339 LYS A C 1
ATOM 2658 O O . LYS A 1 339 ? -52.019 -8.836 61.334 1.00 78.38 339 LYS A O 1
ATOM 2663 N N . ALA A 1 340 ? -49.821 -8.413 61.265 1.00 71.38 340 ALA A N 1
ATOM 2664 C CA . ALA A 1 340 ? -49.534 -8.893 62.619 1.00 71.38 340 ALA A CA 1
ATOM 2665 C C . ALA A 1 340 ? -50.230 -8.048 63.706 1.00 71.38 340 ALA A C 1
ATOM 2667 O O . ALA A 1 340 ? -50.852 -8.597 64.619 1.00 71.38 340 ALA A O 1
ATOM 2668 N N . LYS A 1 341 ? -50.210 -6.712 63.595 1.00 68.31 341 LYS A N 1
ATOM 2669 C CA . LYS A 1 341 ? -50.915 -5.801 64.520 1.00 68.31 341 LYS A CA 1
ATOM 2670 C C . LYS A 1 341 ? -52.438 -5.946 64.425 1.00 68.31 341 LYS A C 1
ATOM 2672 O O . LYS A 1 341 ? -53.118 -5.910 65.454 1.00 68.31 341 LYS A O 1
ATOM 2677 N N . ALA A 1 342 ? -52.989 -6.158 63.230 1.00 65.81 342 ALA A N 1
ATOM 2678 C CA . ALA A 1 342 ? -54.410 -6.444 63.031 1.00 65.81 342 ALA A CA 1
ATOM 2679 C C . ALA A 1 342 ? -54.810 -7.805 63.633 1.00 65.81 342 ALA A C 1
ATOM 2681 O O . ALA A 1 342 ? -55.837 -7.902 64.311 1.00 65.81 342 ALA A O 1
ATOM 2682 N N . ALA A 1 343 ? -53.971 -8.834 63.479 1.00 62.50 343 ALA A N 1
ATOM 2683 C CA . ALA A 1 343 ? -54.162 -10.139 64.111 1.00 62.50 343 ALA A CA 1
ATOM 2684 C C . ALA A 1 343 ? -54.079 -10.064 65.651 1.00 62.50 343 ALA A C 1
ATOM 2686 O O . ALA A 1 343 ? -54.900 -10.665 66.346 1.00 62.50 343 ALA A O 1
ATOM 2687 N N . ALA A 1 344 ? -53.161 -9.265 66.205 1.00 59.19 344 ALA A N 1
ATOM 2688 C CA . ALA A 1 344 ? -53.053 -9.032 67.648 1.00 59.19 344 ALA A CA 1
ATOM 2689 C C . ALA A 1 344 ? -54.261 -8.262 68.219 1.00 59.19 344 ALA A C 1
ATOM 2691 O O . ALA A 1 344 ? -54.754 -8.597 69.299 1.00 59.19 344 ALA A O 1
ATOM 2692 N N . LYS A 1 345 ? -54.804 -7.278 67.484 1.00 57.44 345 LYS A N 1
ATOM 2693 C CA . LYS A 1 345 ? -56.053 -6.586 67.862 1.00 57.44 345 LYS A CA 1
ATOM 2694 C C . LYS A 1 345 ? -57.276 -7.512 67.811 1.00 57.44 345 LYS A C 1
ATOM 2696 O O . LYS A 1 345 ? -58.139 -7.399 68.679 1.00 57.44 345 LYS A O 1
ATOM 2701 N N . LYS A 1 346 ? -57.338 -8.464 66.867 1.00 53.28 346 LYS A N 1
ATOM 2702 C CA . LYS A 1 346 ? -58.378 -9.514 66.850 1.00 53.28 346 LYS A CA 1
ATOM 2703 C C . LYS A 1 346 ? -58.243 -10.481 68.036 1.00 53.28 346 LYS A C 1
ATOM 2705 O O . LYS A 1 346 ? -59.252 -10.808 68.652 1.00 53.28 346 LYS A O 1
ATOM 2710 N N . LYS A 1 347 ? -57.020 -10.846 68.446 1.00 49.69 347 LYS A N 1
ATOM 2711 C CA . LYS A 1 347 ? -56.787 -11.662 69.656 1.00 49.69 347 LYS A CA 1
ATOM 2712 C C . LYS A 1 347 ? -57.138 -10.932 70.962 1.00 49.69 347 LYS A C 1
ATOM 2714 O O . LYS A 1 347 ? -57.702 -11.557 71.852 1.00 49.69 347 LYS A O 1
ATOM 2719 N N . LYS A 1 348 ? -56.925 -9.612 71.065 1.00 46.84 348 LYS A N 1
ATOM 2720 C CA . LYS A 1 348 ? -57.375 -8.817 72.231 1.00 46.84 348 LYS A CA 1
ATOM 2721 C C . LYS A 1 348 ? -58.900 -8.649 72.338 1.00 46.84 348 LYS A C 1
ATOM 2723 O O . LYS A 1 348 ? -59.381 -8.395 73.433 1.00 46.84 348 LYS A O 1
ATOM 2728 N N . LYS A 1 349 ? -59.666 -8.821 71.251 1.00 46.84 349 LYS A N 1
ATOM 2729 C CA . LYS A 1 349 ? -61.144 -8.843 71.297 1.00 46.84 349 LYS A CA 1
ATOM 2730 C C . LYS A 1 349 ? -61.740 -10.238 71.539 1.00 46.84 349 LYS A C 1
ATOM 2732 O O . LYS A 1 349 ? -62.887 -10.322 71.952 1.00 46.84 349 LYS A O 1
ATOM 2737 N N . ALA A 1 350 ? -60.972 -11.310 71.325 1.00 40.94 350 ALA A N 1
ATOM 2738 C CA . ALA A 1 350 ? -61.383 -12.686 71.631 1.00 40.94 350 ALA A CA 1
ATOM 2739 C C . ALA A 1 350 ? -60.922 -13.175 73.022 1.00 40.94 350 ALA A C 1
ATOM 2741 O O . ALA A 1 350 ? -61.409 -14.189 73.503 1.00 40.94 350 ALA A O 1
ATOM 2742 N N . ALA A 1 351 ? -60.016 -12.451 73.687 1.00 39.72 351 ALA A N 1
ATOM 2743 C CA . ALA A 1 351 ? -59.492 -12.782 75.014 1.00 39.72 351 ALA A CA 1
ATOM 2744 C C . ALA A 1 351 ? -60.048 -11.855 76.116 1.00 39.72 351 ALA A C 1
ATOM 2746 O O . ALA A 1 351 ? -59.306 -11.384 76.974 1.00 39.72 351 ALA A O 1
ATOM 2747 N N . GLY A 1 352 ? -61.361 -11.595 76.085 1.00 40.88 352 GLY A N 1
ATOM 2748 C CA . GLY A 1 352 ? -62.117 -11.014 77.207 1.00 40.88 352 GLY A CA 1
ATOM 2749 C C . GLY A 1 352 ? -62.419 -12.017 78.331 1.00 40.88 352 GLY A C 1
ATOM 2750 O O . GLY A 1 352 ? -63.038 -11.669 79.326 1.00 40.88 352 GLY A O 1
ATOM 2751 N N . GLY A 1 353 ? -61.958 -13.256 78.200 1.00 45.06 353 GLY A N 1
ATOM 2752 C CA . GLY A 1 353 ? -61.966 -14.244 79.263 1.00 45.06 353 GLY A CA 1
ATOM 2753 C C . GLY A 1 353 ? -61.052 -15.397 78.874 1.00 45.06 353 GLY A C 1
ATOM 2754 O O . GLY A 1 353 ? -61.052 -15.820 77.724 1.00 45.06 353 GLY A O 1
ATOM 2755 N N . PHE A 1 354 ? -60.292 -15.911 79.838 1.00 46.00 354 PHE A N 1
ATOM 2756 C CA . PHE A 1 354 ? -59.711 -17.259 79.809 1.00 46.00 354 PHE A CA 1
ATOM 2757 C C . PHE A 1 354 ? -58.262 -17.515 79.332 1.00 46.00 354 PHE A C 1
ATOM 2759 O O . PHE A 1 354 ? -57.914 -18.674 79.148 1.00 46.00 354 PHE A O 1
ATOM 2766 N N . VAL A 1 355 ? -57.340 -16.546 79.228 1.00 41.31 355 VAL A N 1
ATOM 2767 C CA . VAL A 1 355 ? -55.899 -16.908 79.080 1.00 41.31 355 VAL A CA 1
ATOM 2768 C C . VAL A 1 355 ? -54.976 -16.023 79.920 1.00 41.31 355 VAL A C 1
ATOM 2770 O O . VAL A 1 355 ? -54.175 -15.253 79.404 1.00 41.31 355 VAL A O 1
ATOM 2773 N N . GLY A 1 356 ? -55.090 -16.154 81.244 1.00 42.56 356 GLY A N 1
ATOM 2774 C CA . GLY A 1 356 ? -54.139 -15.603 82.221 1.00 42.56 356 GLY A CA 1
ATOM 2775 C C . GLY A 1 356 ? -53.152 -16.626 82.800 1.00 42.56 356 GLY A C 1
ATOM 2776 O O . GLY A 1 356 ? -52.325 -16.256 83.621 1.00 42.56 356 GLY A O 1
ATOM 2777 N N . SER A 1 357 ? -53.219 -17.907 82.407 1.00 48.50 357 SER A N 1
ATOM 2778 C CA . SER A 1 357 ? -52.508 -18.984 83.127 1.00 48.50 357 SER A CA 1
ATOM 2779 C C . SER A 1 357 ? -51.510 -19.802 82.285 1.00 48.50 357 SER A C 1
ATOM 2781 O O . SER A 1 357 ? -50.671 -20.494 82.844 1.00 48.50 357 SER A O 1
ATOM 2783 N N . ILE A 1 358 ? -51.501 -19.679 80.949 1.00 47.38 358 ILE A N 1
ATOM 2784 C CA . ILE A 1 358 ? -50.641 -20.519 80.078 1.00 47.38 358 ILE A CA 1
ATOM 2785 C C . ILE A 1 358 ? -49.347 -19.798 79.631 1.00 47.38 358 ILE A C 1
ATOM 2787 O O . ILE A 1 358 ? -48.392 -20.428 79.180 1.00 47.38 358 ILE A O 1
ATOM 2791 N N . TRP A 1 359 ? -49.249 -18.475 79.808 1.00 42.09 359 TRP A N 1
ATOM 2792 C CA . TRP A 1 359 ? -48.133 -17.690 79.253 1.00 42.09 359 TRP A CA 1
ATOM 2793 C C . TRP A 1 359 ? -46.821 -17.748 80.062 1.00 42.09 359 TRP A C 1
ATOM 2795 O O . TRP A 1 359 ? -45.767 -17.448 79.510 1.00 42.09 359 TRP A O 1
ATOM 2805 N N . ASN A 1 360 ? -46.841 -18.215 81.317 1.00 47.06 360 ASN A N 1
ATOM 2806 C CA . ASN A 1 360 ? -45.618 -18.391 82.122 1.00 47.06 360 ASN A CA 1
ATOM 2807 C C . ASN A 1 360 ? -44.923 -19.754 81.936 1.00 47.06 360 ASN A C 1
ATOM 2809 O O . ASN A 1 360 ? -43.825 -19.936 82.449 1.00 47.06 360 ASN A O 1
ATOM 2813 N N . ALA A 1 361 ? -45.512 -20.697 81.189 1.00 46.94 361 ALA A N 1
ATOM 2814 C CA . ALA A 1 361 ? -44.912 -22.018 80.959 1.00 46.94 361 ALA A CA 1
ATOM 2815 C C . ALA A 1 361 ? -44.227 -22.162 79.583 1.00 46.94 361 ALA A C 1
ATOM 2817 O O . ALA A 1 361 ? -43.387 -23.038 79.403 1.00 46.94 361 ALA A O 1
ATOM 2818 N N . ILE A 1 362 ? -44.540 -21.295 78.610 1.00 46.31 362 ILE A N 1
ATOM 2819 C CA . ILE A 1 362 ? -44.024 -21.401 77.227 1.00 46.31 362 ILE A CA 1
ATOM 2820 C C . ILE A 1 362 ? -42.874 -20.412 76.953 1.00 46.31 362 ILE A C 1
ATOM 2822 O O . ILE A 1 362 ? -42.099 -20.605 76.016 1.00 46.31 362 ILE A O 1
ATOM 2826 N N . SER A 1 363 ? -42.671 -19.402 77.807 1.00 44.28 363 SER A N 1
ATOM 2827 C CA . SER A 1 363 ? -41.524 -18.485 77.710 1.00 44.28 363 SER A CA 1
ATOM 2828 C C . SER A 1 363 ? -40.180 -19.147 78.059 1.00 44.28 363 SER A C 1
ATOM 2830 O O . SER A 1 363 ? -39.141 -18.677 77.604 1.00 44.28 363 SER A O 1
ATOM 2832 N N . GLY A 1 364 ? -40.183 -20.273 78.785 1.00 46.81 364 GLY A N 1
ATOM 2833 C CA . GLY A 1 364 ? -38.967 -21.013 79.152 1.00 46.81 364 GLY A CA 1
ATOM 2834 C C . GLY A 1 364 ? -38.410 -21.944 78.067 1.00 46.81 364 GLY A C 1
ATOM 2835 O O . GLY A 1 364 ? -37.225 -22.260 78.093 1.00 46.81 364 GLY A O 1
ATOM 2836 N N . PHE A 1 365 ? -39.218 -22.364 77.086 1.00 49.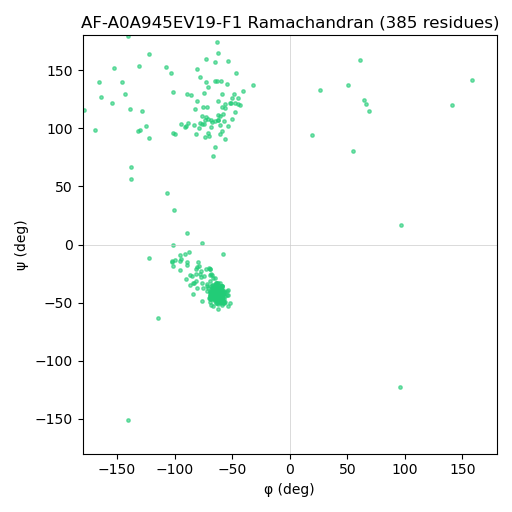50 365 PHE A N 1
ATOM 2837 C CA . PHE A 1 365 ? -38.778 -23.333 76.069 1.00 49.50 365 PHE A CA 1
ATOM 2838 C C . PHE A 1 365 ? -38.165 -22.667 74.824 1.00 49.50 365 PHE A C 1
ATOM 2840 O O . PHE A 1 365 ? -37.257 -23.212 74.202 1.00 49.50 365 PHE A O 1
ATOM 2847 N N . PHE A 1 366 ? -38.594 -21.447 74.478 1.00 46.25 366 PHE A N 1
ATOM 2848 C CA . PHE A 1 366 ? -38.129 -20.761 73.263 1.00 46.25 366 PHE A CA 1
ATOM 2849 C C . PHE A 1 366 ? -36.870 -19.900 73.449 1.00 46.25 366 PHE A C 1
ATOM 2851 O O . PHE A 1 366 ? -36.198 -19.592 72.465 1.00 46.25 366 PHE A O 1
ATOM 2858 N N . ILE A 1 367 ? -36.483 -19.579 74.688 1.00 49.97 367 ILE A N 1
ATOM 2859 C CA . ILE A 1 367 ? -35.222 -18.867 74.970 1.00 49.97 367 ILE A CA 1
ATOM 2860 C C . ILE A 1 367 ? -34.002 -19.798 74.803 1.00 49.97 367 ILE A C 1
ATOM 2862 O O . ILE A 1 367 ? -32.931 -19.331 74.416 1.00 49.97 367 ILE A O 1
ATOM 2866 N N . GLY A 1 368 ? -34.168 -21.116 74.985 1.00 46.06 368 GLY A N 1
ATOM 2867 C CA . GLY A 1 368 ? -33.090 -22.107 74.836 1.00 46.06 368 GLY A CA 1
ATOM 2868 C C . GLY A 1 368 ? -32.738 -22.486 73.390 1.00 46.06 368 GLY A C 1
ATOM 2869 O O . GLY A 1 368 ? -31.603 -22.859 73.113 1.00 46.06 368 GLY A O 1
ATOM 2870 N N . ILE A 1 369 ? -33.669 -22.349 72.438 1.00 51.19 369 ILE A N 1
ATOM 2871 C CA . ILE A 1 369 ? -33.406 -22.683 71.024 1.00 51.19 369 ILE A CA 1
ATOM 2872 C C . ILE A 1 369 ? -32.722 -21.512 70.296 1.00 51.19 369 ILE A C 1
ATOM 2874 O O . ILE A 1 369 ? -31.846 -21.729 69.459 1.00 51.19 369 ILE A O 1
ATOM 2878 N N . PHE A 1 370 ? -33.027 -20.262 70.664 1.00 46.00 370 PHE A N 1
ATOM 2879 C CA . PHE A 1 370 ? -32.408 -19.087 70.035 1.00 46.00 370 PHE A CA 1
ATOM 2880 C C . PHE A 1 370 ? -30.971 -18.801 70.505 1.00 46.00 370 PHE A C 1
ATOM 2882 O O . PHE A 1 370 ? -30.196 -18.208 69.756 1.00 46.00 370 PHE A O 1
ATOM 2889 N N . THR A 1 371 ? -30.562 -19.278 71.685 1.00 50.19 371 THR A N 1
ATOM 2890 C CA . THR A 1 371 ? -29.163 -19.171 72.147 1.00 50.19 371 THR A CA 1
ATOM 2891 C C . THR A 1 371 ? -28.240 -20.240 71.547 1.00 50.19 371 THR A C 1
ATOM 2893 O O . THR A 1 371 ? -27.034 -20.017 71.468 1.00 50.19 371 THR A O 1
ATOM 2896 N N . ALA A 1 372 ? -28.776 -21.353 71.030 1.00 48.12 372 ALA A N 1
ATOM 2897 C CA . ALA A 1 372 ? -27.979 -22.400 70.383 1.00 48.12 372 ALA A CA 1
ATOM 2898 C C . ALA A 1 372 ? -27.690 -22.130 68.889 1.00 48.12 372 ALA A C 1
ATOM 2900 O O . ALA A 1 372 ? -26.653 -22.551 68.379 1.00 48.12 372 ALA A O 1
ATOM 2901 N N . VAL A 1 373 ? -28.548 -21.379 68.184 1.00 48.50 373 VAL A N 1
ATOM 2902 C CA . VAL A 1 373 ? -28.360 -21.078 66.745 1.00 48.50 373 VAL A CA 1
ATOM 2903 C C . VAL A 1 373 ? -27.477 -19.838 66.513 1.00 48.50 373 VAL A C 1
ATOM 2905 O O . VAL A 1 373 ? -26.750 -19.775 65.520 1.00 48.50 373 VAL A O 1
ATOM 2908 N N . GLY A 1 374 ? -27.422 -18.900 67.468 1.00 45.34 374 GLY A N 1
ATOM 2909 C CA . GLY A 1 374 ? -26.508 -17.747 67.412 1.00 45.34 374 GLY A CA 1
ATOM 2910 C C . GLY A 1 374 ? -25.018 -18.113 67.534 1.00 45.34 374 GLY A C 1
ATOM 2911 O O . GLY A 1 374 ? -24.163 -17.422 66.982 1.00 45.34 374 GLY A O 1
ATOM 2912 N N . GLY A 1 375 ? -24.692 -19.234 68.190 1.00 46.84 375 GLY A N 1
ATOM 2913 C CA . GLY A 1 375 ? -23.311 -19.701 68.371 1.00 46.84 375 GLY A CA 1
ATOM 2914 C C . GLY A 1 375 ? -22.693 -20.399 67.151 1.00 46.84 375 GLY A C 1
ATOM 2915 O O . GLY A 1 375 ? -21.469 -20.489 67.057 1.00 46.84 375 GLY A O 1
ATOM 2916 N N . PHE A 1 376 ? -23.503 -20.870 66.196 1.00 49.59 376 PHE A N 1
ATOM 2917 C CA . PHE A 1 376 ? -23.006 -21.615 65.030 1.00 49.59 376 PHE A CA 1
ATOM 2918 C C . PHE A 1 376 ? -22.590 -20.689 63.872 1.00 49.59 376 PHE A C 1
ATOM 2920 O O . PHE A 1 376 ? -21.575 -20.927 63.219 1.00 49.59 376 PHE A O 1
ATOM 2927 N N . PHE A 1 377 ? -23.290 -19.565 63.672 1.00 49.09 377 PHE A N 1
ATOM 2928 C CA . PHE A 1 377 ? -22.962 -18.600 62.611 1.00 49.09 377 PHE A CA 1
ATOM 2929 C C . PHE A 1 377 ? -21.758 -17.703 62.939 1.00 49.09 377 PHE A C 1
ATOM 2931 O O . PHE A 1 377 ? -21.002 -17.341 62.036 1.00 49.09 377 PHE A O 1
ATOM 2938 N N . SER A 1 378 ? -21.485 -17.428 64.221 1.00 50.19 378 SER A N 1
ATOM 2939 C CA . SER A 1 378 ? -20.283 -16.675 64.613 1.00 50.19 378 SER A CA 1
ATOM 2940 C C . SER A 1 378 ? -18.979 -17.450 64.362 1.00 50.19 378 SER A C 1
ATOM 2942 O O . SER A 1 378 ? -17.934 -16.830 64.169 1.00 50.19 378 SER A O 1
ATOM 2944 N N . LYS A 1 379 ? -19.017 -18.792 64.333 1.00 48.66 379 LYS A N 1
ATOM 2945 C CA . LYS A 1 379 ? -17.831 -19.632 64.080 1.00 48.66 379 LYS A CA 1
ATOM 2946 C C . LYS A 1 379 ? -17.482 -19.768 62.593 1.00 48.66 379 LYS A C 1
ATOM 2948 O O . LYS A 1 379 ? -16.312 -19.950 62.276 1.00 48.66 379 LYS A O 1
ATOM 2953 N N . ILE A 1 380 ? -18.452 -19.618 61.688 1.00 54.94 380 ILE A N 1
ATOM 2954 C CA . ILE A 1 380 ? -18.222 -19.671 60.231 1.00 54.94 380 ILE A CA 1
ATOM 2955 C C . ILE A 1 380 ? -17.682 -18.328 59.711 1.00 54.94 380 ILE A C 1
ATOM 2957 O O . ILE A 1 380 ? -16.755 -18.305 58.905 1.00 54.94 380 ILE A O 1
ATOM 2961 N N . ILE A 1 381 ? -18.163 -17.201 60.247 1.00 51.38 381 ILE A N 1
ATOM 2962 C CA . ILE A 1 381 ? -17.685 -15.860 59.860 1.00 51.38 381 ILE A CA 1
ATOM 2963 C C . ILE A 1 381 ? -16.237 -15.606 60.330 1.00 51.38 381 ILE A C 1
ATOM 2965 O O . ILE A 1 381 ? -15.491 -14.874 59.684 1.00 51.38 381 ILE A O 1
ATOM 2969 N N . SER A 1 382 ? -15.790 -16.268 61.403 1.00 48.84 382 SER A N 1
ATOM 2970 C CA . SER A 1 382 ? -14.395 -16.214 61.867 1.00 48.84 382 SER A CA 1
ATOM 2971 C C . SER A 1 382 ? -13.410 -16.986 60.979 1.00 48.84 382 SER A C 1
ATOM 2973 O O . SER A 1 382 ? -12.216 -16.709 61.054 1.00 48.84 382 SER A O 1
ATOM 2975 N N . MET A 1 383 ? -13.865 -17.952 60.173 1.00 46.56 383 MET A N 1
ATOM 2976 C CA . MET A 1 383 ? -12.975 -18.836 59.405 1.00 46.56 383 MET A CA 1
ATOM 2977 C C . MET A 1 383 ? -12.745 -18.347 57.960 1.00 46.56 383 MET A C 1
ATOM 2979 O O . MET A 1 383 ? -11.792 -18.770 57.320 1.00 46.56 383 MET A O 1
ATOM 2983 N N . ILE A 1 384 ? -13.558 -17.403 57.469 1.00 50.38 384 ILE A N 1
ATOM 2984 C CA . ILE A 1 384 ? -13.444 -16.812 56.117 1.00 50.38 384 ILE A CA 1
ATOM 2985 C C . ILE A 1 384 ? -12.560 -15.546 56.102 1.00 50.38 384 ILE A C 1
ATOM 2987 O O . ILE A 1 384 ? -12.197 -15.050 55.045 1.00 50.38 384 ILE A O 1
ATOM 2991 N N . LYS A 1 385 ? -12.139 -15.034 57.266 1.00 41.56 385 LYS A N 1
ATOM 2992 C CA . LYS A 1 385 ? -11.212 -13.888 57.369 1.00 41.56 385 LYS A CA 1
ATOM 2993 C C . LYS A 1 385 ? -9.722 -14.264 57.380 1.00 41.56 385 LYS A C 1
ATOM 2995 O O . LYS A 1 385 ? -8.893 -13.407 57.671 1.00 41.56 385 LYS A O 1
ATOM 3000 N N . PHE A 1 386 ? -9.380 -15.520 57.096 1.00 45.38 386 PHE A N 1
ATOM 3001 C CA . PHE A 1 386 ? -7.991 -15.986 57.064 1.00 45.38 386 PHE A CA 1
ATOM 3002 C C . PHE A 1 386 ? -7.727 -16.921 55.875 1.00 45.38 386 PHE A C 1
ATOM 3004 O O . PHE A 1 386 ? -7.331 -18.070 56.042 1.00 45.38 386 PHE A O 1
ATOM 3011 N N . TRP A 1 387 ? -8.007 -16.410 54.682 1.00 43.78 387 TRP A N 1
ATOM 3012 C CA . TRP A 1 387 ? -7.374 -16.684 53.387 1.00 43.78 387 TRP A CA 1
ATOM 3013 C C . TRP A 1 387 ? -7.723 -15.505 52.470 1.00 43.78 387 TRP A C 1
ATOM 3015 O O . TRP A 1 387 ? -7.000 -15.312 51.471 1.00 43.78 387 TRP A O 1
#

Radius of gyration: 44.19 Å; Cα contacts (8 Å, |Δi|>4): 175; chains: 1; bounding box: 105×52×138 Å

Solvent-accessible surface area (backbone atoms only — not comparable to full-atom values): 23428 Å² total; per-residue (Å²): 137,89,83,87,82,86,82,81,81,82,78,82,80,82,83,80,87,73,90,78,86,78,78,88,77,90,84,79,88,82,90,84,82,90,86,80,88,82,90,84,80,87,84,90,82,90,85,84,87,91,90,84,84,85,80,89,75,85,74,74,78,74,73,80,76,78,72,71,74,82,68,75,69,80,82,66,82,74,75,80,81,76,79,78,80,77,86,78,84,87,76,93,65,85,89,60,82,46,100,83,44,36,54,58,68,60,30,48,51,37,45,55,54,32,50,57,47,49,53,50,39,51,54,50,52,57,49,50,56,57,50,49,50,56,45,48,53,55,39,52,57,46,49,53,52,49,54,52,44,52,56,57,51,47,53,56,50,49,54,52,52,53,50,53,51,51,54,51,52,51,53,55,46,48,32,71,76,73,45,82,70,52,73,69,56,50,51,51,53,49,52,52,50,54,52,52,52,52,52,55,49,46,55,53,50,51,50,52,40,50,56,44,49,53,52,38,52,51,45,44,54,50,51,55,53,49,51,51,55,41,50,53,37,48,55,50,30,52,52,38,49,53,46,41,74,72,51,60,44,24,68,63,23,49,55,36,32,53,50,35,50,53,34,38,57,51,41,50,53,51,49,50,40,53,69,46,61,51,41,51,53,42,54,54,42,53,50,49,40,54,54,51,54,52,52,48,51,55,51,48,53,53,47,51,58,54,47,56,49,48,54,56,49,50,55,48,49,56,50,51,53,52,50,52,50,47,52,50,52,51,48,54,49,49,50,51,51,49,53,50,52,52,52,53,56,54,50,62,70,68,55,85,65,91,80,90,76,65,74,81,70,58,63,68,63,58,59,61,56,59,61,61,58,59,63,57,59,60,58,56,63,65,60,71,76,76,124

Nearest PDB structures (foldseek):
  7sqc-assembly1_1J  TM=2.513E-01  e=2.134E-02  Chlamydomonas reinhardtii
  3ja6-assembly1_I  TM=3.267E-01  e=4.037E-01  Escherichia coli
  7ung-assembly1_D5  TM=4.410E-01  e=2.968E+00  Homo sapiens

pLDDT: mean 73.12, std 24.88, range [28.39, 98.56]

Sequence (387 aa):
MNLGVGKKTIKSLMVLSVVSLVVNTTIDAASVTKKKAAKSKSPVTKVATPPASKPSVHTVPKSPVTSKPVAKAPVQPPTPVVAQEAPGIKTTGLDTENKASGNWVLKKQYWEEAQTTFEKIRNINDSLLKKQMEYIDKSADIEKKVDTAFTTIGVEQGELIELLKSLNADIEKERKERGDLSEPEREFLRELKEKQEKIKQLELDLKAVGELDDTVQGAVKKVSQQIKISRDYENKAWNDFKKIGQILDHVEAHKLFYQVHGYYTSVQKVADYINHGLWSSVVANANKVGEQLSKISSSIEALTASGVDLKAEMVKFKKTDEEVEKERQEEEERERLAKAKAAAKKKKKAAGGFVGSIWNAISGFFIGIFTAVGGFFSKIISMIKFW

Foldseek 3Di:
DDDDDDDDDPDPDPDDDDDDPDDDDDDDDDDDDDDDDDDDDDDDDDDDDDDDDDDDDPDDPPPPPPPPPPPPPDPDDDDPPPDDDDPDDPDPDDDPPPVQAADQVLLVVLLVLLVVLLVLLVVLLVVLVVLLVVLVVLLVVLVVVLVVLCVVLVVLLVVLVVLLVVVVVVLVVCCVVVPDDDPVSVVLVVVSVVLVVLSVVLVVLSVVLVVLSVLSVVLSVVSVVLSVVSVVLSVLSVVLSVVSVVGRHSVSSVVSSVSNVVSSVVSVVSSCCSVPVSVVSNVVSSVVSVVSSVVSVVSSVVSVVVSVVSVVVVVVVVVVVVVVVVVVVVVVVVVVVVVVVVVVVVVVVVPPDDPPPPVVPPVVPVVVVVVVVVVPVVVVVVVVVPD

Secondary structure (DSSP, 8-state):
---------------------------------------------------------------------------PPPPP------------------TT---HHHHHHHHHHHHHHHHHHHHHHHHHHHHHHHHHHHHHHHHHHHHHHHHHHHHHHHHHHHHHHHHHHHHHHHHHHHSSPPHHHHHHHHHHHHHHHHHHHHHHHHHHHHHHHHHHHHHHHHHHHHHHHHHHHHHHHHHHHHHHHH---HHHHHHHHHHHHHHHHHHHHHHHIIIIIIHHHHHHHHHHHHHHHHHHHHHHHHHHHHHHHHHHHHHHHHHHHHHHHHHHHHHHHHHHHHHHHHHHHHHHHH-SSS-SSSHHHHHHHHHHHHHHHHHHHHHHHTTTT--

Mean predicted aligned error: 17.36 Å